Protein AF-0000000072410510 (afdb_homodimer)

Radius of gyration: 23.65 Å; Cα contacts (8 Å, |Δi|>4): 1190; chains: 2; bounding box: 45×68×55 Å

Nearest PDB structures (foldseek):
  3cqi-assembly1_B  TM=8.084E-01  e=7.949E-14  Escherichia coli
  3cqj-assembly1_B  TM=8.252E-01  e=2.299E-13  Escherichia coli
  3cqk-assembly1_B  TM=7.799E-01  e=3.686E-13  Escherichia coli
  1i6n-assembly1_A  TM=8.143E-01  e=8.922E-12  Bacillus subtilis
  1k77-assembly1_A  TM=7.988E-01  e=1.128E-10  Escherichia coli

InterPro domains:
  IPR013022 Xylose isomerase-like, TIM barrel domain [P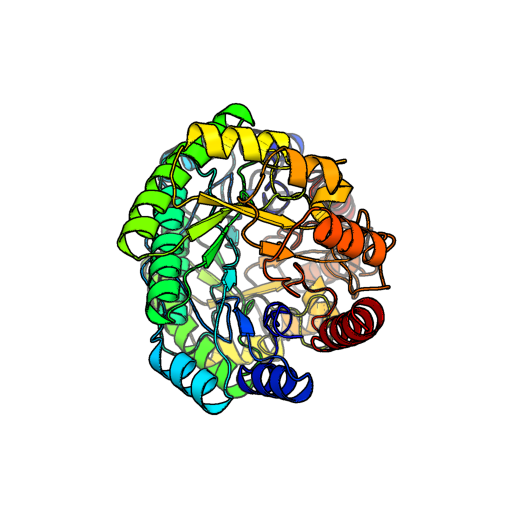F01261] (50-263)
  IPR036237 Xylose isomerase-like superfamily [SSF51658] (5-256)
  IPR050312 IolE/XylA/MocC-like [PTHR12110] (15-251)

Secondary structure (DSSP, 8-state):
-TTEEEE-GGGTTS-HHHHHHHHHHHT--EEEE---TTT--B-SS-B--SHHHHHHHHHTT-EEEEE----TT--TTPPTTHHHHHHHHHHHHHHHHHHHTT--EEEEE-TT--TTS-HHHHHHHHHHHHHHHHHHHHHHT-EEEEEP---TTSGGG---SSS-SHHHHHHHHHHH--TTEEEEEEHHHHHHTT--HHHHHHHSTTTEEEEE--EEETTEEE-TTTSSS-HHHHHHHHHHTT--SEEE----SSTTTTSTHHHHHHHHHHHHHHH-/-TTEEEE-GGGTTS-HHHHHHHHHHHT--EEEE---TTT--B-SS-B--SHHHHHHHHHTT-EEEEE----TT--TTPPTTHHHHHHHHHHHHHHHHHHHTT--EEEEE-TT--TTS-HHHHHHHHHHHHHHHHHHHHHHT-EEEEEP---TTSGGG---SSS-SHHHHHHHHHHH--TTEEEEEEHHHHHHTT--HHHHHHHSTTTEEEEE--EEETTEEE-TTTSSS-HHHHHHHHHHTT--S-EE----SSTTTTSTHHHHHHHHHHHHHHH-

Sequence (552 aa):
MDRLLGSNGQYNRFPLPVFLESMQRLGLQRLDFVPQVPHFFCGYRGHADVAPLRAALQGADLRVSVLTPPPYRCSLTAPAGEQRDATIGYYDSCIRLAAELNCHRLVLSAAGACWDIPPQELAEHAAAMLTHLCHTAQVEGVTLLLAPVMGAETPLIAEAPVLNTARQLSQMLAWVDSPALGVCLDTNVMSANGDTVADWLSLFPGRIGLVRLCDGNWHGWRAWGDGVLPVDRYLCQLTEGGYQGDFSLYLPGERYIDSPTYPDEKAVAAMKEVLAMDRLLGSNGQYNRFPLPVFLESMQRLGLQRLDFVPQVPHFFCGYRGHADVAPLRAALQGADLRVSVLTPPPYRCSLTAPAGEQRDATIGYYDSCIRLAAELNCHRLVLSAAGACWDIPPQELAEHAAAMLTHLCHTAQVEGVTLLLAPVMGAETPLIAEAPVLNTARQLSQMLAWVDSPALGVCLDTNVMSANGDTVADWLSLFPGRIGLVRLCDGNWHGWRAWGDGVLPVDRYLCQLTEGGYQGDFSLYLPGERYIDSPTYPDEKAVAAMKEVLA

Organism: NCBI:txid2714355

Structure (mmCIF, N/CA/C/O backbone):
data_AF-0000000072410510-model_v1
#
loop_
_entity.id
_entity.type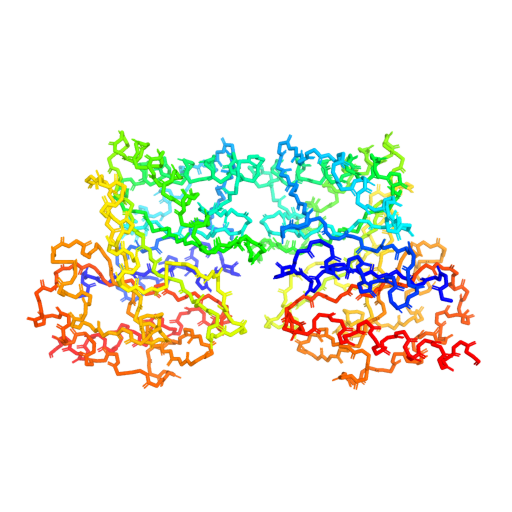
_entity.pdbx_description
1 polymer 'Xylose isomerase'
#
loop_
_atom_site.group_PDB
_atom_site.id
_atom_site.type_symbol
_atom_site.label_atom_id
_atom_site.label_alt_id
_atom_site.label_comp_id
_atom_site.label_asym_id
_atom_site.label_entity_id
_atom_site.label_seq_id
_atom_site.pdbx_PDB_ins_code
_atom_site.Cartn_x
_atom_site.Cartn_y
_atom_site.Cartn_z
_atom_site.occupancy
_atom_site.B_iso_or_equiv
_atom_site.auth_seq_id
_atom_site.auth_comp_id
_atom_site.auth_asym_id
_atom_site.auth_atom_id
_atom_site.pdbx_PDB_model_num
ATOM 1 N N . MET A 1 1 ? 8.188 32.281 3.654 1 67.5 1 MET A N 1
ATOM 2 C CA . MET A 1 1 ? 8.484 30.891 3.262 1 67.5 1 MET A CA 1
ATOM 3 C C . MET A 1 1 ? 8.633 30 4.488 1 67.5 1 MET A C 1
ATOM 5 O O . MET A 1 1 ? 8.609 28.766 4.375 1 67.5 1 MET A O 1
ATOM 9 N N . ASP A 1 2 ? 8.516 30.625 5.559 1 81.62 2 ASP A N 1
ATOM 10 C CA . ASP A 1 2 ? 8.797 29.938 6.809 1 81.62 2 ASP A CA 1
ATOM 11 C C . ASP A 1 2 ? 7.641 29.016 7.199 1 81.62 2 ASP A C 1
ATOM 13 O O . ASP A 1 2 ? 7.805 28.109 8.023 1 81.62 2 ASP A O 1
ATOM 17 N N . ARG A 1 3 ? 6.555 29.219 6.523 1 89.94 3 ARG A N 1
ATOM 18 C CA . ARG A 1 3 ? 5.398 28.406 6.914 1 89.94 3 ARG A CA 1
ATOM 19 C C . ARG A 1 3 ? 5.191 27.25 5.953 1 89.94 3 ARG A C 1
ATOM 21 O O . ARG A 1 3 ? 4.258 26.453 6.121 1 89.94 3 ARG A O 1
ATOM 28 N N . LEU A 1 4 ? 6.066 27.141 5.043 1 94.06 4 LEU A N 1
ATOM 29 C CA . LEU A 1 4 ? 5.957 26.078 4.051 1 94.06 4 LEU A CA 1
ATOM 30 C C . LEU A 1 4 ? 6.773 24.859 4.469 1 94.06 4 LEU A C 1
ATOM 32 O O . LEU A 1 4 ? 7.953 24.984 4.805 1 94.06 4 LEU A O 1
ATOM 36 N N . LEU A 1 5 ? 6.105 23.734 4.547 1 96.94 5 LEU A N 1
ATOM 37 C CA . LEU A 1 5 ? 6.777 22.484 4.891 1 96.94 5 LEU A CA 1
ATOM 38 C C . LEU A 1 5 ? 7.023 21.641 3.643 1 96.94 5 LEU A C 1
ATOM 40 O O . LEU A 1 5 ? 6.078 21.25 2.957 1 96.94 5 LEU A O 1
ATOM 44 N N . GLY A 1 6 ? 8.305 21.375 3.318 1 96.56 6 GLY A N 1
ATOM 45 C CA . GLY A 1 6 ? 8.602 20.391 2.293 1 96.56 6 GLY A CA 1
ATOM 46 C C . GLY A 1 6 ? 8.266 18.969 2.717 1 96.56 6 GLY A C 1
ATOM 47 O O . GLY A 1 6 ? 8.164 18.688 3.912 1 96.56 6 GLY A O 1
ATOM 48 N N . SER A 1 7 ? 8.078 18.078 1.764 1 97.5 7 SER A N 1
ATOM 49 C CA . SER A 1 7 ? 7.738 16.703 2.105 1 97.5 7 SER A CA 1
ATOM 50 C C . SER A 1 7 ? 8.492 15.719 1.226 1 97.5 7 SER A C 1
ATOM 52 O O . SER A 1 7 ? 8.672 15.953 0.028 1 97.5 7 SER A O 1
ATOM 54 N N . ASN A 1 8 ? 8.898 14.609 1.834 1 97.12 8 ASN A N 1
ATOM 55 C CA . ASN A 1 8 ? 9.617 13.57 1.103 1 97.12 8 ASN A CA 1
ATOM 56 C C . ASN A 1 8 ? 8.656 12.57 0.475 1 97.12 8 ASN A C 1
ATOM 58 O O . ASN A 1 8 ? 9.086 11.555 -0.082 1 97.12 8 ASN A O 1
ATOM 62 N N . GLY A 1 9 ? 7.383 12.812 0.49 1 95.19 9 GLY A N 1
ATOM 63 C CA . GLY A 1 9 ? 6.383 11.867 0.03 1 95.19 9 GLY A CA 1
ATOM 64 C C . GLY A 1 9 ? 6.605 11.414 -1.401 1 95.19 9 GLY A C 1
ATOM 65 O O . GLY A 1 9 ? 6.414 10.234 -1.723 1 95.19 9 GLY A O 1
ATOM 66 N N . GLN A 1 10 ? 7.078 12.289 -2.27 1 92.5 10 GLN A N 1
ATOM 67 C CA . GLN A 1 10 ? 7.23 11.977 -3.688 1 92.5 10 GLN A CA 1
ATOM 68 C C . GLN A 1 10 ? 8.633 11.445 -3.986 1 92.5 10 GLN A C 1
ATOM 70 O O . GLN A 1 10 ? 8.969 11.18 -5.141 1 92.5 10 GLN A O 1
ATOM 75 N N . TYR A 1 11 ? 9.469 11.258 -2.965 1 94 11 TYR A N 1
ATOM 76 C CA . TYR A 1 11 ? 10.867 10.922 -3.174 1 94 11 TYR A CA 1
ATOM 77 C C . TYR A 1 11 ? 11.148 9.469 -2.814 1 94 11 TYR A C 1
ATOM 79 O O . TYR A 1 11 ? 12.273 9.109 -2.475 1 94 11 TYR A O 1
ATOM 87 N N . ASN A 1 12 ? 10.125 8.609 -2.859 1 89.31 12 ASN A N 1
ATOM 88 C CA . ASN A 1 12 ? 10.281 7.246 -2.363 1 89.31 12 ASN A CA 1
ATOM 89 C C . ASN A 1 12 ? 11.109 6.395 -3.318 1 89.31 12 ASN A C 1
ATOM 91 O O . ASN A 1 12 ? 11.43 5.246 -3.012 1 89.31 12 ASN A O 1
ATOM 95 N N . ARG A 1 13 ? 11.594 6.953 -4.449 1 88 13 ARG A N 1
ATOM 96 C CA . ARG A 1 13 ? 12.484 6.23 -5.352 1 88 13 ARG A CA 1
ATOM 97 C C . ARG A 1 13 ? 13.883 6.828 -5.328 1 88 13 ARG A C 1
ATOM 99 O O . ARG A 1 13 ? 14.742 6.449 -6.133 1 88 13 ARG A O 1
ATOM 106 N N . PHE A 1 14 ? 14.07 7.797 -4.449 1 91.5 14 PHE A N 1
ATOM 107 C CA . PHE A 1 14 ? 15.344 8.5 -4.332 1 91.5 14 PHE A CA 1
ATOM 108 C C . PHE A 1 14 ? 15.906 8.375 -2.922 1 91.5 14 PHE A C 1
ATOM 110 O O . PHE A 1 14 ? 15.148 8.289 -1.953 1 91.5 14 PHE A O 1
ATOM 117 N N . PRO A 1 15 ? 17.234 8.391 -2.844 1 94.06 15 PRO A N 1
ATOM 118 C CA . PRO A 1 15 ? 17.828 8.367 -1.504 1 94.06 15 PRO A CA 1
ATOM 119 C C . PRO A 1 15 ? 17.547 9.633 -0.707 1 94.06 15 PRO A C 1
ATOM 121 O O . PRO A 1 15 ? 17.297 10.695 -1.292 1 94.06 15 PRO A O 1
ATOM 124 N N . LEU A 1 16 ? 17.625 9.508 0.594 1 96.19 16 LEU A N 1
ATOM 125 C CA . LEU A 1 16 ? 17.344 10.609 1.51 1 96.19 16 LEU A CA 1
ATOM 126 C C . LEU A 1 16 ? 18.188 11.828 1.165 1 96.19 16 LEU A C 1
ATOM 128 O O . LEU A 1 16 ? 17.672 12.953 1.116 1 96.19 16 LEU A O 1
ATOM 132 N N . PRO A 1 17 ? 19.484 11.703 0.802 1 96.69 17 PRO A N 1
ATOM 133 C CA . PRO A 1 17 ? 20.281 12.891 0.524 1 96.69 17 PRO A CA 1
ATOM 134 C C . PRO A 1 17 ? 19.781 13.688 -0.674 1 96.69 17 PRO A C 1
ATOM 136 O O . PRO A 1 17 ? 19.891 14.914 -0.696 1 96.69 17 PRO A O 1
ATOM 139 N N . VAL A 1 18 ? 19.188 12.992 -1.639 1 96.25 18 VAL A N 1
ATOM 140 C CA . VAL A 1 18 ? 18.641 13.68 -2.807 1 96.25 18 VAL A CA 1
ATOM 141 C C . VAL A 1 18 ? 17.484 14.578 -2.387 1 96.25 18 VAL A C 1
ATOM 143 O O . VAL A 1 18 ? 17.406 15.734 -2.814 1 96.25 18 VAL A O 1
ATOM 146 N N . PHE A 1 19 ? 16.672 14.062 -1.573 1 97.62 19 PHE A N 1
ATOM 147 C CA . PHE A 1 19 ? 15.555 14.844 -1.047 1 97.62 19 PHE A CA 1
ATOM 148 C C . PHE A 1 19 ? 16.062 16.031 -0.233 1 97.62 19 PHE A C 1
ATOM 150 O O . PHE A 1 19 ? 15.609 17.156 -0.432 1 97.62 19 PHE A O 1
ATOM 157 N N . LEU A 1 20 ? 17.016 15.82 0.679 1 98.12 20 LEU A N 1
ATOM 158 C CA . LEU A 1 20 ? 17.531 16.875 1.548 1 98.12 20 LEU A CA 1
ATOM 159 C C . LEU A 1 20 ? 18.172 17.984 0.729 1 98.12 20 LEU A C 1
ATOM 161 O O . LEU A 1 20 ? 17.953 19.172 1.004 1 98.12 20 LEU A O 1
ATOM 165 N N . GLU A 1 21 ? 18.875 17.641 -0.263 1 97.5 21 GLU A N 1
ATOM 166 C CA . GLU A 1 21 ? 19.516 18.625 -1.14 1 97.5 21 GLU A CA 1
ATOM 167 C C . GLU A 1 21 ? 18.469 19.453 -1.869 1 97.5 21 GLU A C 1
ATOM 169 O O . GLU A 1 21 ? 18.641 20.656 -2.057 1 97.5 21 GLU A O 1
ATOM 174 N N . SER A 1 22 ? 17.422 18.797 -2.305 1 97.44 22 SER A N 1
ATOM 175 C CA . SER A 1 22 ? 16.344 19.5 -2.982 1 97.44 22 SER A CA 1
ATOM 176 C C . SER A 1 22 ? 15.703 20.547 -2.064 1 97.44 22 SER A C 1
ATOM 178 O O . SER A 1 22 ? 15.406 21.656 -2.496 1 97.44 22 SER A O 1
ATOM 180 N N . MET A 1 23 ? 15.477 20.172 -0.833 1 97.31 23 MET A N 1
ATOM 181 C CA . MET A 1 23 ? 14.898 21.094 0.136 1 97.31 23 MET A CA 1
ATOM 182 C C . MET A 1 23 ? 15.812 22.297 0.357 1 97.31 23 MET A C 1
ATOM 184 O O . MET A 1 23 ? 15.352 23.438 0.396 1 97.31 23 MET A O 1
ATOM 188 N N . GLN A 1 24 ? 17.094 22.016 0.47 1 96.81 24 GLN A N 1
ATOM 189 C CA . GLN A 1 24 ? 18.062 23.094 0.644 1 96.81 24 GLN A CA 1
ATOM 190 C C . GLN A 1 24 ? 18.047 24.031 -0.555 1 96.81 24 GLN A C 1
ATOM 192 O O . GLN A 1 24 ? 18.031 25.25 -0.391 1 96.81 24 GLN A O 1
ATOM 197 N N . ARG A 1 25 ? 18.047 23.516 -1.686 1 96.5 25 ARG A N 1
ATOM 198 C CA . ARG A 1 25 ? 18.031 24.312 -2.91 1 96.5 25 ARG A CA 1
ATOM 199 C C . ARG A 1 25 ? 16.797 25.203 -2.982 1 96.5 25 ARG A C 1
ATOM 201 O O . ARG A 1 25 ? 16.859 26.328 -3.469 1 96.5 25 ARG A O 1
ATOM 208 N N . LEU A 1 26 ? 15.695 24.703 -2.455 1 95.94 26 LEU A N 1
ATOM 209 C CA . LEU A 1 26 ? 14.422 25.422 -2.533 1 95.94 26 LEU A CA 1
ATOM 210 C C . LEU A 1 26 ? 14.273 26.391 -1.364 1 95.94 26 LEU A C 1
ATOM 212 O O . LEU A 1 26 ? 13.312 27.172 -1.315 1 95.94 26 LEU A O 1
ATOM 216 N N . GLY A 1 27 ? 15.172 26.297 -0.445 1 95 27 GLY A N 1
ATOM 217 C CA . GLY A 1 27 ? 15.133 27.188 0.709 1 95 27 GLY A CA 1
ATOM 218 C C . GLY A 1 27 ? 14.109 26.766 1.747 1 95 27 GLY A C 1
ATOM 219 O O . GLY A 1 27 ? 13.625 27.609 2.518 1 95 27 GLY A O 1
ATOM 220 N N . LEU A 1 28 ? 13.727 25.516 1.76 1 95.81 28 LEU A N 1
ATOM 221 C CA . LEU A 1 28 ? 12.797 25 2.752 1 95.81 28 LEU A CA 1
ATOM 222 C C . LEU A 1 28 ? 13.547 24.391 3.93 1 95.81 28 LEU A C 1
ATOM 224 O O . LEU A 1 28 ? 14.445 23.547 3.742 1 95.81 28 LEU A O 1
ATOM 228 N N . GLN A 1 29 ? 13.164 24.75 5.137 1 96.12 29 GLN A N 1
ATOM 229 C CA . GLN A 1 29 ? 13.922 24.297 6.305 1 96.12 29 GLN A CA 1
ATOM 230 C C . GLN A 1 29 ? 13.078 23.375 7.18 1 96.12 29 GLN A C 1
ATOM 232 O O . GLN A 1 29 ? 13.609 22.703 8.062 1 96.12 29 GLN A O 1
ATOM 237 N N . ARG A 1 30 ? 11.805 23.406 7.008 1 97.25 30 ARG A N 1
ATOM 238 C CA . ARG A 1 30 ? 10.883 22.609 7.816 1 97.25 30 ARG A CA 1
ATOM 239 C C . ARG A 1 30 ? 10.141 21.594 6.957 1 97.25 30 ARG A C 1
ATOM 241 O O . ARG A 1 30 ? 9.836 21.859 5.789 1 97.25 30 ARG A O 1
ATOM 248 N N . LEU A 1 31 ? 9.867 20.406 7.605 1 97.94 31 LEU A N 1
ATOM 249 C CA . LEU A 1 31 ? 9.383 19.297 6.781 1 97.94 31 LEU A CA 1
ATOM 250 C C . LEU A 1 31 ? 8.07 18.75 7.324 1 97.94 31 LEU A C 1
ATOM 252 O O . LEU A 1 31 ? 7.867 18.703 8.539 1 97.94 31 LEU A O 1
ATOM 256 N N . ASP A 1 32 ? 7.203 18.375 6.457 1 98.25 32 ASP A N 1
ATOM 257 C CA . ASP A 1 32 ? 6.234 17.297 6.648 1 98.25 32 ASP A CA 1
ATOM 258 C C . ASP A 1 32 ? 6.82 15.945 6.23 1 98.25 32 ASP A C 1
ATOM 260 O O . ASP A 1 32 ? 6.73 15.562 5.062 1 98.25 32 ASP A O 1
ATOM 264 N N . PHE A 1 33 ? 7.398 15.227 7.176 1 98.62 33 PHE A N 1
ATOM 265 C CA . PHE A 1 33 ? 8.195 14.047 6.867 1 98.62 33 PHE A CA 1
ATOM 266 C C . PHE A 1 33 ? 7.324 12.797 6.824 1 98.62 33 PHE A C 1
ATOM 268 O O . PHE A 1 33 ? 6.527 12.562 7.734 1 98.62 33 PHE A O 1
ATOM 275 N N . VAL A 1 34 ? 7.461 12.078 5.797 1 97.75 34 VAL A N 1
ATOM 276 C CA . VAL A 1 34 ? 6.801 10.789 5.621 1 97.75 34 VAL A CA 1
ATOM 277 C C . VAL A 1 34 ? 7.773 9.664 5.945 1 97.75 34 VAL A C 1
ATOM 279 O O . VAL A 1 34 ? 8.727 9.43 5.199 1 97.75 34 VAL A O 1
ATOM 282 N N . PRO A 1 35 ? 7.562 9.023 7.098 1 96.56 35 PRO A N 1
ATOM 283 C CA . PRO A 1 35 ? 8.438 7.887 7.387 1 96.56 35 PRO A CA 1
ATOM 284 C C . PRO A 1 35 ? 8.172 6.691 6.473 1 96.56 35 PRO A C 1
ATOM 286 O O . PRO A 1 35 ? 7.449 5.766 6.855 1 96.56 35 PRO A O 1
ATOM 289 N N . GLN A 1 36 ? 8.852 6.684 5.371 1 93.44 36 GLN A N 1
ATOM 290 C CA . GLN A 1 36 ? 8.727 5.652 4.348 1 93.44 36 GLN A CA 1
ATOM 291 C C . GLN A 1 36 ? 10.094 5.168 3.881 1 93.44 36 GLN A C 1
ATOM 293 O O . GLN A 1 36 ? 11.094 5.871 4.039 1 93.44 36 GLN A O 1
ATOM 298 N N . VAL A 1 37 ? 10.102 4.039 3.297 1 89.38 37 VAL A N 1
ATOM 299 C CA . VAL A 1 37 ? 11.312 3.531 2.674 1 89.38 37 VAL A CA 1
ATOM 300 C C . VAL A 1 37 ? 11.539 4.23 1.334 1 89.38 37 VAL A C 1
ATOM 302 O O . VAL A 1 37 ? 10.586 4.551 0.626 1 89.38 37 VAL A O 1
ATOM 305 N N . PRO A 1 38 ? 12.703 4.555 1.025 1 90.25 38 PRO A N 1
ATOM 306 C CA . PRO A 1 38 ? 13.945 4.125 1.67 1 90.25 38 PRO A CA 1
ATOM 307 C C . PRO A 1 38 ? 14.43 5.109 2.736 1 90.25 38 PRO A C 1
ATOM 309 O O . PRO A 1 38 ? 15.562 5 3.213 1 90.25 38 PRO A O 1
ATOM 312 N N . HIS A 1 39 ? 13.641 6.043 3.186 1 94.94 39 HIS A N 1
ATOM 313 C CA . HIS A 1 39 ? 14.125 7.113 4.051 1 94.94 39 HIS A CA 1
ATOM 314 C C . HIS A 1 39 ? 14.062 6.703 5.52 1 94.94 39 HIS A C 1
ATOM 316 O O . HIS A 1 39 ? 14.898 7.129 6.324 1 94.94 39 HIS A O 1
ATOM 322 N N . PHE A 1 40 ? 13.055 5.91 5.793 1 95.25 40 PHE A N 1
ATOM 323 C CA . PHE A 1 40 ? 12.875 5.484 7.18 1 95.25 40 PHE A CA 1
ATOM 324 C C . PHE A 1 40 ? 11.805 4.41 7.281 1 95.25 40 PHE A C 1
ATOM 326 O O . PHE A 1 40 ? 10.773 4.492 6.609 1 95.25 40 PHE A O 1
ATOM 333 N N . PHE A 1 41 ? 11.977 3.422 8.172 1 93.31 41 PHE A N 1
ATOM 334 C CA . PHE A 1 41 ? 10.992 2.359 8.336 1 93.31 41 PHE A CA 1
ATOM 335 C C . PHE A 1 41 ? 10.375 2.408 9.727 1 93.31 41 PHE A C 1
ATOM 337 O O . PHE A 1 41 ? 11.086 2.385 10.734 1 93.31 41 PHE A O 1
ATOM 344 N N . CYS A 1 42 ? 9.031 2.492 9.781 1 92.75 42 CYS A N 1
ATOM 345 C CA . CYS A 1 42 ? 8.234 2.297 10.984 1 92.75 42 CYS A CA 1
ATOM 346 C C . CYS A 1 42 ? 7.371 1.047 10.875 1 92.75 42 CYS A C 1
ATOM 348 O O . CYS A 1 42 ? 6.648 0.872 9.898 1 92.75 42 CYS A O 1
ATOM 350 N N . GLY A 1 43 ? 7.445 0.153 11.914 1 88.25 43 GLY A N 1
ATOM 351 C CA . GLY A 1 43 ? 6.625 -1.048 11.938 1 88.25 43 GLY A CA 1
ATOM 352 C C . GLY A 1 43 ? 5.715 -1.127 13.141 1 88.25 43 GLY A C 1
ATOM 353 O O . GLY A 1 43 ? 5.555 -0.146 13.875 1 88.25 43 GLY A O 1
ATOM 354 N N . TYR A 1 44 ? 5.105 -2.33 13.328 1 86.62 44 TYR A N 1
ATOM 355 C CA . TYR A 1 44 ? 4.156 -2.562 14.406 1 86.62 44 TYR A CA 1
ATOM 356 C C . TYR A 1 44 ? 4.875 -2.695 15.75 1 86.62 44 TYR A C 1
ATOM 358 O O . TYR A 1 44 ? 4.285 -2.449 16.797 1 86.62 44 TYR A O 1
ATOM 366 N N . ARG A 1 45 ? 6.074 -3.107 15.586 1 84.19 45 ARG A N 1
ATOM 367 C CA . ARG A 1 45 ? 6.812 -3.422 16.812 1 84.19 45 ARG A CA 1
ATOM 368 C C . ARG A 1 45 ? 7.738 -2.275 17.203 1 84.19 45 ARG A C 1
ATOM 370 O O . ARG A 1 45 ? 8.211 -2.215 18.328 1 84.19 45 ARG A O 1
ATOM 377 N N . GLY A 1 46 ? 7.941 -1.466 16.25 1 87.25 46 GLY A N 1
ATOM 378 C CA . GLY A 1 46 ? 8.875 -0.365 16.453 1 87.25 46 GLY A CA 1
ATOM 379 C C . GLY A 1 46 ? 9.344 0.249 15.141 1 87.25 46 GLY A C 1
ATOM 380 O O . GLY A 1 46 ? 8.789 -0.037 14.078 1 87.25 46 GLY A O 1
ATOM 381 N N . HIS A 1 47 ? 10.273 1.164 15.312 1 92.69 47 HIS A N 1
ATOM 382 C CA . HIS A 1 47 ? 10.836 1.823 14.133 1 92.69 47 HIS A CA 1
ATOM 383 C C . HIS A 1 47 ? 12.352 1.684 14.102 1 92.69 47 HIS A C 1
ATOM 385 O O . HIS A 1 47 ? 12.961 1.229 15.07 1 92.69 47 HIS A O 1
ATOM 391 N N . ALA A 1 48 ? 12.953 1.917 12.977 1 92.38 48 ALA A N 1
ATOM 392 C CA . ALA A 1 48 ? 14.398 1.882 12.781 1 92.38 48 ALA A CA 1
ATOM 393 C C . ALA A 1 48 ? 15.102 2.859 13.719 1 92.38 48 ALA A C 1
ATOM 395 O O . ALA A 1 48 ? 14.461 3.734 14.305 1 92.38 48 ALA A O 1
ATOM 396 N N . ASP A 1 49 ? 16.391 2.682 13.859 1 94.38 49 ASP A N 1
ATOM 397 C CA . ASP A 1 49 ? 17.203 3.631 14.617 1 94.38 49 ASP A CA 1
ATOM 398 C C . ASP A 1 49 ? 17.078 5.039 14.039 1 94.38 49 ASP A C 1
ATOM 400 O O . ASP A 1 49 ? 17.297 5.25 12.844 1 94.38 49 ASP A O 1
ATOM 404 N N . VAL A 1 50 ? 16.781 5.934 14.914 1 96.5 50 VAL A N 1
ATOM 405 C CA . VAL A 1 50 ? 16.484 7.293 14.477 1 96.5 50 VAL A CA 1
ATOM 406 C C . VAL A 1 50 ? 17.797 8.078 14.312 1 96.5 50 VAL A C 1
ATOM 408 O O . VAL A 1 50 ? 17.812 9.133 13.68 1 96.5 50 VAL A O 1
ATOM 411 N N . ALA A 1 51 ? 18.875 7.637 14.797 1 96.88 51 ALA A N 1
ATOM 412 C CA . ALA A 1 51 ? 20.125 8.383 14.891 1 96.88 51 ALA A CA 1
ATOM 413 C C . ALA A 1 51 ? 20.625 8.805 13.508 1 96.88 51 ALA A C 1
ATOM 415 O O . ALA A 1 51 ? 20.953 9.969 13.289 1 96.88 51 ALA A O 1
ATOM 416 N N . PRO A 1 52 ? 20.609 7.867 12.523 1 96.06 52 PRO A N 1
ATOM 417 C CA . PRO A 1 52 ? 21.062 8.281 11.203 1 96.06 52 PRO A CA 1
ATOM 418 C C . PRO A 1 52 ? 20.188 9.367 10.578 1 96.06 52 PRO A C 1
ATOM 420 O O . PRO A 1 52 ? 20.703 10.289 9.945 1 96.06 52 PRO A O 1
ATOM 423 N N . LEU A 1 53 ? 18.922 9.266 10.75 1 97.31 53 LEU A N 1
ATOM 424 C CA . LEU A 1 53 ? 18 10.273 10.234 1 97.31 53 LEU A CA 1
ATOM 425 C C . LEU A 1 53 ? 18.234 11.617 10.898 1 97.31 53 LEU A C 1
ATOM 427 O O . LEU A 1 53 ? 18.297 12.648 10.227 1 97.31 53 LEU A O 1
ATOM 431 N N . ARG A 1 54 ? 18.359 11.617 12.188 1 97.38 54 ARG A N 1
ATOM 432 C CA . ARG A 1 54 ? 18.609 12.844 12.938 1 97.38 54 ARG A CA 1
ATOM 433 C C . ARG A 1 54 ? 19.891 13.516 12.461 1 97.38 54 ARG A C 1
ATOM 435 O O . ARG A 1 54 ? 19.938 14.734 12.289 1 97.38 54 ARG A O 1
ATOM 442 N N . ALA A 1 55 ? 20.906 12.758 12.305 1 97.75 55 ALA A N 1
ATOM 443 C CA . ALA A 1 55 ? 22.188 13.289 11.852 1 97.75 55 ALA A CA 1
ATOM 444 C C . ALA A 1 55 ? 22.078 13.898 10.461 1 97.75 55 ALA A C 1
ATOM 446 O O . ALA A 1 55 ? 22.625 14.969 10.203 1 97.75 55 ALA A O 1
ATOM 447 N N . ALA A 1 56 ? 21.391 13.219 9.57 1 97.88 56 ALA A N 1
ATOM 448 C CA . ALA A 1 56 ? 21.203 13.703 8.211 1 97.88 56 ALA A CA 1
ATOM 449 C C . ALA A 1 56 ? 20.438 15.023 8.195 1 97.88 56 ALA A C 1
ATOM 451 O O . ALA A 1 56 ? 20.797 15.961 7.48 1 97.88 56 ALA A O 1
ATOM 452 N N . LEU A 1 57 ? 19.406 15.094 8.969 1 98 57 LEU A N 1
ATOM 453 C CA . LEU A 1 57 ? 18.594 16.297 9.062 1 98 57 LEU A CA 1
ATOM 454 C C . LEU A 1 57 ? 19.406 17.453 9.625 1 98 57 LEU A C 1
ATOM 456 O O . LEU A 1 57 ? 19.375 18.578 9.102 1 98 57 LEU A O 1
ATOM 460 N N . GLN A 1 58 ? 20.156 17.188 10.672 1 97.12 58 GLN A N 1
ATOM 461 C CA . GLN A 1 58 ? 21 18.203 11.281 1 97.12 58 GLN A CA 1
ATOM 462 C C . GLN A 1 58 ? 22.047 18.719 10.297 1 97.12 58 GLN A C 1
ATOM 464 O O . GLN A 1 58 ? 22.281 19.922 10.195 1 97.12 58 GLN A O 1
ATOM 469 N N . GLY A 1 59 ? 22.641 17.797 9.648 1 97.44 59 GLY A N 1
ATOM 470 C CA . GLY A 1 59 ? 23.656 18.172 8.664 1 97.44 59 GLY A CA 1
ATOM 471 C C . GLY A 1 59 ? 23.109 19.047 7.547 1 97.44 59 GLY A C 1
ATOM 472 O O . GLY A 1 59 ? 23.828 19.875 6.996 1 97.44 59 GLY A O 1
ATOM 473 N N . ALA A 1 60 ? 21.891 18.906 7.234 1 97.56 60 ALA A N 1
ATOM 474 C CA . ALA A 1 60 ? 21.266 19.656 6.152 1 97.56 60 ALA A CA 1
ATOM 475 C C . ALA A 1 60 ? 20.547 20.891 6.691 1 97.56 60 ALA A C 1
ATOM 477 O O . ALA A 1 60 ? 19.953 21.656 5.926 1 97.56 60 ALA A O 1
ATOM 478 N N . ASP A 1 61 ? 20.547 21.078 7.961 1 97 61 ASP A N 1
ATOM 479 C CA . ASP A 1 61 ? 19.859 22.172 8.633 1 97 61 ASP A CA 1
ATOM 480 C C . ASP A 1 61 ? 18.359 22.125 8.359 1 97 61 ASP A C 1
ATOM 482 O O . ASP A 1 61 ? 17.75 23.125 7.973 1 97 61 ASP A O 1
ATOM 486 N N . LEU A 1 62 ? 17.812 20.938 8.445 1 97.69 62 LEU A N 1
ATOM 487 C CA . LEU A 1 62 ? 16.391 20.703 8.281 1 97.69 62 LEU A CA 1
ATOM 488 C C . LEU A 1 62 ? 15.781 20.156 9.562 1 97.69 62 LEU A C 1
ATOM 490 O O . LEU A 1 62 ? 16.469 19.531 10.367 1 97.69 62 LEU A O 1
ATOM 494 N N . ARG A 1 63 ? 14.547 20.422 9.758 1 96.94 63 ARG A N 1
ATOM 495 C CA . ARG A 1 63 ? 13.844 19.875 10.914 1 96.94 63 ARG A CA 1
ATOM 496 C C . ARG A 1 63 ? 12.461 19.375 10.523 1 96.94 63 ARG A C 1
ATOM 498 O O . ARG A 1 63 ? 11.828 19.922 9.617 1 96.94 63 ARG A O 1
ATOM 505 N N . VAL A 1 64 ? 12.008 18.391 11.211 1 98.25 64 VAL A N 1
ATOM 506 C CA . VAL A 1 64 ? 10.688 17.812 10.992 1 98.25 64 VAL A CA 1
ATOM 507 C C . VAL A 1 64 ? 9.664 18.547 11.867 1 98.25 64 VAL A C 1
ATOM 509 O O . VAL A 1 64 ? 9.805 18.594 13.086 1 98.25 64 VAL A O 1
ATOM 512 N N . SER A 1 65 ? 8.664 19.109 11.211 1 97.81 65 SER A N 1
ATOM 513 C CA . SER A 1 65 ? 7.621 19.828 11.93 1 97.81 65 SER A CA 1
ATOM 514 C C . SER A 1 65 ? 6.359 18.984 12.062 1 97.81 65 SER A C 1
ATOM 516 O O . SER A 1 65 ? 5.57 19.172 12.992 1 97.81 65 SER A O 1
ATOM 518 N N . VAL A 1 66 ? 6.172 18.125 11.125 1 98.5 66 VAL A N 1
ATOM 519 C CA . VAL A 1 66 ? 5.02 17.219 11.078 1 98.5 66 VAL A CA 1
ATOM 520 C C . VAL A 1 66 ? 5.441 15.859 10.539 1 98.5 66 VAL A C 1
ATOM 522 O O . VAL A 1 66 ? 6.32 15.773 9.68 1 98.5 66 VAL A O 1
ATOM 525 N N . LEU A 1 67 ? 4.891 14.844 11.141 1 98.56 67 LEU A N 1
ATOM 526 C CA . LEU A 1 67 ? 5.043 13.492 10.617 1 98.56 67 LEU A CA 1
ATOM 527 C C . LEU A 1 67 ? 3.752 13.016 9.961 1 98.56 67 LEU A C 1
ATOM 529 O O . LEU A 1 67 ? 2.674 13.125 10.555 1 98.56 67 LEU A O 1
ATOM 533 N N . THR A 1 68 ? 3.814 12.523 8.719 1 98.19 68 THR A N 1
ATOM 534 C CA . THR A 1 68 ? 2.654 11.969 8.031 1 98.19 68 THR A CA 1
ATOM 535 C C . THR A 1 68 ? 2.91 10.516 7.625 1 98.19 68 THR A C 1
ATOM 537 O O . THR A 1 68 ? 3.289 10.25 6.48 1 98.19 68 THR A O 1
ATOM 540 N N . PRO A 1 69 ? 2.637 9.617 8.547 1 96.94 69 PRO A N 1
ATOM 541 C CA . PRO A 1 69 ? 2.861 8.211 8.211 1 96.94 69 PRO A CA 1
ATOM 542 C C . PRO A 1 69 ? 1.834 7.668 7.223 1 96.94 69 PRO A C 1
ATOM 544 O O . PRO A 1 69 ? 0.633 7.902 7.383 1 96.94 69 PRO A O 1
ATOM 547 N N . PRO A 1 70 ? 2.297 6.93 6.215 1 93.56 70 PRO A N 1
ATOM 548 C CA . PRO A 1 70 ? 1.329 6.262 5.344 1 93.56 70 PRO A CA 1
ATOM 549 C C . PRO A 1 70 ? 0.568 5.145 6.051 1 93.56 70 PRO A C 1
ATOM 551 O O . PRO A 1 70 ? 1.142 4.43 6.879 1 93.56 70 PRO A O 1
ATOM 554 N N . PRO A 1 71 ? -0.642 4.984 5.73 1 89.19 71 PRO A N 1
ATOM 555 C CA . PRO A 1 71 ? -1.444 4 6.461 1 89.19 71 PRO A CA 1
ATOM 556 C C . PRO A 1 71 ? -1.109 2.562 6.074 1 89.19 71 PRO A C 1
ATOM 558 O O . PRO A 1 71 ? -1.25 1.651 6.895 1 89.19 71 PRO A O 1
ATOM 561 N N . TYR A 1 72 ? -0.822 2.248 4.902 1 80.38 72 TYR A N 1
ATOM 562 C CA . TYR A 1 72 ? -0.565 0.906 4.395 1 80.38 72 TYR A CA 1
ATOM 563 C C . TYR A 1 72 ? -1.731 -0.026 4.695 1 80.38 72 TYR A C 1
ATOM 565 O O . TYR A 1 72 ? -2.857 0.212 4.254 1 80.38 72 TYR A O 1
ATOM 573 N N . ARG A 1 73 ? -1.589 -1.103 5.52 1 83.69 73 ARG A N 1
ATOM 574 C CA . ARG A 1 73 ? -2.656 -2.035 5.867 1 83.69 73 ARG A CA 1
ATOM 575 C C . ARG A 1 73 ? -3.271 -1.684 7.219 1 83.69 73 ARG A C 1
ATOM 577 O O . ARG A 1 73 ? -4.188 -2.365 7.688 1 83.69 73 ARG A O 1
ATOM 584 N N . CYS A 1 74 ? -2.766 -0.615 7.734 1 90.38 74 CYS A N 1
ATOM 585 C CA . CYS A 1 74 ? -3.311 -0.144 9.008 1 90.38 74 CYS A CA 1
ATOM 586 C C . CYS A 1 74 ? -4.527 0.743 8.781 1 90.38 74 CYS A C 1
ATOM 588 O O . CYS A 1 74 ? -4.582 1.498 7.809 1 90.38 74 CYS A O 1
ATOM 590 N N . SER A 1 75 ? -5.477 0.56 9.695 1 93.62 75 SER A N 1
ATOM 591 C CA . SER A 1 75 ? -6.734 1.28 9.547 1 93.62 75 SER A CA 1
ATOM 592 C C . SER A 1 75 ? -7.258 1.765 10.891 1 93.62 75 SER A C 1
ATOM 594 O O . SER A 1 75 ? -7.461 0.965 11.812 1 93.62 75 SER A O 1
ATOM 596 N N . LEU A 1 76 ? -7.543 3.041 10.93 1 97.06 76 LEU A N 1
ATOM 597 C CA . LEU A 1 76 ? -8.148 3.598 12.141 1 97.06 76 LEU A CA 1
ATOM 598 C C . LEU A 1 76 ? -9.508 2.967 12.406 1 97.06 76 LEU A C 1
ATOM 600 O O . LEU A 1 76 ? -10.023 3.035 13.523 1 97.06 76 LEU A O 1
ATOM 604 N N . THR A 1 77 ? -10.055 2.379 11.367 1 96.81 77 THR A N 1
ATOM 605 C CA . THR A 1 77 ? -11.422 1.891 11.477 1 96.81 77 THR A CA 1
ATOM 606 C C . THR A 1 77 ? -11.445 0.374 11.641 1 96.81 77 THR A C 1
ATOM 608 O O . THR A 1 77 ? -12.508 -0.249 11.57 1 96.81 77 THR A O 1
ATOM 611 N N . ALA A 1 78 ? -10.297 -0.212 11.844 1 94.81 78 ALA A N 1
ATOM 612 C CA . ALA A 1 78 ? -10.211 -1.667 11.938 1 94.81 78 ALA A CA 1
ATOM 613 C C . ALA A 1 78 ? -11.031 -2.193 13.102 1 94.81 78 ALA A C 1
ATOM 615 O O . ALA A 1 78 ? -10.992 -1.632 14.203 1 94.81 78 ALA A O 1
ATOM 616 N N . PRO A 1 79 ? -11.789 -3.232 12.875 1 93.12 79 PRO A N 1
ATOM 617 C CA . PRO A 1 79 ? -12.469 -3.887 14 1 93.12 79 PRO A CA 1
ATOM 618 C C . PRO A 1 79 ? -11.5 -4.59 14.945 1 93.12 79 PRO A C 1
ATOM 620 O O . PRO A 1 79 ? -10.305 -4.68 14.648 1 93.12 79 PRO A O 1
ATOM 623 N N . ALA A 1 80 ? -12.039 -5.062 16.078 1 92.69 80 ALA A N 1
ATOM 624 C CA . ALA A 1 80 ? -11.211 -5.797 17.031 1 92.69 80 ALA A CA 1
ATOM 625 C C . ALA A 1 80 ? -10.516 -6.977 16.359 1 92.69 80 ALA A C 1
ATOM 627 O O . ALA A 1 80 ? -11.102 -7.66 15.523 1 92.69 80 ALA A O 1
ATOM 628 N N . GLY A 1 81 ? -9.227 -7.195 16.703 1 91.44 81 GLY A N 1
ATOM 629 C CA . GLY A 1 81 ? -8.453 -8.281 16.109 1 91.44 81 GLY A CA 1
ATOM 630 C C . GLY A 1 81 ? -7.031 -7.879 15.758 1 91.44 81 GLY A C 1
ATOM 631 O O . GLY A 1 81 ? -6.535 -6.855 16.234 1 91.44 81 GLY A O 1
ATOM 632 N N . GLU A 1 82 ? -6.383 -8.641 14.922 1 90.69 82 GLU A N 1
ATOM 633 C CA . GLU A 1 82 ? -4.965 -8.484 14.617 1 90.69 82 GLU A CA 1
ATOM 634 C C . GLU A 1 82 ? -4.699 -7.172 13.883 1 90.69 82 GLU A C 1
ATOM 636 O O . GLU A 1 82 ? -3.689 -6.512 14.141 1 90.69 82 GLU A O 1
ATOM 641 N N . GLN A 1 83 ? -5.609 -6.812 12.953 1 92.44 83 GLN A N 1
ATOM 642 C CA . GLN A 1 83 ? -5.398 -5.566 12.227 1 92.44 83 GLN A CA 1
ATOM 643 C C . GLN A 1 83 ? -5.422 -4.367 13.172 1 92.44 83 GLN A C 1
ATOM 645 O O . GLN A 1 83 ? -4.617 -3.443 13.031 1 92.44 83 GLN A O 1
ATOM 650 N N . ARG A 1 84 ? -6.352 -4.367 14.102 1 95 84 ARG A N 1
ATOM 651 C CA . ARG A 1 84 ? -6.438 -3.283 15.07 1 95 84 ARG A CA 1
ATOM 652 C C . ARG A 1 84 ? -5.176 -3.219 15.93 1 95 84 ARG A C 1
ATOM 654 O O . ARG A 1 84 ? -4.613 -2.143 16.141 1 95 84 ARG A O 1
ATOM 661 N N . ASP A 1 85 ? -4.742 -4.367 16.375 1 94.31 85 ASP A N 1
ATOM 662 C CA . ASP A 1 85 ? -3.537 -4.414 17.203 1 94.31 85 ASP A CA 1
ATOM 663 C C . ASP A 1 85 ? -2.32 -3.908 16.422 1 94.31 85 ASP A C 1
ATOM 665 O O . ASP A 1 85 ? -1.511 -3.148 16.969 1 94.31 85 ASP A O 1
ATOM 669 N N . ALA A 1 86 ? -2.25 -4.332 15.188 1 92.88 86 ALA A N 1
ATOM 670 C CA . ALA A 1 86 ? -1.164 -3.877 14.328 1 92.88 86 ALA A CA 1
ATOM 671 C C . ALA A 1 86 ? -1.23 -2.367 14.109 1 92.88 86 ALA A C 1
ATOM 673 O O . ALA A 1 86 ? -0.201 -1.688 14.117 1 92.88 86 ALA A O 1
ATOM 674 N N . THR A 1 87 ? -2.465 -1.863 13.93 1 95.62 87 THR A N 1
ATOM 675 C CA . THR A 1 87 ? -2.662 -0.437 13.695 1 95.62 87 THR A CA 1
ATOM 676 C C . THR A 1 87 ? -2.238 0.374 14.922 1 95.62 87 THR A C 1
ATOM 678 O O . THR A 1 87 ? -1.546 1.386 14.789 1 95.62 87 THR A O 1
ATOM 681 N N . ILE A 1 88 ? -2.586 -0.103 16.047 1 96.06 88 ILE A N 1
ATOM 682 C CA . ILE A 1 88 ? -2.197 0.561 17.297 1 96.06 88 ILE A CA 1
ATOM 683 C C . ILE A 1 88 ? -0.675 0.562 17.422 1 96.06 88 ILE A C 1
ATOM 685 O O . ILE A 1 88 ? -0.069 1.604 17.672 1 96.06 88 ILE A O 1
ATOM 689 N N . GLY A 1 89 ? -0.077 -0.583 17.219 1 94.5 89 GLY A N 1
ATOM 690 C CA . GLY A 1 89 ? 1.373 -0.666 17.297 1 94.5 89 GLY A CA 1
ATOM 691 C C . GLY A 1 89 ? 2.072 0.27 16.328 1 94.5 89 GLY A C 1
ATOM 692 O O . GLY A 1 89 ? 3.061 0.915 16.672 1 94.5 89 GLY A O 1
ATOM 693 N N . TYR A 1 90 ? 1.56 0.373 15.164 1 95.19 90 TYR A N 1
ATOM 694 C CA . TYR A 1 90 ? 2.137 1.198 14.109 1 95.19 90 TYR A CA 1
ATOM 695 C C . TYR A 1 90 ? 2.092 2.674 14.484 1 95.19 90 TYR A C 1
ATOM 697 O O . TYR A 1 90 ? 3.113 3.365 14.43 1 95.19 90 TYR A O 1
ATOM 705 N N . TYR A 1 91 ? 0.951 3.162 14.891 1 97.5 91 TYR A N 1
ATOM 706 C CA . TYR A 1 91 ? 0.827 4.586 15.18 1 97.5 91 T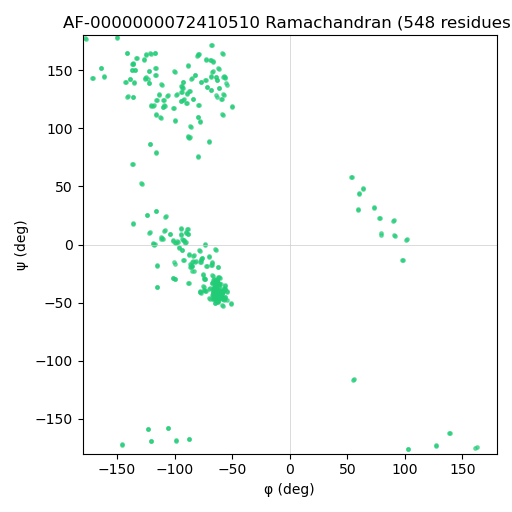YR A CA 1
ATOM 707 C C . TYR A 1 91 ? 1.506 4.938 16.5 1 97.5 91 TYR A C 1
ATOM 709 O O . TYR A 1 91 ? 2.041 6.035 16.656 1 97.5 91 TYR A O 1
ATOM 717 N N . ASP A 1 92 ? 1.535 3.971 17.422 1 96.94 92 ASP A N 1
ATOM 718 C CA . ASP A 1 92 ? 2.346 4.195 18.609 1 96.94 92 ASP A CA 1
ATOM 719 C C . ASP A 1 92 ? 3.814 4.398 18.25 1 96.94 92 ASP A C 1
ATOM 721 O O . ASP A 1 92 ? 4.473 5.293 18.781 1 96.94 92 ASP A O 1
ATOM 725 N N . SER A 1 93 ? 4.27 3.549 17.375 1 95.69 93 SER A N 1
ATOM 726 C CA . SER A 1 93 ? 5.641 3.672 16.891 1 95.69 93 SER A CA 1
ATOM 727 C C . SER A 1 93 ? 5.871 5.02 16.219 1 95.69 93 SER A C 1
ATOM 729 O O . SER A 1 93 ? 6.914 5.648 16.422 1 95.69 93 SER A O 1
ATOM 731 N N . CYS A 1 94 ? 4.91 5.484 15.453 1 97.75 94 CYS A N 1
ATOM 732 C CA . CYS A 1 94 ? 5.02 6.758 14.75 1 97.75 94 CYS A CA 1
ATOM 733 C C . CYS A 1 94 ? 4.977 7.93 15.727 1 97.75 94 CYS A C 1
ATOM 735 O O . CYS A 1 94 ? 5.688 8.922 15.547 1 97.75 94 CYS A O 1
ATOM 737 N N . ILE A 1 95 ? 4.156 7.801 16.75 1 98.19 95 ILE A N 1
ATOM 738 C CA . ILE A 1 95 ? 4.066 8.836 17.781 1 98.19 95 ILE A CA 1
ATOM 739 C C . ILE A 1 95 ? 5.395 8.938 18.531 1 98.19 95 ILE A C 1
ATOM 741 O O . ILE A 1 95 ? 5.902 10.039 18.766 1 98.19 95 ILE A O 1
ATOM 745 N N . ARG A 1 96 ? 5.992 7.863 18.844 1 96.75 96 ARG A N 1
ATOM 746 C CA . ARG A 1 96 ? 7.293 7.855 19.516 1 96.75 96 ARG A CA 1
ATOM 747 C C . ARG A 1 96 ? 8.367 8.461 18.625 1 96.75 96 ARG A C 1
ATOM 749 O O . ARG A 1 96 ? 9.227 9.211 19.094 1 96.75 96 ARG A O 1
ATOM 756 N N . LEU A 1 97 ? 8.305 8.094 17.359 1 97.62 97 LEU A N 1
ATOM 757 C CA . LEU A 1 97 ? 9.234 8.68 16.406 1 97.62 97 LEU A CA 1
ATOM 758 C C . LEU A 1 97 ? 9.102 10.195 16.375 1 97.62 97 LEU A C 1
ATOM 760 O O . LEU A 1 97 ? 10.109 10.914 16.359 1 97.62 97 LEU A O 1
ATOM 764 N N . ALA A 1 98 ? 7.871 10.648 16.328 1 98.06 98 ALA A N 1
ATOM 765 C CA . ALA A 1 98 ? 7.629 12.086 16.328 1 98.06 98 ALA A CA 1
ATOM 766 C C . ALA A 1 98 ? 8.266 12.742 17.547 1 98.06 98 ALA A C 1
ATOM 768 O O . ALA A 1 98 ? 8.938 13.773 17.422 1 98.06 98 ALA A O 1
ATOM 769 N N . ALA A 1 99 ? 8.109 12.164 18.672 1 96.88 99 ALA A N 1
ATOM 770 C CA . ALA A 1 99 ? 8.688 12.688 19.906 1 96.88 99 ALA A CA 1
ATOM 771 C C . ALA A 1 99 ? 10.211 12.695 19.844 1 96.88 99 ALA A C 1
ATOM 773 O O . ALA A 1 99 ? 10.852 13.688 20.219 1 96.88 99 ALA A O 1
ATOM 774 N N . GLU A 1 100 ? 10.766 11.664 19.328 1 96.31 100 GLU A N 1
ATOM 775 C CA . GLU A 1 100 ? 12.219 11.539 19.234 1 96.31 100 GLU A CA 1
ATOM 776 C C . GLU A 1 100 ? 12.805 12.586 18.297 1 96.31 100 GLU A C 1
ATOM 778 O O . GLU A 1 100 ? 13.945 13.023 18.469 1 96.31 100 GLU A O 1
ATOM 783 N N . LEU A 1 101 ? 12.023 12.969 17.297 1 97.5 101 LEU A N 1
ATOM 784 C CA . LEU A 1 101 ? 12.469 13.969 16.328 1 97.5 101 LEU A CA 1
ATOM 785 C C . LEU A 1 101 ? 12.094 15.375 16.781 1 97.5 101 LEU A C 1
ATOM 787 O O . LEU A 1 101 ? 12.281 16.344 16.047 1 97.5 101 LEU A O 1
ATOM 791 N N . ASN A 1 102 ? 11.484 15.469 17.953 1 96 102 ASN A N 1
ATOM 792 C CA . ASN A 1 102 ? 10.992 16.734 18.484 1 96 102 ASN A CA 1
ATOM 793 C C . ASN A 1 102 ? 9.969 17.375 17.562 1 96 102 ASN A C 1
ATOM 795 O O . ASN A 1 102 ? 10 18.594 17.344 1 96 102 ASN A O 1
ATOM 799 N N . CYS A 1 103 ? 9.297 16.438 16.891 1 93.69 103 CYS A N 1
ATOM 800 C CA . CYS A 1 103 ? 8.141 16.797 16.078 1 93.69 103 CYS A CA 1
ATOM 801 C C . CYS A 1 103 ? 6.848 16.688 16.891 1 93.69 103 CYS A C 1
ATOM 803 O O . CYS A 1 103 ? 6.535 15.617 17.422 1 93.69 103 CYS A O 1
ATOM 805 N N . HIS A 1 104 ? 5.996 17.609 17.047 1 90.31 104 HIS A N 1
ATOM 806 C CA . HIS A 1 104 ? 4.883 17.562 17.984 1 90.31 104 HIS A CA 1
ATOM 807 C C . HIS A 1 104 ? 3.553 17.406 17.25 1 90.31 104 HIS A C 1
ATOM 809 O O . HIS A 1 104 ? 2.49 17.609 17.844 1 90.31 104 HIS A O 1
ATOM 815 N N . ARG A 1 105 ? 3.627 17.094 15.945 1 98.25 105 ARG A N 1
ATOM 816 C CA . ARG A 1 105 ? 2.385 16.891 15.211 1 98.25 105 ARG A CA 1
ATOM 817 C C . ARG A 1 105 ? 2.477 15.641 14.328 1 98.25 105 ARG A C 1
ATOM 819 O O . ARG A 1 105 ? 3.518 15.383 13.719 1 98.25 105 ARG A O 1
ATOM 826 N N . LEU A 1 106 ? 1.435 14.898 14.273 1 98.75 106 LEU A N 1
ATOM 827 C CA . LEU A 1 106 ? 1.335 13.703 13.445 1 98.75 106 LEU A CA 1
ATOM 828 C C . LEU A 1 106 ? -0.012 13.648 12.734 1 98.75 106 LEU A C 1
ATOM 830 O O . LEU A 1 106 ? -1.062 13.773 13.367 1 98.75 106 LEU A O 1
ATOM 834 N N . VAL A 1 107 ? 0.025 13.484 11.422 1 98.75 107 VAL A N 1
ATOM 835 C CA . VAL A 1 107 ? -1.199 13.414 10.633 1 98.75 107 VAL A CA 1
ATOM 836 C C . VAL A 1 107 ? -1.624 11.961 10.461 1 98.75 107 VAL A C 1
ATOM 838 O O . VAL A 1 107 ? -0.788 11.086 10.211 1 98.75 107 VAL A O 1
ATOM 841 N N . LEU A 1 108 ? -2.893 11.656 10.641 1 98.25 108 LEU A N 1
ATOM 842 C CA . LEU A 1 108 ? -3.473 10.352 10.352 1 98.25 108 LEU A CA 1
ATOM 843 C C . LEU A 1 108 ? -4.871 10.5 9.758 1 98.25 108 LEU A C 1
ATOM 845 O O . LEU A 1 108 ? -5.453 11.586 9.789 1 98.25 108 LEU A O 1
ATOM 849 N N . SER A 1 109 ? -5.391 9.469 9.18 1 98 109 SER A N 1
ATOM 850 C CA . SER A 1 109 ? -6.699 9.492 8.531 1 98 109 SER A CA 1
ATOM 851 C C . SER A 1 109 ? -7.371 8.125 8.586 1 98 109 SER A C 1
ATOM 853 O O . SER A 1 109 ? -6.793 7.164 9.094 1 98 109 SER A O 1
ATOM 855 N N . ALA A 1 110 ? -8.555 8.086 8.055 1 96.31 110 ALA A N 1
ATOM 856 C CA . ALA A 1 110 ? -9.32 6.848 8.047 1 96.31 110 ALA A CA 1
ATOM 857 C C . ALA A 1 110 ? -9.016 6.02 6.801 1 96.31 110 ALA A C 1
ATOM 859 O O . ALA A 1 110 ? -9.719 5.047 6.504 1 96.31 110 ALA A O 1
ATOM 860 N N . ALA A 1 111 ? -7.969 6.359 6.09 1 92.56 111 ALA A N 1
ATOM 861 C CA . ALA A 1 111 ? -7.613 5.586 4.906 1 92.56 111 ALA A CA 1
ATOM 862 C C . ALA A 1 111 ? -7.418 4.109 5.25 1 92.56 111 ALA A C 1
ATOM 864 O O . ALA A 1 111 ? -6.91 3.779 6.324 1 92.56 111 ALA A O 1
ATOM 865 N N . GLY A 1 112 ? -7.836 3.264 4.312 1 85.31 112 GLY A N 1
ATOM 866 C CA . GLY A 1 112 ? -7.652 1.833 4.5 1 85.31 112 GLY A CA 1
ATOM 867 C C . GLY A 1 112 ? -8.82 1.168 5.195 1 85.31 112 GLY A C 1
ATOM 868 O O . GLY A 1 112 ? -8.68 0.091 5.777 1 85.31 112 GLY A O 1
ATOM 869 N N . ALA A 1 113 ? -10 1.753 5.195 1 84.5 113 ALA A N 1
ATOM 870 C CA . ALA A 1 113 ? -11.188 1.237 5.871 1 84.5 113 ALA A CA 1
ATOM 871 C C . ALA A 1 113 ? -11.672 -0.051 5.215 1 84.5 113 ALA A C 1
ATOM 873 O O . ALA A 1 113 ? -11.453 -0.27 4.023 1 84.5 113 ALA A O 1
ATOM 874 N N . CYS A 1 114 ? -12.227 -0.828 6.074 1 85 114 CYS A N 1
ATOM 875 C CA . CYS A 1 114 ? -12.914 -2.018 5.578 1 85 114 CYS A CA 1
ATOM 876 C C . CYS A 1 114 ? -14.297 -1.667 5.051 1 85 114 CYS A C 1
ATOM 878 O O . CYS A 1 114 ? -15.242 -1.51 5.828 1 85 114 CYS A O 1
ATOM 880 N N . TRP A 1 115 ? -14.492 -1.73 3.793 1 85.62 115 TRP A N 1
ATOM 881 C CA . TRP A 1 115 ? -15.664 -1.183 3.121 1 85.62 115 TRP A CA 1
ATOM 882 C C . TRP A 1 115 ? -16.875 -2.08 3.334 1 85.62 115 TRP A C 1
ATOM 884 O O . TRP A 1 115 ? -18.016 -1.672 3.068 1 85.62 115 TRP A O 1
ATOM 894 N N . ASP A 1 116 ? -16.609 -3.26 3.857 1 86.62 116 ASP A N 1
ATOM 895 C CA . ASP A 1 116 ? -17.719 -4.188 4.078 1 86.62 116 ASP A CA 1
ATOM 896 C C . ASP A 1 116 ? -18.422 -3.9 5.406 1 86.62 116 ASP A C 1
ATOM 898 O O . ASP A 1 116 ? -19.484 -4.441 5.676 1 86.62 116 ASP A O 1
ATOM 902 N N . ILE A 1 117 ? -17.859 -3.051 6.215 1 92.25 117 ILE A N 1
ATOM 903 C CA . ILE A 1 117 ? -18.422 -2.668 7.508 1 92.25 117 ILE A CA 1
ATOM 904 C C . ILE A 1 117 ? -19.266 -1.406 7.348 1 92.25 117 ILE A C 1
ATOM 906 O O . ILE A 1 117 ? -18.875 -0.467 6.656 1 92.25 117 ILE A O 1
ATOM 910 N N . PRO A 1 118 ? -20.469 -1.343 7.973 1 93.88 118 PRO A N 1
ATOM 911 C CA . PRO A 1 118 ? -21.312 -0.146 7.883 1 93.88 118 PRO A CA 1
ATOM 912 C C . PRO A 1 118 ? -20.594 1.11 8.383 1 93.88 118 PRO A C 1
ATOM 914 O O . PRO A 1 118 ? -19.875 1.055 9.375 1 93.88 118 PRO A O 1
ATOM 917 N N . PRO A 1 119 ? -20.859 2.217 7.766 1 95.06 119 PRO A N 1
ATOM 918 C CA . PRO A 1 119 ? -20.156 3.463 8.086 1 95.06 119 PRO A CA 1
ATOM 919 C C . PRO A 1 119 ? -20.266 3.836 9.562 1 95.06 119 PRO A C 1
ATOM 921 O O . PRO A 1 119 ? -19.281 4.293 10.156 1 95.06 119 PRO A O 1
ATOM 924 N N . GLN A 1 120 ? -21.391 3.617 10.141 1 96.5 120 GLN A N 1
ATOM 925 C CA . GLN A 1 120 ? -21.547 3.961 11.547 1 96.5 120 GLN A CA 1
ATOM 926 C C . GLN A 1 120 ? -20.609 3.137 12.43 1 96.5 120 GLN A C 1
ATOM 928 O O . GLN A 1 120 ? -20.016 3.664 13.359 1 96.5 120 GLN A O 1
ATOM 933 N N . GLU A 1 121 ? -20.516 1.889 12.148 1 97.19 121 GLU A N 1
ATOM 934 C CA . GLU A 1 121 ? -19.609 1.016 12.891 1 97.19 121 GLU A CA 1
ATOM 935 C C . GLU A 1 121 ? -18.156 1.402 12.648 1 97.19 121 GLU A C 1
ATOM 937 O O . GLU A 1 121 ? -17.328 1.359 13.57 1 97.19 121 GLU A O 1
ATOM 942 N N . LEU A 1 122 ? -17.844 1.762 11.438 1 97.12 122 LEU A N 1
ATOM 943 C CA . LEU A 1 122 ? -16.5 2.236 11.125 1 97.12 122 LEU A CA 1
ATOM 944 C C . LEU A 1 122 ? -16.156 3.461 11.969 1 97.12 122 LEU A C 1
ATOM 946 O O . LEU A 1 122 ? -15.047 3.555 12.5 1 97.12 122 LEU A O 1
ATOM 950 N N . ALA A 1 123 ? -17.125 4.348 12.102 1 97.81 123 ALA A N 1
ATOM 951 C CA . ALA A 1 123 ? -16.906 5.551 12.898 1 97.81 123 ALA A CA 1
ATOM 952 C C . ALA A 1 123 ? -16.688 5.203 14.367 1 97.81 123 ALA A C 1
ATOM 954 O O . ALA A 1 123 ? -15.852 5.82 15.039 1 97.81 123 ALA A O 1
ATOM 955 N N . GLU A 1 124 ? -17.375 4.242 14.828 1 98.19 124 GLU A N 1
ATOM 956 C CA . GLU A 1 124 ? -17.203 3.793 16.203 1 98.19 124 GLU A CA 1
ATOM 957 C C . GLU A 1 124 ? -15.812 3.207 16.438 1 98.19 124 GLU A C 1
ATOM 959 O O . GLU A 1 124 ? -15.18 3.48 17.453 1 98.19 124 GLU A O 1
ATOM 964 N N . HIS A 1 125 ? -15.398 2.426 15.5 1 98.06 125 HIS A N 1
ATOM 965 C CA . HIS A 1 125 ? -14.055 1.865 15.586 1 98.06 125 HIS A CA 1
ATOM 966 C C . HIS A 1 125 ? -13 2.967 15.586 1 98.06 125 HIS A C 1
ATOM 968 O O . HIS A 1 125 ? -12.039 2.908 16.344 1 98.06 125 HIS A O 1
ATOM 974 N N . ALA A 1 126 ? -13.219 3.936 14.734 1 98.38 126 ALA A N 1
ATOM 975 C CA . ALA A 1 126 ? -12.281 5.051 14.641 1 98.38 126 ALA A CA 1
ATOM 976 C C . ALA A 1 126 ? -12.219 5.824 15.961 1 98.38 126 ALA A C 1
ATOM 978 O O . ALA A 1 126 ? -11.141 6.191 16.422 1 98.38 126 ALA A O 1
ATOM 979 N N . ALA A 1 127 ? -13.352 6.051 16.547 1 98.56 127 ALA A N 1
ATOM 980 C CA . ALA A 1 127 ? -13.406 6.777 17.812 1 98.56 127 ALA A CA 1
ATOM 981 C C . ALA A 1 127 ? -12.617 6.047 18.906 1 98.56 127 ALA A C 1
ATOM 983 O O . ALA A 1 127 ? -11.852 6.664 19.641 1 98.56 127 ALA A O 1
ATOM 984 N N . ALA A 1 128 ? -12.836 4.766 18.938 1 98.19 128 ALA A N 1
ATOM 985 C CA . ALA A 1 128 ? -12.133 3.963 19.922 1 98.19 128 ALA A CA 1
ATOM 986 C C . ALA A 1 128 ? -10.625 3.992 19.703 1 98.19 128 ALA A C 1
ATOM 988 O O . ALA A 1 128 ? -9.852 4.141 20.641 1 98.19 128 ALA A O 1
ATOM 989 N N . MET A 1 129 ? -10.258 3.877 18.469 1 97.94 129 MET A N 1
ATOM 990 C CA . MET A 1 129 ? -8.844 3.904 18.094 1 97.94 129 MET A CA 1
ATOM 991 C C . MET A 1 129 ? -8.219 5.254 18.422 1 97.94 129 MET A C 1
ATOM 993 O O . MET A 1 129 ? -7.152 5.312 19.047 1 97.94 129 MET A O 1
ATOM 997 N N . LEU A 1 130 ? -8.891 6.289 18.062 1 98.62 130 LEU A N 1
ATOM 998 C CA . LEU A 1 130 ? -8.375 7.637 18.281 1 98.62 130 LEU A CA 1
ATOM 999 C C . LEU A 1 130 ? -8.281 7.949 19.766 1 98.62 130 LEU A C 1
ATOM 1001 O O . LEU A 1 130 ? -7.348 8.633 20.203 1 98.62 130 LEU A O 1
ATOM 1005 N N . THR A 1 131 ? -9.219 7.473 20.516 1 98.5 131 THR A N 1
ATOM 1006 C CA . THR A 1 131 ? -9.164 7.668 21.953 1 98.5 131 THR A CA 1
ATOM 1007 C C . THR A 1 131 ? -7.887 7.055 22.531 1 98.5 131 THR A C 1
ATOM 1009 O O . THR A 1 131 ? -7.188 7.695 23.312 1 98.5 131 THR A O 1
ATOM 1012 N N . HIS A 1 132 ? -7.605 5.883 22.094 1 98.06 132 HIS A N 1
ATOM 1013 C CA . HIS A 1 132 ? -6.395 5.207 22.531 1 98.06 132 HIS A CA 1
ATOM 1014 C C . HIS A 1 132 ? -5.145 5.965 22.094 1 98.06 132 HIS A C 1
ATOM 1016 O O . HIS A 1 132 ? -4.246 6.207 22.891 1 98.06 132 HIS A O 1
ATOM 1022 N N . LEU A 1 133 ? -5.105 6.316 20.844 1 98.5 133 LEU A N 1
ATOM 1023 C CA . LEU A 1 133 ? -3.916 6.949 20.281 1 98.5 133 LEU A CA 1
ATOM 1024 C C . LEU A 1 133 ? -3.705 8.336 20.875 1 98.5 133 LEU A C 1
ATOM 1026 O O . LEU A 1 133 ? -2.564 8.773 21.047 1 98.5 133 LEU A O 1
ATOM 1030 N N . CYS A 1 134 ? -4.793 9.031 21.188 1 98.56 134 CYS A N 1
ATOM 1031 C CA . CYS A 1 134 ? -4.688 10.344 21.812 1 98.56 134 CYS A CA 1
ATOM 1032 C C . CYS A 1 134 ? -4.043 10.25 23.188 1 98.56 134 CYS A C 1
ATOM 1034 O O . CYS A 1 134 ? -3.303 11.148 23.594 1 98.56 134 CYS A O 1
ATOM 1036 N N . HIS A 1 135 ? -4.332 9.195 23.859 1 98.12 135 HIS A N 1
ATOM 1037 C CA . HIS A 1 135 ? -3.689 9 25.156 1 98.12 135 HIS A CA 1
ATOM 1038 C C . HIS A 1 135 ? -2.176 8.867 25.016 1 98.12 135 HIS A C 1
ATOM 1040 O O . HIS A 1 135 ? -1.42 9.539 25.719 1 98.12 135 HIS A O 1
ATOM 1046 N N . THR A 1 136 ? -1.765 8.039 24.109 1 97.56 136 THR A N 1
ATOM 1047 C CA . THR A 1 136 ? -0.341 7.875 23.828 1 97.56 136 THR A CA 1
ATOM 1048 C C . THR A 1 136 ? 0.277 9.203 23.391 1 97.56 136 THR A C 1
ATOM 1050 O O . THR A 1 136 ? 1.375 9.555 23.812 1 97.56 136 THR A O 1
ATOM 1053 N N . ALA A 1 137 ? -0.42 9.898 22.531 1 98.38 137 ALA A N 1
ATOM 1054 C CA . ALA A 1 137 ? 0.052 11.172 21.984 1 98.38 137 ALA A CA 1
ATOM 1055 C C . ALA A 1 137 ? 0.246 12.203 23.094 1 98.38 137 ALA A C 1
ATOM 1057 O O . ALA A 1 137 ? 1.246 12.922 23.109 1 98.38 137 ALA A O 1
ATOM 1058 N N . GLN A 1 138 ? -0.634 12.25 24.031 1 97.56 138 GLN A N 1
ATOM 1059 C CA . GLN A 1 138 ? -0.544 13.188 25.141 1 97.56 138 GLN A CA 1
ATOM 1060 C C . GLN A 1 138 ? 0.69 12.914 26 1 97.56 138 GLN A C 1
ATOM 1062 O O . GLN A 1 138 ? 1.398 13.844 26.391 1 97.56 138 GLN A O 1
ATOM 1067 N N . VAL A 1 139 ? 0.929 11.703 26.234 1 97.38 139 VAL A N 1
ATOM 1068 C CA . VAL A 1 139 ? 2.07 11.297 27.047 1 97.38 139 VAL A CA 1
ATOM 1069 C C . VAL A 1 139 ? 3.369 11.727 26.359 1 97.38 139 VAL A C 1
ATOM 1071 O O . VAL A 1 139 ? 4.316 12.148 27.031 1 97.38 139 VAL A O 1
ATOM 1074 N N . GLU A 1 140 ? 3.379 11.672 25.062 1 97.56 140 GLU A N 1
ATOM 1075 C CA . GLU A 1 140 ? 4.594 11.945 24.312 1 97.56 140 GLU A CA 1
ATOM 1076 C C . GLU A 1 140 ? 4.672 13.414 23.891 1 97.56 140 GLU A C 1
ATOM 1078 O O . GLU A 1 140 ? 5.652 13.836 23.281 1 97.56 140 GLU A O 1
ATOM 1083 N N . GLY A 1 141 ? 3.633 14.18 24.172 1 97.62 141 GLY A N 1
ATOM 1084 C CA . GLY A 1 141 ? 3.607 15.586 23.781 1 97.62 141 GLY A CA 1
ATOM 1085 C C . GLY A 1 141 ? 3.4 15.797 22.297 1 97.62 141 GLY A C 1
ATOM 1086 O O . GLY A 1 141 ? 3.98 16.703 21.703 1 97.62 141 GLY A O 1
ATOM 1087 N N . VAL A 1 142 ? 2.672 14.906 21.672 1 98.31 142 VAL A N 1
ATOM 1088 C CA . VAL A 1 142 ? 2.381 14.969 20.234 1 98.31 142 VAL A CA 1
ATOM 1089 C C . VAL A 1 142 ? 0.897 15.258 20.031 1 98.31 142 VAL A C 1
ATOM 1091 O O . VAL A 1 142 ? 0.046 14.742 20.75 1 98.31 142 VAL A O 1
ATOM 1094 N N . THR A 1 143 ? 0.55 16.094 19.125 1 98.38 143 THR A N 1
ATOM 1095 C CA . THR A 1 143 ? -0.827 16.344 18.719 1 98.38 143 THR A CA 1
ATOM 1096 C C . THR A 1 143 ? -1.148 15.562 17.438 1 98.38 143 THR A C 1
ATOM 1098 O O . THR A 1 143 ? -0.397 15.625 16.469 1 98.38 143 THR A O 1
ATOM 1101 N N . LEU A 1 144 ? -2.23 14.844 17.5 1 98.75 144 LEU A N 1
ATOM 1102 C CA . LEU A 1 144 ? -2.705 14.141 16.312 1 98.75 144 LEU A CA 1
ATOM 1103 C C . LEU A 1 144 ? -3.598 15.039 15.461 1 98.75 144 LEU A C 1
ATOM 1105 O O . LEU A 1 144 ? -4.445 15.758 15.992 1 98.75 144 LEU A O 1
ATOM 1109 N N . LEU A 1 145 ? -3.336 15.078 14.18 1 98.81 145 LEU A N 1
ATOM 1110 C CA . LEU A 1 145 ? -4.141 15.844 13.234 1 98.81 145 LEU A CA 1
ATOM 1111 C C . LEU A 1 145 ? -4.898 14.922 12.289 1 98.81 145 LEU A C 1
ATOM 1113 O O . LEU A 1 145 ? -4.297 14.273 11.43 1 98.81 145 LEU A O 1
ATOM 1117 N N . LEU A 1 146 ? -6.219 14.836 12.445 1 98.81 146 LEU A N 1
ATOM 1118 C CA . LEU A 1 146 ? -7.082 13.992 11.633 1 98.81 146 LEU A CA 1
ATOM 1119 C C . LEU A 1 146 ? -7.371 14.641 10.281 1 98.81 146 LEU A C 1
ATOM 1121 O O . LEU A 1 146 ? -7.906 15.75 10.227 1 98.81 146 LEU A O 1
ATOM 1125 N N . ALA A 1 147 ? -7.008 13.992 9.227 1 98.56 147 ALA A N 1
ATOM 1126 C CA . ALA A 1 147 ? -7.246 14.477 7.871 1 98.56 147 ALA A CA 1
ATOM 1127 C C . ALA A 1 147 ? -8.461 13.797 7.25 1 98.56 147 ALA A C 1
ATOM 1129 O O . ALA A 1 147 ? -8.734 12.625 7.523 1 98.56 147 ALA A O 1
ATOM 1130 N N . PRO A 1 148 ? -9.148 14.555 6.387 1 97.69 148 PRO A N 1
ATOM 1131 C CA . PRO A 1 148 ? -10.227 13.906 5.637 1 97.69 148 PRO A CA 1
ATOM 1132 C C . PRO A 1 148 ? -9.711 12.961 4.555 1 97.69 148 PRO A C 1
ATOM 1134 O O . PRO A 1 148 ? -8.555 13.07 4.141 1 97.69 148 PRO A O 1
ATOM 1137 N N . VAL A 1 149 ? -10.586 12.07 4.168 1 96.38 149 VAL A N 1
ATOM 1138 C CA . VAL A 1 149 ? -10.195 11.102 3.152 1 96.38 149 VAL A CA 1
ATOM 1139 C C . VAL A 1 149 ? -11.203 11.125 2.002 1 96.38 149 VAL A C 1
ATOM 1141 O O . VAL A 1 149 ? -12.328 11.594 2.164 1 96.38 149 VAL A O 1
ATOM 1144 N N . MET A 1 150 ? -10.742 10.625 0.826 1 93.12 150 MET A N 1
ATOM 1145 C CA . MET A 1 150 ? -11.602 10.547 -0.354 1 93.12 150 MET A CA 1
ATOM 1146 C C . MET A 1 150 ? -12.703 9.508 -0.161 1 93.12 150 MET A C 1
ATOM 1148 O O . MET A 1 150 ? -12.43 8.375 0.251 1 93.12 150 MET A O 1
ATOM 1152 N N . GLY A 1 151 ? -13.898 9.938 -0.502 1 90.94 151 GLY A N 1
ATOM 1153 C CA . GLY A 1 151 ? -15.047 9.078 -0.277 1 90.94 151 GLY A CA 1
ATOM 1154 C C . GLY A 1 151 ? -15.492 8.336 -1.525 1 90.94 151 GLY A C 1
ATOM 1155 O O . GLY A 1 151 ? -14.773 8.312 -2.527 1 90.94 151 GLY A O 1
ATOM 1156 N N . ALA A 1 152 ? -16.672 7.75 -1.379 1 84.94 152 ALA A N 1
ATOM 1157 C CA . ALA A 1 152 ? -17.203 6.836 -2.387 1 84.94 152 ALA A CA 1
ATOM 1158 C C . ALA A 1 152 ? -17.531 7.578 -3.68 1 84.94 152 ALA A C 1
ATOM 1160 O O . ALA A 1 152 ? -17.672 6.961 -4.738 1 84.94 152 ALA A O 1
ATOM 1161 N N . GLU A 1 153 ? -17.594 8.836 -3.617 1 83.12 153 GLU A N 1
ATOM 1162 C CA . GLU A 1 153 ? -17.953 9.633 -4.785 1 83.12 153 GLU A CA 1
ATOM 1163 C C . GLU A 1 153 ? -16.828 9.664 -5.809 1 83.12 153 GLU A C 1
ATOM 1165 O O . GLU A 1 153 ? -17.031 10.062 -6.957 1 83.12 153 GLU A O 1
ATOM 1170 N N . THR A 1 154 ? -15.648 9.336 -5.355 1 81.94 154 THR A N 1
ATOM 1171 C CA . THR A 1 154 ? -14.492 9.195 -6.23 1 81.94 154 THR A CA 1
ATOM 1172 C C . THR A 1 154 ? -13.984 7.754 -6.227 1 81.94 154 THR A C 1
ATOM 1174 O O . THR A 1 154 ? -12.938 7.465 -5.648 1 81.94 154 THR A O 1
ATOM 1177 N N . PRO A 1 155 ? -14.578 6.934 -6.91 1 74.56 155 PRO A N 1
ATOM 1178 C CA . PRO A 1 155 ? -14.391 5.488 -6.738 1 74.56 155 PRO A CA 1
ATOM 1179 C C . PRO A 1 155 ? -12.969 5.039 -7.039 1 74.56 155 PRO A C 1
ATOM 1181 O O . PRO A 1 155 ? -12.461 4.109 -6.406 1 74.56 155 PRO A O 1
ATOM 1184 N N . LEU A 1 156 ? -12.289 5.695 -7.941 1 74.75 156 LEU A N 1
ATOM 1185 C CA . LEU A 1 156 ? -10.977 5.223 -8.367 1 74.75 156 LEU A CA 1
ATOM 1186 C C . LEU A 1 156 ? -9.914 5.574 -7.332 1 74.75 156 LEU A C 1
ATOM 1188 O O . LEU A 1 156 ? -8.82 5.004 -7.344 1 74.75 156 LEU A O 1
ATOM 1192 N N . ILE A 1 157 ? -10.305 6.508 -6.414 1 83.12 157 ILE A N 1
ATOM 1193 C CA . ILE A 1 157 ? -9.289 6.918 -5.457 1 83.12 157 ILE A CA 1
ATOM 1194 C C . ILE A 1 157 ? -9.891 6.984 -4.055 1 83.12 157 ILE A C 1
ATOM 1196 O O . ILE A 1 157 ? -9.352 7.652 -3.17 1 83.12 157 ILE A O 1
ATOM 1200 N N . ALA A 1 158 ? -11.016 6.336 -3.922 1 88.94 158 ALA A N 1
ATOM 1201 C CA . ALA A 1 158 ? -11.703 6.328 -2.635 1 88.94 158 ALA A CA 1
ATOM 1202 C C . ALA A 1 158 ? -10.859 5.652 -1.562 1 88.94 158 ALA A C 1
ATOM 1204 O O . ALA A 1 158 ? -10.203 4.641 -1.824 1 88.94 158 ALA A O 1
ATOM 1205 N N . GLU A 1 159 ? -10.922 6.234 -0.354 1 91.44 159 GLU A N 1
ATOM 1206 C CA . GLU A 1 159 ? -10.062 5.75 0.721 1 91.44 159 GLU A CA 1
ATOM 1207 C C . GLU A 1 159 ? -10.883 5.152 1.86 1 91.44 159 GLU A C 1
ATOM 1209 O O . GLU A 1 159 ? -10.461 4.184 2.492 1 91.44 159 GLU A O 1
ATOM 1214 N N . ALA A 1 160 ? -12.008 5.734 2.127 1 93.62 160 ALA A N 1
ATOM 1215 C CA . ALA A 1 160 ? -12.906 5.293 3.188 1 93.62 160 ALA A CA 1
ATOM 1216 C C . ALA A 1 160 ? -14.297 5.902 3.02 1 93.62 160 ALA A C 1
ATOM 1218 O O . ALA A 1 160 ? -14.438 7.02 2.518 1 93.62 160 ALA A O 1
ATOM 1219 N N . PRO A 1 161 ? -15.266 5.215 3.486 1 93.88 161 PRO A N 1
ATOM 1220 C CA . PRO A 1 161 ? -16.625 5.773 3.395 1 93.88 161 PRO A CA 1
ATOM 1221 C C . PRO A 1 161 ? -17 6.617 4.613 1 93.88 161 PRO A C 1
ATOM 1223 O O . PRO A 1 161 ? -18.172 6.93 4.812 1 93.88 161 PRO A O 1
ATOM 1226 N N . VAL A 1 162 ? -16.016 6.91 5.477 1 96.69 162 VAL A N 1
ATOM 1227 C CA . VAL A 1 162 ? -16.25 7.719 6.672 1 96.69 162 VAL A CA 1
ATOM 1228 C C . VAL A 1 162 ? -15.117 8.734 6.828 1 96.69 162 VAL A C 1
ATOM 1230 O O . VAL A 1 162 ? -14.031 8.555 6.281 1 96.69 162 VAL A O 1
ATOM 1233 N N . LEU A 1 163 ? -15.508 9.852 7.566 1 98.19 163 LEU A N 1
ATOM 1234 C CA . LEU A 1 163 ? -14.539 10.906 7.875 1 98.19 163 LEU A CA 1
ATOM 1235 C C . LEU A 1 163 ? -14.047 11.586 6.602 1 98.19 163 LEU A C 1
ATOM 1237 O O . LEU A 1 163 ? -12.844 11.742 6.402 1 98.19 163 LEU A O 1
ATOM 1241 N N . ASN A 1 164 ? -15.023 11.938 5.777 1 97.38 164 ASN A N 1
ATOM 1242 C CA . ASN A 1 164 ? -14.766 12.539 4.477 1 97.38 164 ASN A CA 1
ATOM 1243 C C . ASN A 1 164 ? -14.938 14.055 4.52 1 97.38 164 ASN A C 1
ATOM 1245 O O . ASN A 1 164 ? -14.266 14.781 3.781 1 97.38 164 ASN A O 1
ATOM 1249 N N . THR A 1 165 ? -15.812 14.531 5.395 1 97.88 165 THR A N 1
ATOM 1250 C CA . THR A 1 165 ? -16.219 15.938 5.375 1 97.88 165 THR A CA 1
ATOM 1251 C C . THR A 1 165 ? -15.812 16.625 6.676 1 97.88 165 THR A C 1
ATOM 1253 O O . THR A 1 165 ? -15.539 15.969 7.68 1 97.88 165 THR A O 1
ATOM 1256 N N . ALA A 1 166 ? -15.867 17.984 6.594 1 98.56 166 ALA A N 1
ATOM 1257 C CA . ALA A 1 166 ? -15.609 18.781 7.789 1 98.56 166 ALA A CA 1
ATOM 1258 C C . ALA A 1 166 ? -16.594 18.438 8.906 1 98.56 166 ALA A C 1
ATOM 1260 O O . ALA A 1 166 ? -16.203 18.328 10.07 1 98.56 166 ALA A O 1
ATOM 1261 N N . ARG A 1 167 ? -17.797 18.234 8.562 1 98.44 167 ARG A N 1
ATOM 1262 C CA . ARG A 1 167 ? -18.812 17.938 9.547 1 98.44 167 ARG A CA 1
ATOM 1263 C C . ARG A 1 167 ? -18.531 16.594 10.234 1 98.44 167 ARG A C 1
ATOM 1265 O O . ARG A 1 167 ? -18.625 16.484 11.453 1 98.44 167 ARG A O 1
ATOM 1272 N N . GLN A 1 168 ? -18.234 15.586 9.477 1 98.38 168 GLN A N 1
ATOM 1273 C CA . GLN A 1 168 ? -17.938 14.273 10.039 1 98.38 168 GLN A CA 1
ATOM 1274 C C . GLN A 1 168 ? -16.719 14.344 10.961 1 98.38 168 GLN A C 1
ATOM 1276 O O . GLN A 1 168 ? -16.703 13.711 12.023 1 98.38 168 GLN A O 1
ATOM 1281 N N . LEU A 1 169 ? -15.719 15.102 10.539 1 98.81 169 LEU A N 1
ATOM 1282 C CA . LEU A 1 169 ? -14.523 15.25 11.367 1 98.81 169 LEU A CA 1
ATOM 1283 C C . LEU A 1 169 ? -14.852 15.992 12.656 1 98.81 169 LEU A C 1
ATOM 1285 O O . LEU A 1 169 ? -14.344 15.641 13.727 1 98.81 169 LEU A O 1
ATOM 1289 N N . SER A 1 170 ? -15.664 17.047 12.523 1 98.69 170 SER A N 1
ATOM 1290 C CA . SER A 1 170 ? -16.062 17.781 13.711 1 98.69 170 SER A CA 1
ATOM 1291 C C . SER A 1 170 ? -16.781 16.891 14.711 1 98.69 170 SER A C 1
ATOM 1293 O O . SER A 1 170 ? -16.531 16.953 15.914 1 98.69 170 SER A O 1
ATOM 1295 N N . GLN A 1 171 ? -17.656 16.031 14.227 1 98.5 171 GLN A N 1
ATOM 1296 C CA . GLN A 1 171 ? -18.359 15.094 15.086 1 98.5 171 GLN A CA 1
ATOM 1297 C C . GLN A 1 171 ? -17.391 14.125 15.758 1 98.5 171 GLN A C 1
ATOM 1299 O O . GLN A 1 171 ? -17.547 13.781 16.922 1 98.5 171 GLN A O 1
ATOM 1304 N N . MET A 1 172 ? -16.406 13.711 15.039 1 98.62 172 MET A N 1
ATOM 1305 C CA . MET A 1 172 ? -15.406 12.789 15.578 1 98.62 172 MET A CA 1
ATOM 1306 C C . MET A 1 172 ? -14.578 13.461 16.672 1 98.62 172 MET A C 1
ATOM 1308 O O . MET A 1 172 ? -14.305 12.852 17.703 1 98.62 172 MET A O 1
ATOM 1312 N N . LEU A 1 173 ? -14.18 14.719 16.484 1 98.5 173 LEU A N 1
ATOM 1313 C CA . LEU A 1 173 ? -13.438 15.453 17.5 1 98.5 173 LEU A CA 1
ATOM 1314 C C . LEU A 1 173 ? -14.25 15.57 18.781 1 98.5 173 LEU A C 1
ATOM 1316 O O . LEU A 1 173 ? -13.711 15.422 19.875 1 98.5 173 LEU A O 1
ATOM 1320 N N . ALA A 1 174 ? -15.508 15.844 18.578 1 98 174 ALA A N 1
ATOM 1321 C CA . ALA A 1 174 ? -16.391 15.961 19.734 1 98 174 ALA A CA 1
ATOM 1322 C C . ALA A 1 174 ? -16.516 14.625 20.453 1 98 174 ALA A C 1
ATOM 1324 O O . ALA A 1 174 ? -16.547 14.578 21.688 1 98 174 ALA A O 1
ATOM 1325 N N . TRP A 1 175 ? -16.625 13.562 19.688 1 98.25 175 TRP A N 1
ATOM 1326 C CA . TRP A 1 175 ? -16.766 12.211 20.219 1 98.25 175 TRP A CA 1
ATOM 1327 C C . TRP A 1 175 ? -15.547 11.82 21.047 1 98.25 175 TRP A C 1
ATOM 1329 O O . TRP A 1 175 ? -15.68 11.305 22.156 1 98.25 175 TRP A O 1
ATOM 1339 N N . VAL A 1 176 ? -14.391 12.086 20.531 1 98.31 176 VAL A N 1
ATOM 1340 C CA . VAL A 1 176 ? -13.141 11.688 21.172 1 98.31 176 VAL A CA 1
ATOM 1341 C C . VAL A 1 176 ? -12.828 12.641 22.312 1 98.31 176 VAL A C 1
ATOM 1343 O O . VAL A 1 176 ? -12.281 12.234 23.344 1 98.31 176 VAL A O 1
ATOM 1346 N N . ASP A 1 177 ? -13.047 13.922 22.109 1 97.62 177 ASP A N 1
ATOM 1347 C CA . ASP A 1 177 ? -12.93 14.984 23.109 1 97.62 177 ASP A CA 1
ATOM 1348 C C . ASP A 1 177 ? -11.562 14.953 23.781 1 97.62 177 ASP A C 1
ATOM 1350 O O . ASP A 1 177 ? -11.477 14.891 25.016 1 97.62 177 ASP A O 1
ATOM 1354 N N . SER A 1 178 ? -10.555 15.055 23.062 1 97.88 178 SER A N 1
ATOM 1355 C CA . SER A 1 178 ? -9.188 15.086 23.562 1 97.88 178 SER A CA 1
ATOM 1356 C C . SER A 1 178 ? -8.469 16.359 23.125 1 97.88 178 SER A C 1
ATOM 1358 O O . SER A 1 178 ? -8.602 16.781 21.969 1 97.88 178 SER A O 1
ATOM 1360 N N . PRO A 1 179 ? -7.703 16.953 23.984 1 96.62 179 PRO A N 1
ATOM 1361 C CA . PRO A 1 179 ? -6.898 18.109 23.594 1 96.62 179 PRO A CA 1
ATOM 1362 C C . PRO A 1 179 ? -5.75 17.75 22.656 1 96.62 179 PRO A C 1
ATOM 1364 O O . PRO A 1 179 ? -5.117 18.625 22.078 1 96.62 179 PRO A O 1
ATOM 1367 N N . ALA A 1 180 ? -5.496 16.453 22.484 1 97.75 180 ALA A N 1
ATOM 1368 C CA . ALA A 1 180 ? -4.391 15.992 21.656 1 97.75 180 ALA A CA 1
ATOM 1369 C C . ALA A 1 180 ? -4.855 15.758 20.219 1 97.75 180 ALA A C 1
ATOM 1371 O O . ALA A 1 180 ? -4.082 15.297 19.375 1 97.75 180 ALA A O 1
ATOM 1372 N N . LEU A 1 181 ? -6.129 16.062 19.953 1 98.31 181 LEU A N 1
ATOM 1373 C CA . LEU A 1 181 ? -6.668 15.773 18.625 1 98.31 181 LEU A CA 1
ATOM 1374 C C . LEU A 1 181 ? -7.102 17.062 17.922 1 98.31 181 LEU A C 1
ATOM 1376 O O . LEU A 1 181 ? -7.91 17.812 18.469 1 98.31 181 LEU A O 1
ATOM 1380 N N . GLY A 1 182 ? -6.539 17.359 16.828 1 98.25 182 GLY A N 1
ATOM 1381 C CA . GLY A 1 182 ? -6.941 18.406 15.906 1 98.25 182 GLY A CA 1
ATOM 1382 C C . GLY A 1 182 ? -7.227 17.891 14.508 1 98.25 182 GLY A C 1
ATOM 1383 O O . GLY A 1 182 ? -7.574 16.719 14.336 1 98.25 182 GLY A O 1
ATOM 1384 N N . VAL A 1 183 ? -7.164 18.859 13.492 1 98.75 183 VAL A N 1
ATOM 1385 C CA . VAL A 1 183 ? -7.492 18.422 12.141 1 98.75 183 VAL A CA 1
ATOM 1386 C C . VAL A 1 183 ? -6.449 18.969 11.164 1 98.75 183 VAL A C 1
ATOM 1388 O O . VAL A 1 183 ? -5.781 19.953 11.438 1 98.75 183 VAL A O 1
ATOM 1391 N N . CYS A 1 184 ? -6.25 18.25 10.148 1 98.75 184 CYS A N 1
ATOM 1392 C CA . CYS A 1 184 ? -5.496 18.656 8.969 1 98.75 184 CYS A CA 1
ATOM 1393 C C . CYS A 1 184 ? -6.426 18.891 7.781 1 98.75 184 CYS A C 1
ATOM 1395 O O . CYS A 1 184 ? -7.148 17.984 7.371 1 98.75 184 CYS A O 1
ATOM 1397 N N . LEU A 1 185 ? -6.438 20.078 7.266 1 98.62 185 LEU A N 1
ATOM 1398 C CA . LEU A 1 185 ? -7.238 20.375 6.082 1 98.62 185 LEU A CA 1
ATOM 1399 C C . LEU A 1 185 ? -6.48 20 4.812 1 98.62 185 LEU A C 1
ATOM 1401 O O . LEU A 1 185 ? -5.309 20.344 4.656 1 98.62 185 LEU A O 1
ATOM 1405 N N . ASP A 1 186 ? -7.039 19.219 3.99 1 97.69 186 ASP A N 1
ATOM 1406 C CA . ASP A 1 186 ? -6.574 18.906 2.643 1 97.69 186 ASP A CA 1
ATOM 1407 C C . ASP A 1 186 ? -7.492 19.516 1.587 1 97.69 186 ASP A C 1
ATOM 1409 O O . ASP A 1 186 ? -8.641 19.094 1.434 1 97.69 186 ASP A O 1
ATOM 1413 N N . THR A 1 187 ? -6.977 20.391 0.762 1 97 187 THR A N 1
ATOM 1414 C CA . THR A 1 187 ? -7.844 21.203 -0.086 1 97 187 THR A CA 1
ATOM 1415 C C . THR A 1 187 ? -8.422 20.359 -1.224 1 97 187 THR A C 1
ATOM 1417 O O . THR A 1 187 ? -9.508 20.656 -1.722 1 97 187 THR A O 1
ATOM 1420 N N . ASN A 1 188 ? -7.707 19.359 -1.662 1 95.75 188 ASN A N 1
ATOM 1421 C CA . ASN A 1 188 ? -8.281 18.5 -2.697 1 95.75 188 ASN A CA 1
ATOM 1422 C C . ASN A 1 188 ? -9.438 17.672 -2.154 1 95.75 188 ASN A C 1
ATOM 1424 O O . ASN A 1 188 ? -10.492 17.578 -2.783 1 95.75 188 ASN A O 1
ATOM 1428 N N . VAL A 1 189 ? -9.234 17.078 -1.041 1 95.94 189 VAL A N 1
ATOM 1429 C CA . VAL A 1 189 ? -10.273 16.25 -0.436 1 95.94 189 VAL A CA 1
ATOM 1430 C C . VAL A 1 189 ? -11.461 17.125 -0.038 1 95.94 189 VAL A C 1
ATOM 1432 O O . VAL A 1 189 ? -12.617 16.734 -0.238 1 95.94 189 VAL A O 1
ATOM 1435 N N . MET A 1 190 ? -11.133 18.266 0.532 1 96.44 190 MET A N 1
ATOM 1436 C CA . MET A 1 190 ? -12.172 19.234 0.878 1 96.44 190 MET A CA 1
ATOM 1437 C C . MET A 1 190 ? -13.078 19.5 -0.316 1 96.44 190 MET A C 1
ATOM 1439 O O . MET A 1 190 ? -14.297 19.391 -0.215 1 96.44 190 MET A O 1
ATOM 1443 N N . SER A 1 191 ? -12.516 19.797 -1.435 1 94.81 191 SER A N 1
ATOM 1444 C CA . SER A 1 191 ? -13.266 20.141 -2.635 1 94.81 191 SER A CA 1
ATOM 1445 C C . SER A 1 191 ? -14.047 18.938 -3.162 1 94.81 191 SER A C 1
ATOM 1447 O O . SER A 1 191 ? -15.219 19.062 -3.527 1 94.81 191 SER A O 1
ATOM 1449 N N . ALA A 1 192 ? -13.445 17.797 -3.195 1 93.25 192 ALA A N 1
ATOM 1450 C CA . ALA A 1 192 ? -14.062 16.594 -3.73 1 93.25 192 ALA A CA 1
ATOM 1451 C C . ALA A 1 192 ? -15.305 16.203 -2.932 1 93.25 192 ALA A C 1
ATOM 1453 O O . ALA A 1 192 ? -16.234 15.602 -3.473 1 93.25 192 ALA A O 1
ATOM 1454 N N . ASN A 1 193 ? -15.289 16.578 -1.675 1 93 193 ASN A N 1
ATOM 1455 C CA . ASN A 1 193 ? -16.406 16.188 -0.807 1 93 193 ASN A CA 1
ATOM 1456 C C . ASN A 1 193 ? -17.406 17.328 -0.646 1 93 193 ASN A C 1
ATOM 1458 O O . ASN A 1 193 ? -18.312 17.234 0.178 1 93 193 ASN A O 1
ATOM 1462 N N . GLY A 1 194 ? -17.172 18.469 -1.295 1 93.06 194 GLY A N 1
ATOM 1463 C CA . GLY A 1 194 ? -18.141 19.547 -1.367 1 93.06 194 GLY A CA 1
ATOM 1464 C C . GLY A 1 194 ? -18.016 20.547 -0.243 1 93.06 194 GLY A C 1
ATOM 1465 O O . GLY A 1 194 ? -18.859 21.422 -0.076 1 93.06 194 GLY A O 1
ATOM 1466 N N . ASP A 1 195 ? -16.969 20.422 0.545 1 96.69 195 ASP A N 1
ATOM 1467 C CA . ASP A 1 195 ? -16.719 21.406 1.591 1 96.69 195 ASP A CA 1
ATOM 1468 C C . ASP A 1 195 ? -16.047 22.656 1.016 1 96.69 195 ASP A C 1
ATOM 1470 O O . ASP A 1 195 ? -15.539 22.641 -0.105 1 96.69 195 ASP A O 1
ATOM 1474 N N . THR A 1 196 ? -16.109 23.75 1.786 1 97.19 196 THR A N 1
ATOM 1475 C CA . THR A 1 196 ? -15.438 25 1.463 1 97.19 196 THR A CA 1
ATOM 1476 C C . THR A 1 196 ? -14.461 25.391 2.57 1 97.19 196 THR A C 1
ATOM 1478 O O . THR A 1 196 ? -14.523 24.844 3.674 1 97.19 196 THR A O 1
ATOM 1481 N N . VAL A 1 197 ? -13.57 26.312 2.242 1 97.88 197 VAL A N 1
ATOM 1482 C CA . VAL A 1 197 ? -12.672 26.859 3.256 1 97.88 197 VAL A CA 1
ATOM 1483 C C . VAL A 1 197 ? -13.492 27.469 4.398 1 97.88 197 VAL A C 1
ATOM 1485 O O . VAL A 1 197 ? -13.156 27.297 5.57 1 97.88 197 VAL A O 1
ATOM 1488 N N . ALA A 1 198 ? -14.562 28.078 4.039 1 97.56 198 ALA A N 1
ATOM 1489 C CA . ALA A 1 198 ? -15.43 28.703 5.039 1 97.56 198 ALA A CA 1
ATOM 1490 C C . ALA A 1 198 ? -16 27.656 5.992 1 97.56 198 ALA A C 1
ATOM 1492 O O . ALA A 1 198 ? -16.078 27.891 7.199 1 97.56 198 ALA A O 1
ATOM 1493 N N . ASP A 1 199 ? -16.438 26.547 5.457 1 98.12 199 ASP A N 1
ATOM 1494 C CA . ASP A 1 199 ? -16.938 25.453 6.293 1 98.12 199 ASP A CA 1
ATOM 1495 C C . ASP A 1 199 ? -15.906 25.031 7.332 1 98.12 199 ASP A C 1
ATOM 1497 O O . ASP A 1 199 ? -16.219 24.906 8.516 1 98.12 199 ASP A O 1
ATOM 1501 N N . TRP A 1 200 ? -14.688 24.844 6.891 1 98.44 200 TRP A N 1
ATOM 1502 C CA . TRP A 1 200 ? -13.609 24.375 7.754 1 98.44 200 TRP A CA 1
ATOM 1503 C C . TRP A 1 200 ? -13.266 25.406 8.82 1 98.44 200 TRP A C 1
ATOM 1505 O O . TRP A 1 200 ? -13.117 25.062 9.992 1 98.44 200 TRP A O 1
ATOM 1515 N N . LEU A 1 201 ? -13.156 26.688 8.422 1 97.81 201 LEU A N 1
ATOM 1516 C CA . LEU A 1 201 ? -12.82 27.75 9.375 1 97.81 201 LEU A CA 1
ATOM 1517 C C . LEU A 1 201 ? -13.922 27.906 10.422 1 97.81 201 LEU A C 1
ATOM 1519 O O . LEU A 1 201 ? -13.641 28.188 11.586 1 97.81 201 LEU A O 1
ATOM 1523 N N . SER A 1 202 ? -15.117 27.688 9.992 1 97.69 202 SER A N 1
ATOM 1524 C CA . SER A 1 202 ? -16.25 27.828 10.898 1 97.69 202 SER A CA 1
ATOM 1525 C C . SER A 1 202 ? -16.312 26.672 11.883 1 97.69 202 SER A C 1
ATOM 1527 O O . SER A 1 202 ? -16.578 26.859 13.07 1 97.69 202 SER A O 1
ATOM 1529 N N . LEU A 1 203 ? -16.047 25.453 11.492 1 97.94 203 LEU A N 1
ATOM 1530 C CA . LEU A 1 203 ? -16.219 24.25 12.305 1 97.94 203 LEU A CA 1
ATOM 1531 C C . LEU A 1 203 ? -15 24.016 13.188 1 97.94 203 LEU A C 1
ATOM 1533 O O . LEU A 1 203 ? -15.094 23.312 14.211 1 97.94 203 LEU A O 1
ATOM 1537 N N . PHE A 1 204 ? -13.875 24.562 12.789 1 97.44 204 PHE A N 1
ATOM 1538 C CA . PHE A 1 204 ? -12.648 24.281 13.523 1 97.44 204 PHE A CA 1
ATOM 1539 C C . PHE A 1 204 ? -11.922 25.562 13.898 1 97.44 204 PHE A C 1
ATOM 1541 O O . PHE A 1 204 ? -10.727 25.719 13.633 1 97.44 204 PHE A O 1
ATOM 1548 N N . PRO A 1 205 ? -12.57 26.469 14.508 1 91.94 205 PRO A N 1
ATOM 1549 C CA . PRO A 1 205 ? -11.883 27.719 14.875 1 91.94 205 PRO A CA 1
ATOM 1550 C C . PRO A 1 205 ? -10.656 27.469 15.758 1 91.94 205 PRO A C 1
ATOM 1552 O O . PRO A 1 205 ? -10.797 27.031 16.906 1 91.94 205 PRO A O 1
ATOM 1555 N N . GLY A 1 206 ? -9.539 27.688 15.281 1 89.25 206 GLY A N 1
ATOM 1556 C CA . GLY A 1 206 ? -8.297 27.562 16.031 1 89.25 206 GLY A CA 1
ATOM 1557 C C . GLY A 1 206 ? -7.812 26.125 16.172 1 89.25 206 GLY A C 1
ATOM 1558 O O . GLY A 1 206 ? -6.84 25.859 16.875 1 89.25 206 GLY A O 1
ATOM 1559 N N . ARG A 1 207 ? -8.438 25.172 15.445 1 92.06 207 ARG A N 1
ATOM 1560 C CA . ARG A 1 207 ? -8.117 23.75 15.648 1 92.06 207 ARG A CA 1
ATOM 1561 C C . ARG A 1 207 ? -7.535 23.141 14.383 1 92.06 207 ARG A C 1
ATOM 1563 O O . ARG A 1 207 ? -7.18 21.953 14.367 1 92.06 207 ARG A O 1
ATOM 1570 N N . ILE A 1 208 ? -7.422 23.984 13.336 1 97.69 208 ILE A N 1
ATOM 1571 C CA . ILE A 1 208 ? -6.742 23.484 12.148 1 97.69 208 ILE A CA 1
ATOM 1572 C C . ILE A 1 208 ?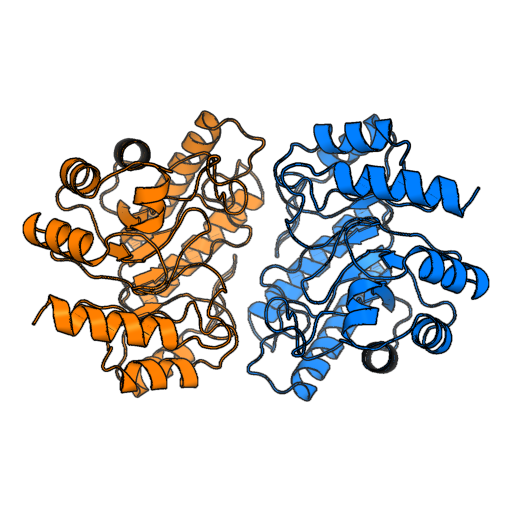 -5.23 23.516 12.367 1 97.69 208 ILE A C 1
ATOM 1574 O O . ILE A 1 208 ? -4.613 24.578 12.344 1 97.69 208 ILE A O 1
ATOM 1578 N N . GLY A 1 209 ? -4.676 22.391 12.555 1 97.81 209 GLY A N 1
ATOM 1579 C CA . GLY A 1 209 ? -3.275 22.297 12.93 1 97.81 209 GLY A CA 1
ATOM 1580 C C . GLY A 1 209 ? -2.338 22.281 11.734 1 97.81 209 GLY A C 1
ATOM 1581 O O . GLY A 1 209 ? -1.142 22.547 11.883 1 97.81 209 GLY A O 1
ATOM 1582 N N . LEU A 1 210 ? -2.871 22.016 10.562 1 98.38 210 LEU A N 1
ATOM 1583 C CA . LEU A 1 210 ? -2.1 21.938 9.328 1 98.38 210 LEU A CA 1
ATOM 1584 C C . LEU A 1 210 ? -3.006 22.078 8.109 1 98.38 210 LEU A C 1
ATOM 1586 O O . LEU A 1 210 ? -4.168 21.656 8.141 1 98.38 210 LEU A O 1
ATOM 1590 N N . VAL A 1 211 ? -2.52 22.688 7.102 1 97.88 211 VAL A N 1
ATOM 1591 C CA . VAL A 1 211 ? -3.211 22.719 5.816 1 97.88 211 VAL A CA 1
ATOM 1592 C C . VAL A 1 211 ? -2.32 22.094 4.738 1 97.88 211 VAL A C 1
ATOM 1594 O O . VAL A 1 211 ? -1.188 22.547 4.535 1 97.88 211 VAL A O 1
ATOM 1597 N N . ARG A 1 212 ? -2.793 21.078 4.156 1 96.88 212 ARG A N 1
ATOM 1598 C CA . ARG A 1 212 ? -2.199 20.594 2.916 1 96.88 212 ARG A CA 1
ATOM 1599 C C . ARG A 1 212 ? -2.787 21.312 1.708 1 96.88 212 ARG A C 1
ATOM 1601 O O . ARG A 1 212 ? -3.893 21 1.265 1 96.88 212 ARG A O 1
ATOM 1608 N N . LEU A 1 213 ? -2.035 22.203 1.245 1 92.12 213 LEU A N 1
ATOM 1609 C CA . LEU A 1 213 ? -2.484 23.062 0.149 1 92.12 213 LEU A CA 1
ATOM 1610 C C . LEU A 1 213 ? -2.18 22.406 -1.199 1 92.12 213 LEU A C 1
ATOM 1612 O O . LEU A 1 213 ? -1.095 22.609 -1.753 1 92.12 213 LEU A O 1
ATOM 1616 N N . CYS A 1 214 ? -3.084 21.688 -1.698 1 92.69 214 CYS A N 1
ATOM 1617 C CA . CYS A 1 214 ? -2.867 20.938 -2.936 1 92.69 214 CYS A CA 1
ATOM 1618 C C . CYS A 1 214 ? -3.91 21.312 -3.982 1 92.69 214 CYS A C 1
ATOM 1620 O O . CYS A 1 214 ? -5.047 21.641 -3.643 1 92.69 214 CYS A O 1
ATOM 1622 N N . ASP A 1 215 ? -3.422 21.359 -5.211 1 95 215 ASP A N 1
ATOM 1623 C CA . ASP A 1 215 ? -4.324 21.391 -6.359 1 95 215 ASP A CA 1
ATOM 1624 C C . ASP A 1 215 ? -4.867 20 -6.672 1 95 215 ASP A C 1
ATOM 1626 O O . ASP A 1 215 ? -4.477 19.016 -6.039 1 95 215 ASP A O 1
ATOM 1630 N N . GLY A 1 216 ? -5.891 19.969 -7.434 1 92 216 GLY A N 1
ATOM 1631 C CA . GLY A 1 216 ? -6.445 18.656 -7.734 1 92 216 GLY A CA 1
ATOM 1632 C C . GLY A 1 216 ? -7.613 18.719 -8.703 1 92 216 GLY A C 1
ATOM 1633 O O . GLY A 1 216 ? -7.891 19.766 -9.297 1 92 216 GLY A O 1
ATOM 1634 N N . ASN A 1 217 ? -8.062 17.609 -9.016 1 84 217 ASN A N 1
ATOM 1635 C CA . ASN A 1 217 ? -9.312 17.344 -9.711 1 84 217 ASN A CA 1
ATOM 1636 C C . ASN A 1 217 ? -9.953 16.047 -9.234 1 84 217 ASN A C 1
ATOM 1638 O O . ASN A 1 217 ? -9.555 15.484 -8.211 1 84 217 ASN A O 1
ATOM 1642 N N . TRP A 1 218 ? -10.984 15.578 -9.844 1 75.88 218 TRP A N 1
ATOM 1643 C CA . TRP A 1 218 ? -11.734 14.398 -9.414 1 75.88 218 TRP A CA 1
ATOM 1644 C C . TRP A 1 218 ? -10.875 13.148 -9.492 1 75.88 218 TRP A C 1
ATOM 1646 O O . TRP A 1 218 ? -11.227 12.109 -8.93 1 75.88 218 TRP A O 1
ATOM 1656 N N . HIS A 1 219 ? -9.656 13.312 -10.008 1 78.69 219 HIS A N 1
ATOM 1657 C CA . HIS A 1 219 ? -8.797 12.141 -10.164 1 78.69 219 HIS A CA 1
ATOM 1658 C C . HIS A 1 219 ? -7.613 12.195 -9.203 1 78.69 219 HIS A C 1
ATOM 1660 O O . HIS A 1 219 ? -6.723 11.344 -9.266 1 78.69 219 HIS A O 1
ATOM 1666 N N . GLY A 1 220 ? -7.668 13.195 -8.367 1 87.56 220 GLY A N 1
ATOM 1667 C CA . GLY A 1 220 ? -6.652 13.109 -7.328 1 87.56 220 GLY A CA 1
ATOM 1668 C C . GLY A 1 220 ? -5.82 14.367 -7.203 1 87.56 220 GLY A C 1
ATOM 1669 O O . GLY A 1 220 ? -6.191 15.422 -7.73 1 87.56 220 GLY A O 1
ATOM 1670 N N . TRP A 1 221 ? -4.801 14.312 -6.41 1 93.94 221 TRP A N 1
ATOM 1671 C CA . TRP A 1 221 ? -3.939 15.43 -6.031 1 93.94 221 TRP A CA 1
ATOM 1672 C C . TRP A 1 221 ? -3.027 15.828 -7.188 1 93.94 221 TRP A C 1
ATOM 1674 O O . TRP A 1 221 ? -2.535 14.969 -7.922 1 93.94 221 TRP A O 1
ATOM 1684 N N . ARG A 1 222 ? -2.824 17.125 -7.34 1 94.56 222 ARG A N 1
ATOM 1685 C CA . ARG A 1 222 ? -1.973 17.672 -8.391 1 94.56 222 ARG A CA 1
ATOM 1686 C C . ARG A 1 222 ? -1.072 18.781 -7.84 1 94.56 222 ARG A C 1
ATOM 1688 O O . ARG A 1 222 ? -1.384 19.391 -6.812 1 94.56 222 ARG A O 1
ATOM 1695 N N . ALA A 1 223 ? 0.025 18.953 -8.562 1 95 223 ALA A N 1
ATOM 1696 C CA . ALA A 1 223 ? 0.862 20.125 -8.289 1 95 223 ALA A CA 1
ATOM 1697 C C . ALA A 1 223 ? 0.097 21.422 -8.547 1 95 223 ALA A C 1
ATOM 1699 O O . ALA A 1 223 ? -0.835 21.453 -9.352 1 95 223 ALA A O 1
ATOM 1700 N N . TRP A 1 224 ? 0.535 22.422 -7.805 1 94.5 224 TRP A N 1
ATOM 1701 C CA . TRP A 1 224 ? -0.058 23.75 -7.977 1 94.5 224 TRP A CA 1
ATOM 1702 C C . TRP A 1 224 ? -0.085 24.141 -9.453 1 94.5 224 TRP A C 1
ATOM 1704 O O . TRP A 1 224 ? 0.959 24.188 -10.102 1 94.5 224 TRP A O 1
ATOM 1714 N N . GLY A 1 225 ? -1.275 24.375 -10.023 1 93.12 225 GLY A N 1
ATOM 1715 C CA . GLY A 1 225 ? -1.423 24.797 -11.414 1 93.12 225 GLY A CA 1
ATOM 1716 C C . GLY A 1 225 ? -1.735 23.641 -12.352 1 93.12 225 GLY A C 1
ATOM 1717 O O . GLY A 1 225 ? -2.141 23.859 -13.492 1 93.12 225 GLY A O 1
ATOM 1718 N N . ASP A 1 226 ? -1.572 22.422 -11.898 1 94.62 226 ASP A N 1
ATOM 1719 C CA . ASP A 1 226 ? -1.798 21.266 -12.75 1 94.62 226 ASP A CA 1
ATOM 1720 C C . ASP A 1 226 ? -3.236 20.766 -12.633 1 94.62 226 ASP A C 1
ATOM 1722 O O . ASP A 1 226 ? -3.668 19.906 -13.406 1 94.62 226 ASP A O 1
ATOM 1726 N N . GLY A 1 227 ? -3.93 21.281 -11.594 1 94.38 227 GLY A N 1
ATOM 1727 C CA . GLY A 1 227 ? -5.32 20.891 -11.398 1 94.38 227 GLY A CA 1
ATOM 1728 C C . GLY A 1 227 ? -6.297 21.984 -11.781 1 94.38 227 GLY A C 1
ATOM 1729 O O . GLY A 1 227 ? -6.031 22.781 -12.68 1 94.38 227 GLY A O 1
ATOM 1730 N N . VAL A 1 228 ? -7.527 21.906 -11.219 1 94.62 228 VAL A N 1
ATOM 1731 C CA . VAL A 1 228 ? -8.578 22.859 -11.609 1 94.62 228 VAL A CA 1
ATOM 1732 C C . VAL A 1 228 ? -9.016 23.672 -10.398 1 94.62 228 VAL A C 1
ATOM 1734 O O . VAL A 1 228 ? -9.922 24.5 -10.492 1 94.62 228 VAL A O 1
ATOM 1737 N N . LEU A 1 229 ? -8.406 23.438 -9.242 1 95.38 229 LEU A N 1
ATOM 1738 C CA . LEU A 1 229 ? -8.852 24.094 -8.016 1 95.38 229 LEU A CA 1
ATOM 1739 C C . LEU A 1 229 ? -8.266 25.5 -7.918 1 95.38 229 LEU A C 1
ATOM 1741 O O . LEU A 1 229 ? -7.137 25.734 -8.352 1 95.38 229 LEU A O 1
ATOM 1745 N N . PRO A 1 230 ? -9.023 26.375 -7.363 1 94.81 230 PRO A N 1
ATOM 1746 C CA . PRO A 1 230 ? -8.508 27.734 -7.137 1 94.81 230 PRO A CA 1
ATOM 1747 C C . PRO A 1 230 ? -7.621 27.828 -5.898 1 94.81 230 PRO A C 1
ATOM 1749 O O . PRO A 1 230 ? -7.996 28.453 -4.91 1 94.81 230 PRO A O 1
ATOM 1752 N N . VAL A 1 231 ? -6.426 27.375 -5.926 1 95 231 VAL A N 1
ATOM 1753 C CA . VAL A 1 231 ? -5.535 27.234 -4.777 1 95 231 VAL A CA 1
ATOM 1754 C C . VAL A 1 231 ? -5.164 28.609 -4.238 1 95 231 VAL A C 1
ATOM 1756 O O . VAL A 1 231 ? -5.102 28.812 -3.023 1 95 231 VAL A O 1
ATOM 1759 N N . ASP A 1 232 ? -4.957 29.594 -5.152 1 93.06 232 ASP A N 1
ATOM 1760 C CA . ASP A 1 232 ? -4.664 30.953 -4.727 1 93.06 232 ASP A CA 1
ATOM 1761 C C . ASP A 1 232 ? -5.797 31.516 -3.871 1 93.06 232 ASP A C 1
ATOM 1763 O O . ASP A 1 232 ? -5.547 32.156 -2.854 1 93.06 232 ASP A O 1
ATOM 1767 N N . ARG A 1 233 ? -6.98 31.266 -4.324 1 94.5 233 ARG A N 1
ATOM 1768 C CA . ARG A 1 233 ? -8.148 31.75 -3.588 1 94.5 233 ARG A CA 1
ATOM 1769 C C . ARG A 1 233 ? -8.25 31.062 -2.229 1 94.5 233 ARG A C 1
ATOM 1771 O O . ARG A 1 233 ? -8.625 31.703 -1.237 1 94.5 233 ARG A O 1
ATOM 1778 N N . TYR A 1 234 ? -7.973 29.734 -2.211 1 96.25 234 TYR A N 1
ATOM 1779 C CA . TYR A 1 234 ? -7.98 29.016 -0.94 1 96.25 234 TYR A CA 1
ATOM 1780 C C . TYR A 1 234 ? -6.996 29.641 0.041 1 96.25 234 TYR A C 1
ATOM 1782 O O . TYR A 1 234 ? -7.32 29.844 1.212 1 96.25 234 TYR A O 1
ATOM 1790 N N . LEU A 1 235 ? -5.82 29.891 -0.432 1 93.81 235 LEU A N 1
ATOM 1791 C CA . LEU A 1 235 ? -4.785 30.5 0.401 1 93.81 235 LEU A CA 1
ATOM 1792 C C . LEU A 1 235 ? -5.25 31.844 0.95 1 93.81 235 LEU A C 1
ATOM 1794 O O . LEU A 1 235 ? -5.082 32.125 2.139 1 93.81 235 LEU A O 1
ATOM 1798 N N . CYS A 1 236 ? -5.812 32.656 0.122 1 93.5 236 CYS A N 1
ATOM 1799 C CA . CYS A 1 236 ? -6.316 33.969 0.528 1 93.5 236 CYS A CA 1
ATOM 1800 C C . CYS A 1 236 ? -7.414 33.812 1.577 1 93.5 236 CYS A C 1
ATOM 1802 O O . CYS A 1 236 ? -7.406 34.531 2.586 1 93.5 236 CYS A O 1
ATOM 1804 N N . GLN A 1 237 ? -8.312 32.906 1.321 1 96.12 237 GLN A N 1
ATOM 1805 C CA . GLN A 1 237 ? -9.422 32.688 2.244 1 96.12 237 GLN A CA 1
ATOM 1806 C C . GLN A 1 237 ? -8.914 32.219 3.607 1 96.12 237 GLN A C 1
ATOM 1808 O O . GLN A 1 237 ? -9.422 32.656 4.645 1 96.12 237 GLN A O 1
ATOM 1813 N N . LEU A 1 238 ? -7.969 31.328 3.582 1 95.69 238 LEU A N 1
ATOM 1814 C CA . LEU A 1 238 ? -7.395 30.828 4.824 1 95.69 238 LEU A CA 1
ATOM 1815 C C . LEU A 1 238 ? -6.699 31.938 5.594 1 95.69 238 LEU A C 1
ATOM 1817 O O . LEU A 1 238 ? -6.883 32.062 6.805 1 95.69 238 LEU A O 1
ATOM 1821 N N . THR A 1 239 ? -5.934 32.75 4.887 1 92 239 THR A N 1
ATOM 1822 C CA . THR A 1 239 ? -5.211 33.875 5.508 1 92 239 THR A CA 1
ATOM 1823 C C . THR A 1 239 ? -6.184 34.906 6.062 1 92 239 THR A C 1
ATOM 1825 O O . THR A 1 239 ? -6.051 35.344 7.211 1 92 239 THR A O 1
ATOM 1828 N N . GLU A 1 240 ? -7.133 35.219 5.285 1 94.25 240 GLU A N 1
ATOM 1829 C CA . GLU A 1 240 ? -8.133 36.188 5.703 1 94.25 240 GLU A CA 1
ATOM 1830 C C . GLU A 1 240 ? -8.977 35.656 6.859 1 94.25 240 GLU A C 1
ATOM 1832 O O . GLU A 1 240 ? -9.445 36.438 7.699 1 94.25 240 GLU A O 1
ATOM 1837 N N . GLY A 1 241 ? -9.156 34.375 6.832 1 95.69 241 GLY A N 1
ATOM 1838 C CA . GLY A 1 241 ? -9.93 33.75 7.883 1 95.69 241 GLY A CA 1
ATOM 1839 C C . GLY A 1 241 ? -9.156 33.562 9.18 1 95.69 241 GLY A C 1
ATOM 1840 O O . GLY A 1 241 ? -9.703 33.125 10.18 1 95.69 241 GLY A O 1
ATOM 1841 N N . GLY A 1 242 ? -7.859 33.906 9.156 1 94.31 242 GLY A N 1
ATOM 1842 C CA . GLY A 1 242 ? -7.098 33.969 10.398 1 94.31 242 GLY A CA 1
ATOM 1843 C C . GLY A 1 242 ? -6.219 32.75 10.602 1 94.31 242 GLY A C 1
ATOM 1844 O O . GLY A 1 242 ? -5.617 32.562 11.664 1 94.31 242 GLY A O 1
ATOM 1845 N N . TYR A 1 243 ? -6.16 31.844 9.648 1 95.75 243 TYR A N 1
ATOM 1846 C CA . TYR A 1 243 ? -5.25 30.719 9.781 1 95.75 243 TYR A CA 1
ATOM 1847 C C . TYR A 1 243 ? -3.799 31.172 9.82 1 95.75 243 TYR A C 1
ATOM 1849 O O . TYR A 1 243 ? -3.348 31.891 8.914 1 95.75 243 TYR A O 1
ATOM 1857 N N . GLN A 1 244 ? -3.053 30.734 10.867 1 93.06 244 GLN A N 1
ATOM 1858 C CA . GLN A 1 244 ? -1.666 31.141 11.039 1 93.06 244 GLN A CA 1
ATOM 1859 C C . GLN A 1 244 ? -0.729 29.938 11.062 1 93.06 244 GLN A C 1
ATOM 1861 O O . GLN A 1 244 ? 0.451 30.062 11.391 1 93.06 244 GLN A O 1
ATOM 1866 N N . GLY A 1 245 ? -1.221 28.812 10.727 1 94.94 245 GLY A N 1
ATOM 1867 C CA . GLY A 1 245 ? -0.428 27.594 10.812 1 94.94 245 GLY A CA 1
ATOM 1868 C C . GLY A 1 245 ? 0.393 27.312 9.57 1 94.94 245 GLY A C 1
ATOM 1869 O O . GLY A 1 245 ? 0.603 28.219 8.75 1 94.94 245 GLY A O 1
ATOM 1870 N N . ASP A 1 246 ? 0.927 26.125 9.461 1 96.56 246 ASP A N 1
ATOM 1871 C CA . ASP A 1 246 ? 1.832 25.719 8.391 1 96.56 246 ASP A CA 1
ATOM 1872 C C . ASP A 1 246 ? 1.057 25.172 7.191 1 96.56 246 ASP A C 1
ATOM 1874 O O . ASP A 1 246 ? -0.088 24.734 7.332 1 96.56 246 ASP A O 1
ATOM 1878 N N . PHE A 1 247 ? 1.692 25.297 6.027 1 96.44 247 PHE A N 1
ATOM 1879 C CA . PHE A 1 247 ? 1.225 24.672 4.797 1 96.44 247 PHE A CA 1
ATOM 1880 C C . PHE A 1 247 ? 2.148 23.531 4.391 1 96.44 247 PHE A C 1
ATOM 1882 O O . PHE A 1 247 ? 3.363 23.703 4.293 1 96.44 247 PHE A O 1
ATOM 1889 N N . SER A 1 248 ? 1.59 22.359 4.223 1 97.06 248 SER A N 1
ATOM 1890 C CA . SER A 1 248 ? 2.363 21.188 3.807 1 97.06 248 SER A CA 1
ATOM 1891 C C . SER A 1 248 ? 2.338 21.016 2.291 1 97.06 248 SER A C 1
ATOM 1893 O O . SER A 1 248 ? 1.283 21.156 1.665 1 97.06 248 SER A O 1
ATOM 1895 N N . LEU A 1 249 ? 3.457 20.656 1.732 1 94.5 249 LEU A N 1
ATOM 1896 C CA . LEU A 1 249 ? 3.555 20.375 0.303 1 94.5 249 LEU A CA 1
ATOM 1897 C C . LEU A 1 249 ? 3.395 18.891 0.023 1 94.5 249 LEU A C 1
ATOM 1899 O O . LEU A 1 249 ? 3.582 18.438 -1.111 1 94.5 249 LEU A O 1
ATOM 1903 N N . TYR A 1 250 ? 3.035 18.156 1.001 1 95.38 250 TYR A N 1
ATOM 1904 C CA . TYR A 1 250 ? 2.801 16.734 0.794 1 95.38 250 TYR A CA 1
ATOM 1905 C C . TYR A 1 250 ? 1.704 16.5 -0.24 1 95.38 250 TYR A C 1
ATOM 1907 O O . TYR A 1 250 ? 0.62 17.078 -0.14 1 95.38 250 TYR A O 1
ATOM 1915 N N . LEU A 1 251 ? 2.02 15.734 -1.269 1 92.75 251 LEU A N 1
ATOM 1916 C CA . LEU A 1 251 ? 1.058 15.32 -2.281 1 92.75 251 LEU A CA 1
ATOM 1917 C C . LEU A 1 251 ? 0.875 13.805 -2.27 1 92.75 251 LEU A C 1
ATOM 1919 O O . LEU A 1 251 ? 1.777 13.062 -2.664 1 92.75 251 LEU A O 1
ATOM 1923 N N . PRO A 1 252 ? -0.333 13.383 -1.863 1 88.25 252 PRO A N 1
ATOM 1924 C CA . PRO A 1 252 ? -0.561 11.938 -1.9 1 88.25 252 PRO A CA 1
ATOM 1925 C C . PRO A 1 252 ? -0.515 11.367 -3.316 1 88.25 252 PRO A C 1
ATOM 1927 O O . PRO A 1 252 ? -0.948 12.023 -4.266 1 88.25 252 PRO A O 1
ATOM 1930 N N . GLY A 1 253 ? 0.028 10.148 -3.367 1 82.81 253 GLY A N 1
ATOM 1931 C CA . GLY A 1 253 ? 0.079 9.445 -4.641 1 82.81 253 GLY A CA 1
ATOM 1932 C C . GLY A 1 253 ? 1.452 9.477 -5.285 1 82.81 253 GLY A C 1
ATOM 1933 O O . GLY A 1 253 ? 2.404 10 -4.703 1 82.81 253 GLY A O 1
ATOM 1934 N N . GLU A 1 254 ? 1.542 8.914 -6.527 1 81.81 254 GLU A N 1
ATOM 1935 C CA . GLU A 1 254 ? 2.844 8.734 -7.168 1 81.81 254 GLU A CA 1
ATOM 1936 C C . GLU A 1 254 ? 2.887 9.406 -8.531 1 81.81 254 GLU A C 1
ATOM 1938 O O . GLU A 1 254 ? 3.668 9.008 -9.406 1 81.81 254 GLU A O 1
ATOM 1943 N N . ARG A 1 255 ? 2.102 10.375 -8.695 1 84.62 255 ARG A N 1
ATOM 1944 C CA . ARG A 1 255 ? 1.959 11.023 -9.992 1 84.62 255 ARG A CA 1
ATOM 1945 C C . ARG A 1 255 ? 3.27 11.672 -10.43 1 84.62 255 ARG A C 1
ATOM 1947 O O . ARG A 1 255 ? 3.582 11.711 -11.617 1 84.62 255 ARG A O 1
ATOM 1954 N N . TYR A 1 256 ? 4.047 12.125 -9.484 1 90.81 256 TYR A N 1
ATOM 1955 C CA . TYR A 1 256 ? 5.246 12.898 -9.797 1 90.81 256 TYR A CA 1
ATOM 1956 C C . TYR A 1 256 ? 6.5 12.164 -9.336 1 90.81 256 TYR A C 1
ATOM 1958 O O . TYR A 1 256 ? 7.508 12.789 -9 1 90.81 256 TYR A O 1
ATOM 1966 N N . ILE A 1 257 ? 6.418 10.875 -9.312 1 85.5 257 ILE A N 1
ATOM 1967 C CA . ILE A 1 257 ? 7.465 10.047 -8.719 1 85.5 257 ILE A CA 1
ATOM 1968 C C . ILE A 1 257 ? 8.742 10.148 -9.562 1 85.5 257 ILE A C 1
ATOM 1970 O O . ILE A 1 257 ? 9.844 10.023 -9.031 1 85.5 257 ILE A O 1
ATOM 1974 N N . ASP A 1 258 ? 8.609 10.453 -10.852 1 85.31 258 ASP A N 1
ATOM 1975 C CA . ASP A 1 258 ? 9.766 10.531 -11.734 1 85.31 258 ASP A CA 1
ATOM 1976 C C . ASP A 1 258 ? 10.391 11.922 -11.695 1 85.31 258 ASP A C 1
ATOM 1978 O O . ASP A 1 258 ? 11.531 12.102 -12.133 1 85.31 258 ASP A O 1
ATOM 1982 N N . SER A 1 259 ? 9.633 12.867 -11.242 1 91.06 259 SER A N 1
ATOM 1983 C CA . SER A 1 259 ? 10.094 14.234 -11.07 1 91.06 259 SER A CA 1
ATOM 1984 C C . SER A 1 259 ? 9.625 14.82 -9.742 1 91.06 259 SER A C 1
ATOM 1986 O O . SER A 1 259 ? 8.852 15.781 -9.719 1 91.06 259 SER A O 1
ATOM 1988 N N . PRO A 1 260 ? 10.195 14.281 -8.672 1 92.56 260 PRO A N 1
ATOM 1989 C CA . PRO A 1 260 ? 9.625 14.57 -7.355 1 92.56 260 PRO A CA 1
ATOM 1990 C C . PRO A 1 260 ? 9.805 16.031 -6.941 1 92.56 260 PRO A C 1
ATOM 1992 O O . PRO A 1 260 ? 9.086 16.531 -6.07 1 92.56 260 PRO A O 1
ATOM 1995 N N . THR A 1 261 ? 10.727 16.812 -7.559 1 94.81 261 THR A N 1
ATOM 1996 C CA . THR A 1 261 ? 10.969 18.203 -7.184 1 94.81 261 THR A CA 1
ATOM 1997 C C . THR A 1 261 ? 9.984 19.125 -7.879 1 94.81 261 THR A C 1
ATOM 1999 O O . THR A 1 261 ? 9.758 20.25 -7.422 1 94.81 261 THR A O 1
ATOM 2002 N N . TYR A 1 262 ? 9.383 18.672 -8.906 1 95.5 262 TYR A N 1
ATOM 2003 C CA . TYR A 1 262 ? 8.531 19.5 -9.758 1 95.5 262 TYR A CA 1
ATOM 2004 C C . TYR A 1 262 ? 7.387 20.109 -8.953 1 95.5 262 TYR A C 1
ATOM 2006 O O . TYR A 1 262 ? 7.199 21.328 -8.961 1 95.5 262 TYR A O 1
ATOM 2014 N N . PRO A 1 263 ? 6.637 19.297 -8.219 1 95.5 263 PRO A N 1
ATOM 2015 C CA . PRO A 1 263 ? 5.547 19.906 -7.457 1 95.5 263 PRO A CA 1
ATOM 2016 C C . PRO A 1 263 ? 6.039 20.922 -6.426 1 95.5 263 PRO A C 1
ATOM 2018 O O . PRO A 1 263 ? 5.367 21.922 -6.168 1 95.5 263 PRO A O 1
ATOM 2021 N N . ASP A 1 264 ? 7.168 20.656 -5.801 1 95 264 ASP A N 1
ATOM 2022 C CA . ASP A 1 264 ? 7.73 21.562 -4.809 1 95 264 ASP A CA 1
ATOM 2023 C C . ASP A 1 264 ? 8.109 22.906 -5.438 1 95 264 ASP A C 1
ATOM 2025 O O . ASP A 1 264 ? 7.82 23.969 -4.879 1 95 264 ASP A O 1
ATOM 2029 N N . GLU A 1 265 ? 8.766 22.844 -6.543 1 96 265 GLU A N 1
ATOM 2030 C CA . GLU A 1 265 ? 9.188 24.047 -7.254 1 96 265 GLU A CA 1
ATOM 2031 C C . GLU A 1 265 ? 7.984 24.891 -7.648 1 96 265 GLU A C 1
ATOM 2033 O O . GLU A 1 265 ? 8.008 26.125 -7.492 1 96 265 GLU A O 1
ATOM 2038 N N . LYS A 1 266 ? 6.961 24.25 -8.117 1 94.62 266 LYS A N 1
ATOM 2039 C CA . LYS A 1 266 ? 5.742 24.969 -8.5 1 94.62 266 LYS A CA 1
ATOM 2040 C C . LYS A 1 266 ? 5.109 25.656 -7.301 1 94.62 266 LYS A C 1
ATOM 2042 O O . LYS A 1 266 ? 4.695 26.812 -7.398 1 94.62 266 LYS A O 1
ATOM 2047 N N . ALA A 1 267 ? 5.047 24.953 -6.25 1 93.81 267 ALA A N 1
ATOM 2048 C CA . ALA A 1 267 ? 4.406 25.484 -5.051 1 93.81 267 ALA A CA 1
ATOM 2049 C C . ALA A 1 267 ? 5.203 26.656 -4.473 1 93.81 267 ALA A C 1
ATOM 2051 O O . ALA A 1 267 ? 4.629 27.688 -4.094 1 93.81 267 ALA A O 1
ATOM 2052 N N . VAL A 1 268 ? 6.516 26.484 -4.359 1 94.38 268 VAL A N 1
ATOM 2053 C CA . VAL A 1 268 ? 7.379 27.531 -3.822 1 94.38 268 VAL A CA 1
ATOM 2054 C C . VAL A 1 268 ? 7.27 28.781 -4.688 1 94.38 268 VAL A C 1
ATOM 2056 O O . VAL A 1 268 ? 7.145 29.891 -4.164 1 94.38 268 VAL A O 1
ATOM 2059 N N . ALA A 1 269 ? 7.277 28.625 -5.98 1 93.38 269 ALA A N 1
ATOM 2060 C CA . ALA A 1 269 ? 7.152 29.766 -6.895 1 93.38 269 ALA A CA 1
ATOM 2061 C C . ALA A 1 269 ? 5.809 30.469 -6.723 1 93.38 269 ALA A C 1
ATOM 2063 O O . ALA A 1 269 ? 5.742 31.688 -6.656 1 93.38 269 ALA A O 1
ATOM 2064 N N . ALA A 1 270 ? 4.785 29.688 -6.641 1 90.25 270 ALA A N 1
ATOM 2065 C CA . ALA A 1 270 ? 3.438 30.234 -6.5 1 90.25 270 ALA A CA 1
ATOM 2066 C C . ALA A 1 270 ? 3.285 30.984 -5.176 1 90.25 270 ALA A C 1
ATOM 2068 O O . ALA A 1 270 ? 2.656 32.031 -5.125 1 90.25 270 ALA A O 1
ATOM 2069 N N . MET A 1 271 ? 3.809 30.406 -4.145 1 88.19 271 MET A N 1
ATOM 2070 C CA . MET A 1 271 ? 3.701 31.016 -2.822 1 88.19 271 MET A CA 1
ATOM 2071 C C . MET A 1 271 ? 4.43 32.344 -2.777 1 88.19 271 MET A C 1
ATOM 2073 O O . MET A 1 271 ? 3.945 33.312 -2.162 1 88.19 271 MET A O 1
ATOM 2077 N N . LYS A 1 272 ? 5.57 32.406 -3.377 1 86.25 272 LYS A N 1
ATOM 2078 C CA . LYS A 1 272 ? 6.324 33.656 -3.439 1 86.25 272 LYS A CA 1
ATOM 2079 C C . LYS A 1 272 ? 5.535 34.719 -4.176 1 86.25 272 LYS A C 1
ATOM 2081 O O . LYS A 1 272 ? 5.578 35.906 -3.795 1 86.25 272 LYS A O 1
ATOM 2086 N N . GLU A 1 273 ? 4.82 34.312 -5.098 1 84.12 273 GLU A N 1
ATOM 2087 C CA . GLU A 1 273 ? 4.031 35.25 -5.887 1 84.12 273 GLU A CA 1
ATOM 2088 C C . GLU A 1 273 ? 2.82 35.75 -5.102 1 84.12 273 GLU A C 1
ATOM 2090 O O . GLU A 1 273 ? 2.471 36.938 -5.172 1 84.12 273 GLU A O 1
ATOM 2095 N N . VAL A 1 274 ? 2.227 34.812 -4.367 1 80.25 274 VAL A N 1
ATOM 2096 C CA . VAL A 1 274 ? 1 35.156 -3.652 1 80.25 274 VAL A CA 1
ATOM 2097 C C . VAL A 1 274 ? 1.335 35.969 -2.404 1 80.25 274 VAL A C 1
ATOM 2099 O O . VAL A 1 274 ? 0.604 36.906 -2.041 1 80.25 274 VAL A O 1
ATOM 2102 N N . LEU A 1 275 ? 2.375 35.562 -1.73 1 70.19 275 LEU A N 1
ATOM 2103 C CA . LEU A 1 275 ? 2.725 36.25 -0.485 1 70.19 275 LEU A CA 1
ATOM 2104 C C . LEU A 1 275 ? 3.502 37.531 -0.76 1 70.19 275 LEU A C 1
ATOM 2106 O O . LEU A 1 275 ? 3.707 38.344 0.144 1 70.19 275 LEU A O 1
ATOM 2110 N N . ALA A 1 276 ? 3.984 37.688 -1.933 1 63.53 276 ALA A N 1
ATOM 2111 C CA . ALA A 1 276 ? 4.621 38.938 -2.301 1 63.53 276 ALA A CA 1
ATOM 2112 C C . ALA A 1 276 ? 3.584 40.062 -2.453 1 63.53 276 ALA A C 1
ATOM 2114 O O . ALA A 1 276 ? 2.439 39.812 -2.83 1 63.53 276 ALA A O 1
ATOM 2115 N N . MET B 1 1 ? -11.805 -26.484 -16.922 1 67.62 1 MET B N 1
ATOM 2116 C CA . MET B 1 1 ? -11.938 -25.344 -16.016 1 67.62 1 MET B CA 1
ATOM 2117 C C . MET B 1 1 ? -11.273 -25.641 -14.672 1 67.62 1 MET B C 1
ATOM 2119 O O . MET B 1 1 ? -11.039 -24.719 -13.883 1 67.62 1 MET B O 1
ATOM 2123 N N . ASP B 1 2 ? -10.805 -26.781 -14.602 1 81.5 2 ASP B N 1
ATOM 2124 C CA . ASP B 1 2 ? -10.281 -27.25 -13.32 1 81.5 2 ASP B CA 1
ATOM 2125 C C . ASP B 1 2 ? -8.906 -26.641 -13.039 1 81.5 2 ASP B C 1
ATOM 2127 O O . ASP B 1 2 ? -8.445 -26.641 -11.898 1 81.5 2 ASP B O 1
ATOM 2131 N N . ARG B 1 3 ? -8.359 -26.062 -14.055 1 89.94 3 ARG B N 1
ATOM 2132 C CA . ARG B 1 3 ? -7.016 -25.531 -13.852 1 89.94 3 ARG B CA 1
ATOM 2133 C C . ARG B 1 3 ? -7.047 -24.016 -13.648 1 89.94 3 ARG B C 1
ATOM 2135 O O . ARG B 1 3 ? -6 -23.391 -13.469 1 89.94 3 ARG B O 1
ATOM 2142 N N . LEU B 1 4 ? -8.211 -23.516 -13.633 1 94.06 4 LEU B N 1
ATOM 2143 C CA . LEU B 1 4 ? -8.359 -22.062 -13.461 1 94.06 4 LEU B CA 1
ATOM 2144 C C . LEU B 1 4 ? -8.586 -21.703 -12 1 94.06 4 LEU B C 1
ATOM 2146 O O . LEU B 1 4 ? -9.445 -22.297 -11.336 1 94.06 4 LEU B O 1
ATOM 2150 N N . LEU B 1 5 ? -7.734 -20.859 -11.5 1 96.94 5 LEU B N 1
ATOM 2151 C CA . LEU B 1 5 ? -7.859 -20.391 -10.117 1 96.94 5 LEU B CA 1
ATOM 2152 C C . LEU B 1 5 ? -8.484 -19 -10.07 1 96.94 5 LEU B C 1
ATOM 2154 O O . LEU B 1 5 ? -7.926 -18.047 -10.617 1 96.94 5 LEU B O 1
ATOM 2158 N N . GLY B 1 6 ? -9.664 -18.875 -9.438 1 96.56 6 GLY B N 1
ATOM 2159 C CA . GLY B 1 6 ? -10.188 -17.562 -9.141 1 96.56 6 GLY B CA 1
ATOM 2160 C C . GLY B 1 6 ? -9.383 -16.812 -8.086 1 96.56 6 GLY B C 1
ATOM 2161 O O . GLY B 1 6 ? -8.656 -17.438 -7.312 1 96.56 6 GLY B O 1
ATOM 2162 N N . SER B 1 7 ? -9.492 -15.5 -8.055 1 97.5 7 SER B N 1
ATOM 2163 C CA . SER B 1 7 ? -8.734 -14.734 -7.07 1 97.5 7 SER B CA 1
ATOM 2164 C C . SER B 1 7 ? -9.586 -13.609 -6.477 1 97.5 7 SER B C 1
ATOM 2166 O O . SER B 1 7 ? -10.359 -12.969 -7.188 1 97.5 7 SER B O 1
ATOM 2168 N N . ASN B 1 8 ? -9.398 -13.375 -5.191 1 97.06 8 ASN B N 1
ATOM 2169 C CA . ASN B 1 8 ? -10.125 -12.312 -4.504 1 97.06 8 ASN B CA 1
ATOM 2170 C C . ASN B 1 8 ? -9.391 -10.977 -4.594 1 97.06 8 ASN B C 1
ATOM 2172 O O . ASN B 1 8 ? -9.797 -10 -3.967 1 97.06 8 ASN B O 1
ATOM 2176 N N . GLY B 1 9 ? -8.359 -10.883 -5.375 1 95.19 9 GLY B N 1
ATOM 2177 C CA . GLY B 1 9 ? -7.527 -9.695 -5.434 1 95.19 9 GLY B CA 1
ATOM 2178 C C . GLY B 1 9 ? -8.305 -8.438 -5.77 1 95.19 9 GLY B C 1
ATOM 2179 O O . GLY B 1 9 ? -8.031 -7.367 -5.219 1 95.19 9 GLY B O 1
ATOM 2180 N N . GLN B 1 10 ? -9.32 -8.531 -6.605 1 92.5 10 GLN B N 1
ATOM 2181 C CA . GLN B 1 10 ? -10.062 -7.363 -7.062 1 92.5 10 GLN B CA 1
ATOM 2182 C C . GLN B 1 10 ? -11.281 -7.105 -6.18 1 92.5 10 GLN B C 1
ATOM 2184 O O . GLN B 1 10 ? -12.062 -6.188 -6.441 1 92.5 10 GLN B O 1
ATOM 2189 N N . TYR B 1 11 ? -11.445 -7.867 -5.102 1 94 11 TYR B N 1
ATOM 2190 C CA . TYR B 1 11 ? -12.664 -7.805 -4.301 1 94 11 TYR B CA 1
ATOM 2191 C C . TYR B 1 11 ? -12.398 -7.125 -2.961 1 94 11 TYR B C 1
ATOM 2193 O O . TYR B 1 11 ? -13.117 -7.367 -1.986 1 94 11 TYR B O 1
ATOM 2201 N N . ASN B 1 12 ? -11.367 -6.293 -2.879 1 89.31 12 ASN B N 1
ATOM 2202 C CA . ASN B 1 12 ? -10.961 -5.75 -1.589 1 89.31 12 ASN B CA 1
ATOM 2203 C C . ASN B 1 12 ? -11.938 -4.684 -1.097 1 89.31 12 ASN B C 1
ATOM 2205 O O . ASN B 1 12 ? -11.805 -4.188 0.023 1 89.31 12 ASN B O 1
ATOM 2209 N N . ARG B 1 13 ? -13 -4.367 -1.851 1 87.94 13 ARG B N 1
ATOM 2210 C CA . ARG B 1 13 ? -14.031 -3.441 -1.393 1 87.94 13 ARG B CA 1
ATOM 2211 C C . ARG B 1 13 ? -15.344 -4.172 -1.113 1 87.94 13 ARG B C 1
ATOM 2213 O O . ARG B 1 13 ? -16.375 -3.541 -0.855 1 87.94 13 ARG B O 1
ATOM 2220 N N . PHE B 1 14 ? -15.297 -5.484 -1.237 1 91.5 14 PHE B N 1
ATOM 2221 C CA . PHE B 1 14 ? -16.469 -6.32 -1.047 1 91.5 14 PHE B CA 1
ATOM 2222 C C . PHE B 1 14 ? -16.234 -7.348 0.054 1 91.5 14 PHE B C 1
ATOM 2224 O O . PHE B 1 14 ? -15.109 -7.801 0.258 1 91.5 14 PHE B O 1
ATOM 2231 N N . PRO B 1 15 ? -17.344 -7.703 0.73 1 94.06 15 PRO B N 1
ATOM 2232 C CA . PRO B 1 15 ? -17.188 -8.75 1.741 1 94.06 15 PRO B CA 1
ATOM 2233 C C . PRO B 1 15 ? -16.844 -10.109 1.135 1 94.06 15 PRO B C 1
ATOM 2235 O O . PRO B 1 15 ? -17.156 -10.367 -0.033 1 94.06 15 PRO B O 1
ATOM 2238 N N . LEU B 1 16 ? -16.25 -10.969 1.949 1 96.19 16 LEU B N 1
ATOM 2239 C CA . LEU B 1 16 ? -15.82 -12.289 1.525 1 96.19 16 LEU B CA 1
ATOM 2240 C C . LEU B 1 16 ? -16.969 -13.07 0.892 1 96.19 16 LEU B C 1
ATOM 2242 O O . LEU B 1 16 ? -16.797 -13.68 -0.165 1 96.19 16 LEU B O 1
ATOM 2246 N N . PRO B 1 17 ? -18.219 -13 1.41 1 96.62 17 PRO B N 1
ATOM 2247 C CA . PRO B 1 17 ? -19.297 -13.797 0.824 1 96.62 17 PRO B CA 1
ATOM 2248 C C . PRO B 1 17 ? -19.609 -13.391 -0.611 1 96.62 17 PRO B C 1
ATOM 2250 O O . PRO B 1 17 ? -19.984 -14.234 -1.429 1 96.62 17 PRO B O 1
ATOM 2253 N N . VAL B 1 18 ? -19.406 -12.117 -0.917 1 96.19 18 VAL B N 1
ATOM 2254 C CA . VAL B 1 18 ? -19.672 -11.648 -2.273 1 96.19 18 VAL B CA 1
ATOM 2255 C C . VAL B 1 18 ? -18.688 -12.297 -3.242 1 96.19 18 VAL B C 1
ATOM 2257 O O . VAL B 1 18 ? -19.078 -12.766 -4.312 1 96.19 18 VAL B O 1
ATOM 2260 N N . PHE B 1 19 ? -17.484 -12.328 -2.854 1 97.62 19 PHE B N 1
ATOM 2261 C CA . PHE B 1 19 ? -16.453 -12.984 -3.658 1 97.62 19 PHE B CA 1
ATOM 2262 C C . PHE B 1 19 ? -16.75 -14.469 -3.816 1 97.62 19 PHE B C 1
ATOM 2264 O O . PHE B 1 19 ? -16.719 -15 -4.93 1 97.62 19 PHE B O 1
ATOM 2271 N N . LEU B 1 20 ? -17.094 -15.18 -2.721 1 98.12 20 LEU B N 1
ATOM 2272 C CA . LEU B 1 20 ? -17.344 -16.609 -2.75 1 98.12 20 LEU B CA 1
ATOM 2273 C C . LEU B 1 20 ? -18.531 -16.938 -3.656 1 98.12 20 LEU B C 1
ATOM 2275 O O . LEU B 1 20 ? -18.469 -17.891 -4.445 1 98.12 20 LEU B O 1
ATOM 2279 N N . GLU B 1 21 ? -19.516 -16.172 -3.586 1 97.5 21 GLU B N 1
ATOM 2280 C CA . GLU B 1 21 ? -20.703 -16.359 -4.434 1 97.5 21 GLU B CA 1
ATOM 2281 C C . GLU B 1 21 ? -20.344 -16.188 -5.906 1 97.5 21 GLU B C 1
ATOM 2283 O O . GLU B 1 21 ? -20.859 -16.906 -6.762 1 97.5 21 GLU B O 1
ATOM 2288 N N . SER B 1 22 ? -19.531 -15.203 -6.172 1 97.44 22 SER B N 1
ATOM 2289 C CA . SER B 1 22 ? -19.109 -14.969 -7.547 1 97.44 22 SER B CA 1
ATOM 2290 C C . SER B 1 22 ? -18.344 -16.172 -8.102 1 97.44 22 SER B C 1
ATOM 2292 O O . SER B 1 22 ? -18.547 -16.562 -9.25 1 97.44 22 SER B O 1
ATOM 2294 N N . MET B 1 23 ? -17.469 -16.734 -7.305 1 97.25 23 MET B N 1
ATOM 2295 C CA . MET B 1 23 ? -16.719 -17.922 -7.723 1 97.25 23 MET B CA 1
ATOM 2296 C C . MET B 1 23 ? -17.656 -19.094 -8.008 1 97.25 23 MET B C 1
ATOM 2298 O O . MET B 1 23 ? -17.5 -19.781 -9.008 1 97.25 23 MET B O 1
ATOM 2302 N N . GLN B 1 24 ? -18.609 -19.266 -7.129 1 96.81 24 GLN B N 1
ATOM 2303 C CA . GLN B 1 24 ? -19.594 -20.328 -7.324 1 96.81 24 GLN B CA 1
ATOM 2304 C C . GLN B 1 24 ? -20.375 -20.125 -8.617 1 96.81 24 GLN B C 1
ATOM 2306 O O . GLN B 1 24 ? -20.547 -21.062 -9.398 1 96.81 24 GLN B O 1
ATOM 2311 N N . ARG B 1 25 ? -20.797 -18.984 -8.859 1 96.44 25 ARG B N 1
ATOM 2312 C CA . ARG B 1 25 ? -21.562 -18.672 -10.062 1 96.44 25 ARG B CA 1
ATOM 2313 C C . ARG B 1 25 ? -20.75 -18.938 -11.32 1 96.44 25 ARG B C 1
ATOM 2315 O O . ARG B 1 25 ? -21.281 -19.391 -12.336 1 96.44 25 ARG B O 1
ATOM 2322 N N . LEU B 1 26 ? -19.453 -18.734 -11.234 1 95.94 26 LEU B N 1
ATOM 2323 C CA . LEU B 1 26 ? -18.562 -18.875 -12.383 1 95.94 26 LEU B CA 1
ATOM 2324 C C . LEU B 1 26 ? -18.094 -20.328 -12.523 1 95.94 26 LEU B C 1
ATOM 2326 O O . LEU B 1 26 ? -17.438 -20.672 -13.5 1 95.94 26 LEU B O 1
ATOM 2330 N N . GLY B 1 27 ? -18.391 -21.109 -11.539 1 94.94 27 GLY B N 1
ATOM 2331 C CA . GLY B 1 27 ? -18 -22.516 -11.562 1 94.94 27 GLY B CA 1
ATOM 2332 C C . GLY B 1 27 ? -16.531 -22.734 -11.227 1 94.94 27 GLY B C 1
ATOM 2333 O O . GLY B 1 27 ? -15.945 -23.719 -11.641 1 94.94 27 GLY B O 1
ATOM 2334 N N . LEU B 1 28 ? -15.93 -21.812 -10.539 1 95.75 28 LEU B N 1
ATOM 2335 C CA . LEU B 1 28 ? -14.547 -21.938 -10.094 1 95.75 28 LEU B CA 1
ATOM 2336 C C . LEU B 1 28 ? -14.484 -22.516 -8.68 1 95.75 28 LEU B C 1
ATOM 2338 O O . LEU B 1 28 ? -15.164 -22.031 -7.773 1 95.75 28 LEU B O 1
ATOM 2342 N N . GLN B 1 29 ? -13.648 -23.516 -8.477 1 96.12 29 GLN B N 1
ATOM 2343 C CA . GLN B 1 29 ? -13.617 -24.203 -7.184 1 96.12 29 GLN B CA 1
ATOM 2344 C C . GLN B 1 29 ? -12.281 -24 -6.48 1 96.12 29 GLN B C 1
ATOM 2346 O O . GLN B 1 29 ? -12.156 -24.281 -5.285 1 96.12 29 GLN B O 1
ATOM 2351 N N . ARG B 1 30 ? -11.289 -23.609 -7.211 1 97.19 30 ARG B N 1
ATOM 2352 C CA . ARG B 1 30 ? -9.945 -23.438 -6.672 1 97.19 30 ARG B CA 1
ATOM 2353 C C . ARG B 1 30 ? -9.508 -21.984 -6.773 1 97.19 30 ARG B C 1
ATOM 2355 O O . ARG B 1 30 ? -9.875 -21.281 -7.719 1 97.19 30 ARG B O 1
ATOM 2362 N N . LEU B 1 31 ? -8.695 -21.562 -5.73 1 97.94 31 LEU B N 1
ATOM 2363 C CA . LEU B 1 31 ? -8.445 -20.141 -5.625 1 97.94 31 LEU B CA 1
ATOM 2364 C C . LEU B 1 31 ? -6.945 -19.844 -5.586 1 97.94 31 LEU B C 1
ATOM 2366 O O . LEU B 1 31 ? -6.176 -20.625 -5.02 1 97.94 31 LEU B O 1
ATOM 2370 N N . ASP B 1 32 ? -6.555 -18.797 -6.207 1 98.19 32 ASP B N 1
ATOM 2371 C CA . ASP B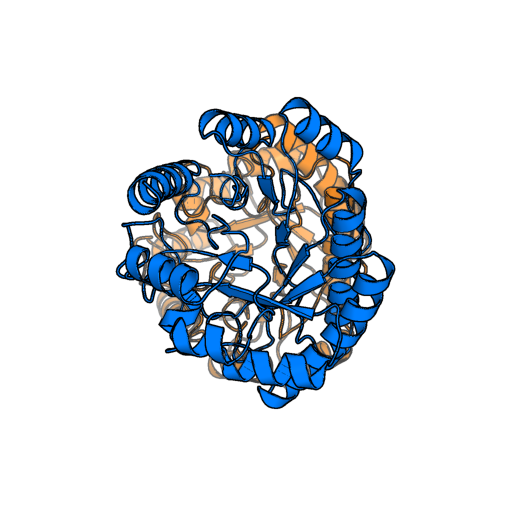 1 32 ? -5.402 -17.984 -5.824 1 98.19 32 ASP B CA 1
ATOM 2372 C C . ASP B 1 32 ? -5.801 -16.906 -4.82 1 98.19 32 ASP B C 1
ATOM 2374 O O . ASP B 1 32 ? -6.195 -15.797 -5.211 1 98.19 32 ASP B O 1
ATOM 2378 N N . PHE B 1 33 ? -5.676 -17.188 -3.531 1 98.56 33 PHE B N 1
ATOM 2379 C CA . PHE B 1 33 ? -6.238 -16.344 -2.484 1 98.56 33 PHE B CA 1
ATOM 2380 C C . PHE B 1 33 ? -5.246 -15.273 -2.053 1 98.56 33 PHE B C 1
ATOM 2382 O O . PHE B 1 33 ? -4.078 -15.578 -1.787 1 98.56 33 PHE B O 1
ATOM 2389 N N . VAL B 1 34 ? -5.703 -14.117 -2.023 1 97.75 34 VAL B N 1
ATOM 2390 C CA . VAL B 1 34 ? -4.945 -12.969 -1.531 1 97.75 34 VAL B CA 1
ATOM 2391 C C . VAL B 1 34 ? -5.367 -12.648 -0.1 1 97.75 34 VAL B C 1
ATOM 2393 O O . VAL B 1 34 ? -6.484 -12.172 0.133 1 97.75 34 VAL B O 1
ATOM 2396 N N . PRO B 1 35 ? -4.484 -12.961 0.851 1 96.5 35 PRO B N 1
ATOM 2397 C CA . PRO B 1 35 ? -4.836 -12.594 2.223 1 96.5 35 PRO B CA 1
ATOM 2398 C C . PRO B 1 35 ? -4.789 -11.086 2.455 1 96.5 35 PRO B C 1
ATOM 2400 O O . PRO B 1 35 ? -3.787 -10.562 2.955 1 96.5 35 PRO B O 1
ATOM 2403 N N . GLN B 1 36 ? -5.887 -10.453 2.191 1 93.44 36 GLN B N 1
ATOM 2404 C CA . GLN B 1 36 ? -6.039 -9.008 2.312 1 93.44 36 GLN B CA 1
ATOM 2405 C C . GLN B 1 36 ? -7.316 -8.648 3.066 1 93.44 36 GLN B C 1
ATOM 2407 O O . GLN B 1 36 ? -8.25 -9.461 3.137 1 93.44 36 GLN B O 1
ATOM 2412 N N . VAL B 1 37 ? -7.348 -7.477 3.555 1 89.31 37 VAL B N 1
ATOM 2413 C CA . VAL B 1 37 ? -8.57 -6.961 4.164 1 89.31 37 VAL B CA 1
ATOM 2414 C C . VAL B 1 37 ? -9.562 -6.551 3.078 1 89.31 37 VAL B C 1
ATOM 2416 O O . VAL B 1 37 ? -9.164 -6.062 2.02 1 89.31 37 VAL B O 1
ATOM 2419 N N . PRO B 1 38 ? -10.773 -6.812 3.262 1 90.25 38 PRO B N 1
ATOM 2420 C CA . PRO B 1 38 ? -11.422 -7.246 4.5 1 90.25 38 PRO B CA 1
ATOM 2421 C C . PRO B 1 38 ? -11.539 -8.766 4.609 1 90.25 38 PRO B C 1
ATOM 2423 O O . PRO B 1 38 ? -12.242 -9.273 5.48 1 90.25 38 PRO B O 1
ATOM 2426 N N . HIS B 1 39 ? -10.859 -9.539 3.791 1 94.94 39 HIS B N 1
ATOM 2427 C CA . HIS B 1 39 ? -11.086 -10.977 3.738 1 94.94 39 HIS B CA 1
ATOM 2428 C C . HIS B 1 39 ? -10.234 -11.711 4.77 1 94.94 39 HIS B C 1
ATOM 2430 O O . HIS B 1 39 ? -10.641 -12.75 5.289 1 94.94 39 HIS B O 1
ATOM 2436 N N . PHE B 1 40 ? -9.07 -11.133 4.988 1 95.19 40 PHE B N 1
ATOM 2437 C CA . PHE B 1 40 ? -8.156 -11.773 5.93 1 95.19 40 PHE B CA 1
ATOM 2438 C C . PHE B 1 40 ? -6.961 -10.875 6.215 1 95.19 40 PHE B C 1
ATOM 2440 O O . PHE B 1 40 ? -6.434 -10.227 5.309 1 95.19 40 PHE B O 1
ATOM 2447 N N . PHE B 1 41 ? -6.465 -10.875 7.461 1 93.31 41 PHE B N 1
ATOM 2448 C CA . PHE B 1 41 ? -5.316 -10.055 7.816 1 93.31 41 PHE B CA 1
ATOM 2449 C C . PHE B 1 41 ? -4.133 -10.922 8.219 1 93.31 41 PHE B C 1
ATOM 2451 O O . PHE B 1 41 ? -4.246 -11.766 9.109 1 93.31 41 PHE B O 1
ATOM 2458 N N . CYS B 1 42 ? -2.992 -10.711 7.539 1 92.69 42 CYS B N 1
ATOM 2459 C CA . CYS B 1 42 ? -1.696 -11.25 7.934 1 92.69 42 CYS B CA 1
ATOM 2460 C C . CYS B 1 42 ? -0.741 -10.133 8.336 1 92.69 42 CYS B C 1
ATOM 2462 O O . CYS B 1 42 ? -0.563 -9.164 7.59 1 92.69 42 CYS B O 1
ATOM 2464 N N . GLY B 1 43 ? -0.1 -10.266 9.547 1 88.25 43 GLY B N 1
ATOM 2465 C CA . GLY B 1 43 ? 0.872 -9.289 10 1 88.25 43 GLY B CA 1
ATOM 2466 C C . GLY B 1 43 ? 2.248 -9.875 10.242 1 88.25 43 GLY B C 1
ATOM 2467 O O . GLY B 1 43 ? 2.518 -11.016 9.852 1 88.25 43 GLY B O 1
ATOM 2468 N N . TYR B 1 44 ? 3.117 -9.047 10.891 1 86.75 44 TYR B N 1
ATOM 2469 C CA . TYR B 1 44 ? 4.496 -9.438 11.164 1 86.75 44 TYR B CA 1
ATOM 2470 C C . TYR B 1 44 ? 4.57 -10.438 12.305 1 86.75 44 TYR B C 1
ATOM 2472 O O . TYR B 1 44 ? 5.531 -11.203 12.414 1 86.75 44 TYR B O 1
ATOM 2480 N N . ARG B 1 45 ? 3.551 -10.312 13.078 1 84.31 45 ARG B N 1
ATOM 2481 C CA . ARG B 1 45 ? 3.588 -11.117 14.297 1 84.31 45 ARG B CA 1
ATOM 2482 C C . ARG B 1 45 ? 2.729 -12.367 14.164 1 84.31 45 ARG B C 1
ATOM 2484 O O . ARG B 1 45 ? 2.848 -13.297 14.961 1 84.31 45 ARG B O 1
ATOM 2491 N N . GLY B 1 46 ? 1.941 -12.32 13.203 1 87.5 46 GLY B N 1
ATOM 2492 C CA . GLY B 1 46 ? 0.996 -13.398 12.984 1 87.5 46 GLY B CA 1
ATOM 2493 C C . GLY B 1 46 ? -0.167 -13.008 12.094 1 87.5 46 GLY B C 1
ATOM 2494 O O . GLY B 1 46 ? -0.149 -11.945 11.477 1 87.5 46 GLY B O 1
ATOM 2495 N N . HIS B 1 47 ? -1.077 -13.953 11.984 1 92.69 47 HIS B N 1
ATOM 2496 C CA . HIS B 1 47 ? -2.264 -13.703 11.172 1 92.69 47 HIS B CA 1
ATOM 2497 C C . HIS B 1 47 ? -3.539 -13.922 11.977 1 92.69 47 HIS B C 1
ATOM 2499 O O . HIS B 1 47 ? -3.49 -14.43 13.102 1 92.69 47 HIS B O 1
ATOM 2505 N N . ALA B 1 48 ? -4.637 -13.438 11.5 1 92.38 48 ALA B N 1
ATOM 2506 C CA . ALA B 1 48 ? -5.949 -13.594 12.125 1 92.38 48 ALA B CA 1
ATOM 2507 C C . ALA B 1 48 ? -6.312 -15.062 12.273 1 92.38 48 ALA B C 1
ATOM 2509 O O . ALA B 1 48 ? -5.676 -15.93 11.672 1 92.38 48 ALA B O 1
ATOM 2510 N N . ASP B 1 49 ? -7.301 -15.328 13.094 1 94.44 49 ASP B N 1
ATOM 2511 C CA . ASP B 1 49 ? -7.828 -16.688 13.219 1 94.44 49 ASP B CA 1
ATOM 2512 C C . ASP B 1 49 ? -8.312 -17.219 11.875 1 94.44 49 ASP B C 1
ATOM 2514 O O . ASP B 1 49 ? -9.117 -16.578 11.203 1 94.44 49 ASP B O 1
ATOM 2518 N N . VAL B 1 50 ? -7.852 -18.359 11.578 1 96.5 50 VAL B N 1
ATOM 2519 C CA . VAL B 1 50 ? -8.109 -18.922 10.258 1 96.5 50 VAL B CA 1
ATOM 2520 C C . VAL B 1 50 ? -9.469 -19.625 10.25 1 96.5 50 VAL B C 1
ATOM 2522 O O . VAL B 1 50 ? -10.016 -19.906 9.188 1 96.5 50 VAL B O 1
ATOM 2525 N N . ALA B 1 51 ? -10.055 -19.906 11.344 1 96.94 51 ALA B N 1
ATOM 2526 C CA . ALA B 1 51 ? -11.234 -20.766 11.469 1 96.94 51 ALA B CA 1
ATOM 2527 C C . ALA B 1 51 ? -12.414 -20.188 10.695 1 96.94 51 ALA B C 1
ATOM 2529 O O . ALA B 1 51 ? -13.055 -20.891 9.922 1 96.94 51 ALA B O 1
ATOM 2530 N N . PRO B 1 52 ? -12.656 -18.859 10.82 1 96.06 52 PRO B N 1
ATOM 2531 C CA . PRO B 1 52 ? -13.781 -18.312 10.055 1 96.06 52 PRO B CA 1
ATOM 2532 C C . PRO B 1 52 ? -13.578 -18.422 8.547 1 96.06 52 PRO B C 1
ATOM 2534 O O . PRO B 1 52 ? -14.523 -18.719 7.812 1 96.06 52 PRO B O 1
ATOM 2537 N N . LEU B 1 53 ? -12.398 -18.188 8.086 1 97.25 53 LEU B N 1
ATOM 2538 C CA . LEU B 1 53 ? -12.094 -18.297 6.668 1 97.25 53 LEU B CA 1
ATOM 2539 C C . LEU B 1 53 ? -12.266 -19.734 6.191 1 97.25 53 LEU B C 1
ATOM 2541 O O . LEU B 1 53 ? -12.883 -19.984 5.148 1 97.25 53 LEU B O 1
ATOM 2545 N N . ARG B 1 54 ? -11.758 -20.656 6.941 1 97.38 54 ARG B N 1
ATOM 2546 C CA . ARG B 1 54 ? -11.883 -22.078 6.602 1 97.38 54 ARG B CA 1
ATOM 2547 C C . ARG B 1 54 ? -13.344 -22.484 6.496 1 97.38 54 ARG B C 1
ATOM 2549 O O . ARG B 1 54 ? -13.727 -23.203 5.57 1 97.38 54 ARG B O 1
ATOM 2556 N N . ALA B 1 55 ? -14.102 -22.094 7.43 1 97.75 55 ALA B N 1
ATOM 2557 C CA . ALA B 1 55 ? -15.531 -22.422 7.445 1 97.75 55 ALA B CA 1
ATOM 2558 C C . ALA B 1 55 ? -16.234 -21.844 6.227 1 97.75 55 ALA B C 1
ATOM 2560 O O . ALA B 1 55 ? -17.062 -22.516 5.605 1 97.75 55 ALA B O 1
ATOM 2561 N N . ALA B 1 56 ? -15.93 -20.609 5.906 1 97.81 56 ALA B N 1
ATOM 2562 C CA . ALA B 1 56 ? -16.547 -19.938 4.754 1 97.81 56 ALA B CA 1
ATOM 2563 C C . ALA B 1 56 ? -16.188 -20.656 3.457 1 97.81 56 ALA B C 1
ATOM 2565 O O . ALA B 1 56 ? -17.047 -20.875 2.604 1 97.81 56 ALA B O 1
ATOM 2566 N N . LEU B 1 57 ? -14.953 -21.016 3.309 1 98 57 LEU B N 1
ATOM 2567 C CA . LEU B 1 57 ? -14.492 -21.734 2.123 1 98 57 LEU B CA 1
ATOM 2568 C C . LEU B 1 57 ? -15.164 -23.094 2.008 1 98 57 LEU B C 1
ATOM 2570 O O . LEU B 1 57 ? -15.633 -23.469 0.929 1 98 57 LEU B O 1
ATOM 2574 N N . GLN B 1 58 ? -15.242 -23.797 3.109 1 97.12 58 GLN B N 1
ATOM 2575 C CA . GLN B 1 58 ? -15.883 -25.109 3.135 1 97.12 58 GLN B CA 1
ATOM 2576 C C . GLN B 1 58 ? -17.359 -25 2.762 1 97.12 58 GLN B C 1
ATOM 2578 O O . GLN B 1 58 ? -17.875 -25.797 1.972 1 97.12 58 GLN B O 1
ATOM 2583 N N . GLY B 1 59 ? -17.969 -24.047 3.334 1 97.38 59 GLY B N 1
ATOM 2584 C CA . GLY B 1 59 ? -19.375 -23.844 3.043 1 97.38 59 GLY B CA 1
ATOM 2585 C C . GLY B 1 59 ? -19.656 -23.531 1.583 1 97.38 59 GLY B C 1
ATOM 2586 O O . GLY B 1 59 ? -20.719 -23.875 1.057 1 97.38 59 GLY B O 1
ATOM 2587 N N . ALA B 1 60 ? -18.75 -22.953 0.92 1 97.56 60 ALA B N 1
ATOM 2588 C CA . ALA B 1 60 ? -18.891 -22.562 -0.481 1 97.56 60 ALA B CA 1
ATOM 2589 C C . ALA B 1 60 ? -18.297 -23.625 -1.406 1 97.56 60 ALA B C 1
ATOM 2591 O O . ALA B 1 60 ? -18.344 -23.484 -2.631 1 97.56 60 ALA B O 1
ATOM 2592 N N . ASP B 1 61 ? -17.719 -24.641 -0.856 1 97 61 ASP B N 1
ATOM 2593 C CA . ASP B 1 61 ? -17.047 -25.703 -1.602 1 97 61 ASP B CA 1
ATOM 2594 C C . ASP B 1 61 ? -15.891 -25.141 -2.436 1 97 61 ASP B C 1
ATOM 2596 O O . ASP B 1 61 ? -15.789 -25.438 -3.631 1 97 61 ASP B O 1
ATOM 2600 N N . LEU B 1 62 ? -15.156 -24.281 -1.83 1 97.69 62 LEU B N 1
ATOM 2601 C CA . LEU B 1 62 ? -13.969 -23.688 -2.438 1 97.69 62 LEU B CA 1
ATOM 2602 C C . LEU B 1 62 ? -12.711 -24.078 -1.671 1 97.69 62 LEU B C 1
ATOM 2604 O O . LEU B 1 62 ? -12.773 -24.375 -0.475 1 97.69 62 LEU B O 1
ATOM 2608 N N . ARG B 1 63 ? -11.633 -24.125 -2.348 1 96.88 63 ARG B N 1
ATOM 2609 C CA . ARG B 1 63 ? -10.359 -24.406 -1.694 1 96.88 63 ARG B CA 1
ATOM 2610 C C . ARG B 1 63 ? -9.266 -23.484 -2.213 1 96.88 63 ARG B C 1
ATOM 2612 O O . ARG B 1 63 ? -9.273 -23.094 -3.381 1 96.88 63 ARG B O 1
ATOM 2619 N N . VAL B 1 64 ? -8.328 -23.203 -1.379 1 98.19 64 VAL B N 1
ATOM 2620 C CA . VAL B 1 64 ? -7.184 -22.375 -1.733 1 98.19 64 VAL B CA 1
ATOM 2621 C C . VAL B 1 64 ? -6.059 -23.25 -2.279 1 98.19 64 VAL B C 1
ATOM 2623 O O . VAL B 1 64 ? -5.59 -24.156 -1.601 1 98.19 64 VAL B O 1
ATOM 2626 N N . SER B 1 65 ? -5.66 -22.953 -3.498 1 97.75 65 SER B N 1
ATOM 2627 C CA . SER B 1 65 ? -4.586 -23.703 -4.129 1 97.75 65 SER B CA 1
ATOM 2628 C C . SER B 1 65 ? -3.266 -22.938 -4.078 1 97.75 65 SER B C 1
ATOM 2630 O O . SER B 1 65 ? -2.191 -23.547 -4.098 1 97.75 65 SER B O 1
ATOM 2632 N N . VAL B 1 66 ? -3.369 -21.672 -4.066 1 98.44 66 VAL B N 1
ATOM 2633 C CA . VAL B 1 66 ? -2.221 -20.766 -4.023 1 98.44 66 VAL B CA 1
ATOM 2634 C C . VAL B 1 66 ? -2.541 -19.562 -3.148 1 98.44 66 VAL B C 1
ATOM 2636 O O . VAL B 1 66 ? -3.682 -19.094 -3.115 1 98.44 66 VAL B O 1
ATOM 2639 N N . LEU B 1 67 ? -1.555 -19.156 -2.385 1 98.56 67 LEU B N 1
ATOM 2640 C CA . LEU B 1 67 ? -1.636 -17.906 -1.64 1 98.56 67 LEU B CA 1
ATOM 2641 C C . LEU B 1 67 ? -0.751 -16.844 -2.273 1 98.56 67 LEU B C 1
ATOM 2643 O O . LEU B 1 67 ? 0.424 -17.094 -2.555 1 98.56 67 LEU B O 1
ATOM 2647 N N . THR B 1 68 ? -1.296 -15.656 -2.559 1 98.25 68 THR B N 1
ATOM 2648 C CA . THR B 1 68 ? -0.521 -14.539 -3.092 1 98.25 68 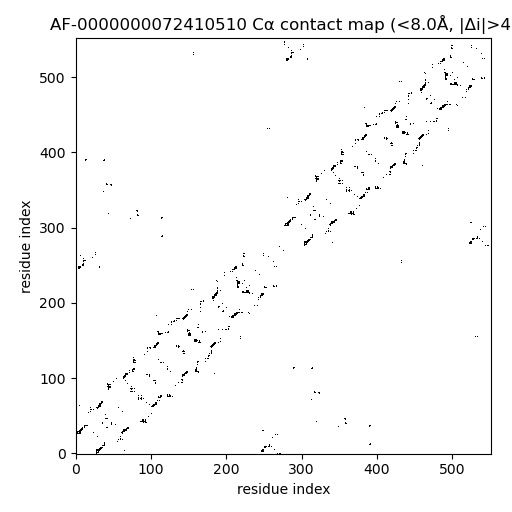THR B CA 1
ATOM 2649 C C . THR B 1 68 ? -0.617 -13.328 -2.172 1 98.25 68 THR B C 1
ATOM 2651 O O . THR B 1 68 ? -1.429 -12.43 -2.404 1 98.25 68 THR B O 1
ATOM 2654 N N . PRO B 1 69 ? 0.254 -13.297 -1.185 1 96.94 69 PRO B N 1
ATOM 2655 C CA . PRO B 1 69 ? 0.211 -12.156 -0.265 1 96.94 69 PRO B CA 1
ATOM 2656 C C . PRO B 1 69 ? 0.724 -10.867 -0.901 1 96.94 69 PRO B C 1
ATOM 2658 O O . PRO B 1 69 ? 1.768 -10.875 -1.56 1 96.94 69 PRO B O 1
ATOM 2661 N N . PRO B 1 70 ? 0.007 -9.766 -0.694 1 93.56 70 PRO B N 1
ATOM 2662 C CA . PRO B 1 70 ? 0.555 -8.484 -1.151 1 93.56 70 PRO B CA 1
ATOM 2663 C C . PRO B 1 70 ? 1.785 -8.055 -0.356 1 93.56 70 PRO B C 1
ATOM 2665 O O . PRO B 1 70 ? 1.851 -8.273 0.856 1 93.56 70 PRO B O 1
ATOM 2668 N N . PRO B 1 71 ? 2.691 -7.445 -0.992 1 89.31 71 PRO B N 1
ATOM 2669 C CA . PRO B 1 71 ? 3.939 -7.113 -0.302 1 89.31 71 PRO B CA 1
ATOM 2670 C C . PRO B 1 71 ? 3.787 -5.941 0.664 1 89.31 71 PRO B C 1
ATOM 2672 O O . PRO B 1 71 ? 4.508 -5.859 1.661 1 89.31 71 PRO B O 1
ATOM 2675 N N . TYR B 1 72 ? 3.035 -4.984 0.404 1 80.62 72 TYR B N 1
ATOM 2676 C CA . TYR B 1 72 ? 2.863 -3.775 1.201 1 80.62 72 TYR B CA 1
ATOM 2677 C C . TYR B 1 72 ? 4.203 -3.09 1.449 1 80.62 72 TYR B C 1
ATOM 2679 O O . TYR B 1 72 ? 4.883 -2.688 0.504 1 80.62 72 TYR B O 1
ATOM 2687 N N . ARG B 1 73 ? 4.715 -2.957 2.707 1 83.81 73 ARG B N 1
ATOM 2688 C CA . ARG B 1 73 ? 5.988 -2.324 3.033 1 83.81 73 ARG B CA 1
ATOM 2689 C C . ARG B 1 73 ? 7.094 -3.363 3.182 1 83.81 73 ARG B C 1
ATOM 2691 O O . ARG B 1 73 ? 8.242 -3.018 3.453 1 83.81 73 ARG B O 1
ATOM 2698 N N . CYS B 1 74 ? 6.691 -4.566 2.951 1 90.62 74 CYS B N 1
ATOM 2699 C CA . CYS B 1 74 ? 7.668 -5.648 3.02 1 90.62 74 CYS B CA 1
ATOM 2700 C C . CYS B 1 74 ? 8.406 -5.801 1.692 1 90.62 74 CYS B C 1
ATOM 2702 O O . CYS B 1 74 ? 7.824 -5.586 0.627 1 90.62 74 CYS B O 1
ATOM 2704 N N . SER B 1 75 ? 9.68 -6.125 1.855 1 93.88 75 SER B N 1
ATOM 2705 C CA . SER B 1 75 ? 10.523 -6.23 0.667 1 93.88 75 SER B CA 1
ATOM 2706 C C . SER B 1 75 ? 11.5 -7.391 0.782 1 93.88 75 SER B C 1
ATOM 2708 O O . SER B 1 75 ? 12.297 -7.449 1.725 1 93.88 75 SER B O 1
ATOM 2710 N N . LEU B 1 76 ? 11.484 -8.234 -0.231 1 97.19 76 LEU B N 1
ATOM 2711 C CA . LEU B 1 76 ? 12.453 -9.32 -0.279 1 97.19 76 LEU B CA 1
ATOM 2712 C C . LEU B 1 76 ? 13.875 -8.781 -0.358 1 97.19 76 LEU B C 1
ATOM 2714 O O . LEU B 1 76 ? 14.836 -9.5 -0.065 1 97.19 76 LEU B O 1
ATOM 2718 N N . THR B 1 77 ? 13.969 -7.535 -0.759 1 97 77 THR B N 1
ATOM 2719 C CA . THR B 1 77 ? 15.289 -6.98 -1.026 1 97 77 THR B CA 1
ATOM 2720 C C . THR B 1 77 ? 15.727 -6.059 0.109 1 97 77 THR B C 1
ATOM 2722 O O . THR B 1 77 ? 16.734 -5.355 -0.01 1 97 77 THR B O 1
ATOM 2725 N N . ALA B 1 78 ? 14.984 -6.055 1.19 1 94.94 78 ALA B N 1
ATOM 2726 C CA . ALA B 1 78 ? 15.281 -5.152 2.299 1 94.94 78 ALA B CA 1
ATOM 2727 C C . ALA B 1 78 ? 16.656 -5.434 2.883 1 94.94 78 ALA B C 1
ATOM 2729 O O . ALA B 1 78 ? 17.031 -6.59 3.088 1 94.94 78 ALA B O 1
ATOM 2730 N N . PRO B 1 79 ? 17.422 -4.383 3.117 1 93.19 79 PRO B N 1
ATOM 2731 C CA . PRO B 1 79 ? 18.688 -4.574 3.84 1 93.19 79 PRO B CA 1
ATOM 2732 C C . PRO B 1 79 ? 18.484 -4.973 5.297 1 93.19 79 PRO B C 1
ATOM 2734 O O . PRO B 1 79 ? 17.344 -4.977 5.785 1 93.19 79 PRO B O 1
ATOM 2737 N N . ALA B 1 80 ? 19.578 -5.332 5.961 1 92.62 80 ALA B N 1
ATOM 2738 C CA . ALA B 1 80 ? 19.516 -5.684 7.379 1 92.62 80 ALA B CA 1
ATOM 2739 C C . ALA B 1 80 ? 18.859 -4.566 8.188 1 92.62 80 ALA B C 1
ATOM 2741 O O . ALA B 1 80 ? 19.109 -3.383 7.934 1 92.62 80 ALA B O 1
ATOM 2742 N N . GLY B 1 81 ? 17.969 -4.93 9.141 1 91.31 81 GLY B N 1
ATOM 2743 C CA . GLY B 1 81 ? 17.266 -3.951 9.961 1 91.31 81 GLY B CA 1
ATOM 2744 C C . GLY B 1 81 ? 15.805 -4.293 10.18 1 91.31 81 GLY B C 1
ATOM 2745 O O . GLY B 1 81 ? 15.391 -5.434 9.953 1 91.31 81 GLY B O 1
ATOM 2746 N N . GLU B 1 82 ? 15.023 -3.326 10.578 1 90.62 82 GLU B N 1
ATOM 2747 C CA . GLU B 1 82 ? 13.641 -3.535 10.992 1 90.62 82 GLU B CA 1
ATOM 2748 C C . GLU B 1 82 ? 12.773 -3.98 9.82 1 90.62 82 GLU B C 1
ATOM 2750 O O . GLU B 1 82 ? 11.898 -4.832 9.984 1 90.62 82 GLU B O 1
ATOM 2755 N N . GLN B 1 83 ? 13.008 -3.373 8.648 1 92.44 83 GLN B N 1
ATOM 2756 C CA . GLN B 1 83 ? 12.203 -3.764 7.492 1 92.44 83 GLN B CA 1
ATOM 2757 C C . GLN B 1 83 ? 12.414 -5.234 7.145 1 92.44 83 GLN B C 1
ATOM 2759 O O . GLN B 1 83 ? 11.461 -5.945 6.816 1 92.44 83 GLN B O 1
ATOM 2764 N N . ARG B 1 84 ? 13.656 -5.668 7.176 1 95.06 84 ARG B N 1
ATOM 2765 C CA . ARG B 1 84 ? 13.953 -7.066 6.891 1 95.06 84 ARG B CA 1
ATOM 2766 C C . ARG B 1 84 ? 13.289 -7.988 7.906 1 95.06 84 ARG B C 1
ATOM 2768 O O . ARG B 1 84 ? 12.672 -8.984 7.535 1 95.06 84 ARG B O 1
ATOM 2775 N N . ASP B 1 85 ? 13.391 -7.621 9.156 1 94.38 85 ASP B N 1
ATOM 2776 C CA . ASP B 1 85 ? 12.781 -8.43 10.211 1 94.38 85 ASP B CA 1
ATOM 2777 C C . ASP B 1 85 ? 11.266 -8.508 10.039 1 94.38 85 ASP B C 1
ATOM 2779 O O . ASP B 1 85 ? 10.672 -9.578 10.18 1 94.38 85 ASP B O 1
ATOM 2783 N N . ALA B 1 86 ? 10.703 -7.367 9.727 1 92.88 86 ALA B N 1
ATOM 2784 C CA . ALA B 1 86 ? 9.266 -7.312 9.477 1 92.88 86 ALA B CA 1
ATOM 2785 C C . ALA B 1 86 ? 8.883 -8.172 8.273 1 92.88 86 ALA B C 1
ATOM 2787 O O . ALA B 1 86 ? 7.863 -8.867 8.305 1 92.88 86 ALA B O 1
ATOM 2788 N N . THR B 1 87 ? 9.727 -8.117 7.223 1 95.69 87 THR B N 1
ATOM 2789 C CA . THR B 1 87 ? 9.461 -8.875 6.008 1 95.69 87 THR B CA 1
ATOM 2790 C C . THR B 1 87 ? 9.508 -10.375 6.285 1 95.69 87 THR B C 1
ATOM 2792 O O . THR B 1 87 ? 8.633 -11.125 5.848 1 95.69 87 THR B O 1
ATOM 2795 N N . ILE B 1 88 ? 10.469 -10.773 7.047 1 96.12 88 ILE B N 1
ATOM 2796 C CA . ILE B 1 88 ? 10.586 -12.172 7.426 1 96.12 88 ILE B CA 1
ATOM 2797 C C . ILE B 1 88 ? 9.359 -12.602 8.227 1 96.12 88 ILE B C 1
ATOM 2799 O O . ILE B 1 88 ? 8.742 -13.625 7.926 1 96.12 88 ILE B O 1
ATOM 2803 N N . GLY B 1 89 ? 9 -11.82 9.211 1 94.44 89 GLY B N 1
ATOM 2804 C CA . GLY B 1 89 ? 7.828 -12.133 10.008 1 94.44 89 GLY B CA 1
ATOM 2805 C C . GLY B 1 89 ? 6.559 -12.242 9.18 1 94.44 89 GLY B C 1
ATOM 2806 O O . GLY B 1 89 ? 5.754 -13.148 9.398 1 94.44 89 GLY B O 1
ATOM 2807 N N . TYR B 1 90 ? 6.41 -11.383 8.25 1 95.19 90 TYR B N 1
ATOM 2808 C CA . TYR B 1 90 ? 5.227 -11.336 7.398 1 95.19 90 TYR B CA 1
ATOM 2809 C C . TYR B 1 90 ? 5.121 -12.594 6.543 1 95.19 90 TYR B C 1
ATOM 2811 O O . TYR B 1 90 ? 4.078 -13.258 6.527 1 95.19 90 TYR B O 1
ATOM 2819 N N . TYR B 1 91 ? 6.18 -12.961 5.859 1 97.56 91 TYR B N 1
ATOM 2820 C CA . TYR B 1 91 ? 6.109 -14.102 4.953 1 97.56 91 TYR B CA 1
ATOM 2821 C C . TYR B 1 91 ? 6.098 -15.414 5.73 1 97.56 91 TYR B C 1
ATOM 2823 O O . TYR B 1 91 ? 5.48 -16.391 5.305 1 97.56 91 TYR B O 1
ATOM 2831 N N . ASP B 1 92 ? 6.73 -15.406 6.918 1 97 92 ASP B N 1
ATOM 2832 C CA . ASP B 1 92 ? 6.57 -16.578 7.781 1 97 92 ASP B CA 1
ATOM 2833 C C . ASP B 1 92 ? 5.105 -16.781 8.156 1 97 92 ASP B C 1
ATOM 2835 O O . ASP B 1 92 ? 4.605 -17.906 8.125 1 97 92 ASP B O 1
ATOM 2839 N N . SER B 1 93 ? 4.484 -15.703 8.508 1 95.69 93 SER B N 1
ATOM 2840 C CA . SER B 1 93 ? 3.064 -15.758 8.836 1 95.69 93 SER B CA 1
ATOM 2841 C C . SER B 1 93 ? 2.244 -16.25 7.645 1 95.69 93 SER B C 1
ATOM 2843 O O . SER B 1 93 ? 1.317 -17.047 7.812 1 95.69 93 SER B O 1
ATOM 2845 N N . CYS B 1 94 ? 2.584 -15.82 6.453 1 97.75 94 CYS B N 1
ATOM 2846 C CA . CYS B 1 94 ? 1.867 -16.219 5.246 1 97.75 94 CYS B CA 1
ATOM 2847 C C . CYS B 1 94 ? 2.113 -17.688 4.918 1 97.75 94 CYS B C 1
ATOM 2849 O O . CYS B 1 94 ? 1.204 -18.391 4.473 1 97.75 94 CYS B O 1
ATOM 2851 N N . ILE B 1 95 ? 3.34 -18.125 5.145 1 98.19 95 ILE B N 1
ATOM 2852 C CA . ILE B 1 95 ? 3.674 -19.531 4.914 1 98.19 95 ILE B CA 1
ATOM 2853 C C . ILE B 1 95 ? 2.891 -20.422 5.879 1 98.19 95 ILE B C 1
ATOM 2855 O O . ILE B 1 95 ? 2.328 -21.438 5.48 1 98.19 95 ILE B O 1
ATOM 2859 N N . ARG B 1 96 ? 2.773 -20.047 7.094 1 96.81 96 ARG B N 1
ATOM 2860 C CA . ARG B 1 96 ? 1.996 -20.797 8.07 1 96.81 96 ARG B CA 1
ATOM 2861 C C . ARG B 1 96 ? 0.519 -20.812 7.699 1 96.81 96 ARG B C 1
ATOM 2863 O O . ARG B 1 96 ? -0.148 -21.844 7.84 1 96.81 96 ARG B O 1
ATOM 2870 N N . LEU B 1 97 ? 0.05 -19.672 7.266 1 97.62 97 LEU B N 1
ATOM 2871 C CA . LEU B 1 97 ? -1.333 -19.609 6.805 1 97.62 97 LEU B CA 1
ATOM 2872 C C . LEU B 1 97 ? -1.569 -20.594 5.664 1 97.62 97 LEU B C 1
ATOM 2874 O O . LEU B 1 97 ? -2.586 -21.281 5.641 1 97.62 97 LEU B O 1
ATOM 2878 N N . ALA B 1 98 ? -0.65 -20.594 4.727 1 98.06 98 ALA B N 1
ATOM 2879 C CA . ALA B 1 98 ? -0.761 -21.516 3.605 1 98.06 98 ALA B CA 1
ATOM 2880 C C . ALA B 1 98 ? -0.866 -22.953 4.098 1 98.06 98 ALA B C 1
ATOM 2882 O O . ALA B 1 98 ? -1.721 -23.719 3.637 1 98.06 98 ALA B O 1
ATOM 2883 N N . ALA B 1 99 ? -0.051 -23.312 5.023 1 96.88 99 ALA B N 1
ATOM 2884 C CA . ALA B 1 99 ? -0.064 -24.656 5.59 1 96.88 99 ALA B CA 1
ATOM 2885 C C . ALA B 1 99 ? -1.395 -24.953 6.277 1 96.88 99 ALA B C 1
ATOM 2887 O O . ALA B 1 99 ? -1.973 -26.031 6.094 1 96.88 99 ALA B O 1
ATOM 2888 N N . GLU B 1 100 ? -1.885 -24.016 7 1 96.25 100 GLU B N 1
ATOM 2889 C CA . GLU B 1 100 ? -3.131 -24.188 7.742 1 96.25 100 GLU B CA 1
ATOM 2890 C C . GLU B 1 100 ? -4.316 -24.359 6.793 1 96.25 100 GLU B C 1
ATOM 2892 O O . GLU B 1 100 ? -5.297 -25.031 7.133 1 96.25 100 GLU B O 1
ATOM 2897 N N . LEU B 1 101 ? -4.219 -23.766 5.625 1 97.5 101 LEU B N 1
ATOM 2898 C CA . LEU B 1 101 ? -5.281 -23.859 4.629 1 97.5 101 LEU B CA 1
ATOM 2899 C C . LEU B 1 101 ? -5.059 -25.047 3.705 1 97.5 101 LEU B C 1
ATOM 2901 O O . LEU B 1 101 ? -5.789 -25.234 2.73 1 97.5 101 LEU B O 1
ATOM 2905 N N . ASN B 1 102 ? -3.986 -25.797 3.957 1 96 102 ASN B N 1
ATOM 2906 C CA . ASN B 1 102 ? -3.588 -26.922 3.121 1 96 102 ASN B CA 1
ATOM 2907 C C . ASN B 1 102 ? -3.309 -26.5 1.687 1 96 102 ASN B C 1
ATOM 2909 O O . ASN B 1 102 ? -3.701 -27.172 0.739 1 96 102 ASN B O 1
ATOM 2913 N N . CYS B 1 103 ? -2.857 -25.234 1.671 1 93.56 103 CYS B N 1
ATOM 2914 C CA . CYS B 1 103 ? -2.354 -24.656 0.432 1 93.56 103 CYS B CA 1
ATOM 2915 C C . CYS B 1 103 ? -0.848 -24.844 0.31 1 93.56 103 CYS B C 1
ATOM 2917 O O . CYS B 1 103 ? -0.088 -24.406 1.178 1 93.56 103 CYS B O 1
ATOM 2919 N N . HIS B 1 104 ? -0.258 -25.406 -0.662 1 90.31 104 HIS B N 1
ATOM 2920 C CA . HIS B 1 104 ? 1.151 -25.781 -0.659 1 90.31 104 HIS B CA 1
ATOM 2921 C C . HIS B 1 104 ? 1.962 -24.875 -1.59 1 90.31 104 HIS B C 1
ATOM 2923 O O . HIS B 1 104 ? 3.102 -25.203 -1.935 1 90.31 104 HIS B O 1
ATOM 2929 N N . ARG B 1 105 ? 1.338 -23.766 -2.025 1 98.25 105 ARG B N 1
ATOM 2930 C CA . ARG B 1 105 ? 2.078 -22.828 -2.871 1 98.25 105 ARG B CA 1
ATOM 2931 C C . ARG B 1 105 ? 1.848 -21.391 -2.428 1 98.25 105 ARG B C 1
ATOM 2933 O O . ARG B 1 105 ? 0.73 -21.016 -2.064 1 98.25 105 ARG B O 1
ATOM 2940 N N . LEU B 1 106 ? 2.873 -20.625 -2.438 1 98.75 106 LEU B N 1
ATOM 2941 C CA . LEU B 1 106 ? 2.82 -19.219 -2.088 1 98.75 106 LEU B CA 1
ATOM 2942 C C . LEU B 1 106 ? 3.629 -18.375 -3.076 1 98.75 106 LEU B C 1
ATOM 2944 O O . LEU B 1 106 ? 4.797 -18.672 -3.336 1 98.75 106 LEU B O 1
ATOM 2948 N N . VAL B 1 107 ? 3 -17.359 -3.637 1 98.75 107 VAL B N 1
ATOM 2949 C CA . VAL B 1 107 ? 3.67 -16.484 -4.598 1 98.75 107 VAL B CA 1
ATOM 2950 C C . VAL B 1 107 ? 4.27 -15.281 -3.873 1 98.75 107 VAL B C 1
ATOM 2952 O O . VAL B 1 107 ? 3.633 -14.703 -2.99 1 98.75 107 VAL B O 1
ATOM 2955 N N . LEU B 1 108 ? 5.5 -14.922 -4.172 1 98.31 108 LEU B N 1
ATOM 2956 C CA . LEU B 1 108 ? 6.137 -13.703 -3.689 1 98.31 108 LEU B CA 1
ATOM 2957 C C . LEU B 1 108 ? 7.008 -13.078 -4.777 1 98.31 108 LEU B C 1
ATOM 2959 O O . LEU B 1 108 ? 7.281 -13.711 -5.797 1 98.31 108 LEU B O 1
ATOM 2963 N N . SER B 1 109 ? 7.391 -11.852 -4.613 1 98 109 SER B N 1
ATOM 2964 C CA . SER B 1 109 ? 8.18 -11.125 -5.609 1 98 109 SER B CA 1
ATOM 2965 C C . SER B 1 109 ? 9.078 -10.086 -4.949 1 98 109 SER B C 1
ATOM 2967 O O . SER B 1 109 ? 9.039 -9.914 -3.727 1 98 109 SER B O 1
ATOM 2969 N N . ALA B 1 110 ? 9.836 -9.43 -5.766 1 96.38 110 ALA B N 1
ATOM 2970 C CA . ALA B 1 110 ? 10.758 -8.406 -5.277 1 96.38 110 ALA B CA 1
ATOM 2971 C C . ALA B 1 110 ? 10.078 -7.043 -5.203 1 96.38 110 ALA B C 1
ATOM 2973 O O . ALA B 1 110 ? 10.75 -6.023 -5.016 1 96.38 110 ALA B O 1
ATOM 2974 N N . ALA B 1 111 ? 8.766 -7.016 -5.305 1 92.75 111 ALA B N 1
ATOM 2975 C CA . ALA B 1 111 ? 8.062 -5.738 -5.211 1 92.75 111 ALA B CA 1
ATOM 2976 C C . ALA B 1 111 ? 8.391 -5.027 -3.9 1 92.75 111 ALA B C 1
ATOM 2978 O O . ALA B 1 111 ? 8.562 -5.672 -2.863 1 92.75 111 ALA B O 1
ATOM 2979 N N . GLY B 1 112 ? 8.477 -3.699 -3.996 1 85.81 112 GLY B N 1
ATOM 2980 C CA . GLY B 1 112 ? 8.734 -2.906 -2.803 1 85.81 112 GLY B CA 1
ATOM 2981 C C . GLY B 1 112 ? 10.211 -2.688 -2.537 1 85.81 112 GLY B C 1
ATOM 2982 O O . GLY B 1 112 ? 10.609 -2.404 -1.405 1 85.81 112 GLY B O 1
ATOM 2983 N N . ALA B 1 113 ? 11.078 -2.828 -3.514 1 85.44 113 ALA B N 1
ATOM 2984 C CA . ALA B 1 113 ? 12.523 -2.689 -3.377 1 85.44 113 ALA B CA 1
ATOM 2985 C C . ALA B 1 113 ? 12.906 -1.25 -3.045 1 85.44 113 ALA B C 1
ATOM 2987 O O . ALA B 1 113 ? 12.195 -0.311 -3.41 1 85.44 113 ALA B O 1
ATOM 2988 N N . CYS B 1 114 ? 13.977 -1.204 -2.316 1 85.62 114 CYS B N 1
ATOM 2989 C CA . CYS B 1 114 ? 14.578 0.101 -2.066 1 85.62 114 CYS B CA 1
ATOM 2990 C C . CYS B 1 114 ? 15.414 0.55 -3.258 1 85.62 114 CYS B C 1
ATOM 2992 O O . CYS B 1 114 ? 16.562 0.117 -3.416 1 85.62 114 CYS B O 1
ATOM 2994 N N . TRP B 1 115 ? 14.984 1.525 -3.973 1 85.81 115 TRP B N 1
ATOM 2995 C CA . TRP B 1 115 ? 15.531 1.883 -5.277 1 85.81 115 TRP B CA 1
ATOM 2996 C C . TRP B 1 115 ? 16.859 2.611 -5.133 1 85.81 115 TRP B C 1
ATOM 2998 O O . TRP B 1 115 ? 17.594 2.77 -6.109 1 85.81 115 TRP B O 1
ATOM 3008 N N . ASP B 1 116 ? 17.141 2.994 -3.904 1 86.88 116 ASP B N 1
ATOM 3009 C CA . ASP B 1 116 ? 18.406 3.709 -3.678 1 86.88 116 ASP B CA 1
ATOM 3010 C C . ASP B 1 116 ? 19.562 2.734 -3.52 1 86.88 116 ASP B C 1
ATOM 3012 O O . ASP B 1 116 ? 20.734 3.146 -3.523 1 86.88 116 ASP B O 1
ATOM 3016 N N . ILE B 1 117 ? 19.297 1.472 -3.428 1 92.38 117 ILE B N 1
ATOM 3017 C CA . ILE B 1 117 ? 20.312 0.429 -3.293 1 92.38 117 ILE B CA 1
ATOM 3018 C C . ILE B 1 117 ? 20.656 -0.129 -4.672 1 92.38 117 ILE B C 1
ATOM 3020 O O . ILE B 1 117 ? 19.781 -0.369 -5.496 1 92.38 117 ILE B O 1
ATOM 3024 N N . PRO B 1 118 ? 21.953 -0.345 -4.965 1 94 118 PRO B N 1
ATOM 3025 C CA . PRO B 1 118 ? 22.359 -0.907 -6.258 1 94 118 PRO B CA 1
ATOM 3026 C C . PRO B 1 118 ? 21.719 -2.27 -6.527 1 94 118 PRO B C 1
ATOM 3028 O O . PRO B 1 118 ? 21.594 -3.088 -5.613 1 94 118 PRO B O 1
ATOM 3031 N N . PRO B 1 119 ? 21.391 -2.531 -7.766 1 95.06 119 PRO B N 1
ATOM 3032 C CA . PRO B 1 119 ? 20.672 -3.758 -8.125 1 95.06 119 PRO B CA 1
ATOM 3033 C C . PRO B 1 119 ? 21.406 -5.02 -7.664 1 95.06 119 PRO B C 1
ATOM 3035 O O . PRO B 1 119 ? 20.766 -5.965 -7.199 1 95.06 119 PRO B O 1
ATOM 3038 N N . GLN B 1 120 ? 22.688 -5.02 -7.75 1 96.5 120 GLN B N 1
ATOM 3039 C CA . GLN B 1 120 ? 23.438 -6.203 -7.328 1 96.5 120 GLN B CA 1
ATOM 3040 C C . GLN B 1 120 ? 23.25 -6.465 -5.836 1 96.5 120 GLN B C 1
ATOM 3042 O O . GLN B 1 120 ? 23.062 -7.613 -5.418 1 96.5 120 GLN B O 1
ATOM 3047 N N . GLU B 1 121 ? 23.312 -5.438 -5.066 1 97.25 121 GLU B N 1
ATOM 3048 C CA . GLU B 1 121 ? 23.094 -5.562 -3.627 1 97.25 121 GLU B CA 1
ATOM 3049 C C . GLU B 1 121 ? 21.656 -5.98 -3.314 1 97.25 121 GLU B C 1
ATOM 3051 O O . GLU B 1 121 ? 21.422 -6.777 -2.402 1 97.25 121 GLU B O 1
ATOM 3056 N N . LEU B 1 122 ? 20.75 -5.449 -4.059 1 97.12 122 LEU B N 1
ATOM 3057 C CA . LEU B 1 122 ? 19.344 -5.855 -3.902 1 97.12 122 LEU B CA 1
ATOM 3058 C C . LEU B 1 122 ? 19.188 -7.352 -4.145 1 97.12 122 LEU B C 1
ATOM 3060 O O . LEU B 1 122 ? 18.484 -8.031 -3.391 1 97.12 122 LEU B O 1
ATOM 3064 N N . ALA B 1 123 ? 19.875 -7.84 -5.172 1 97.88 123 ALA B N 1
ATOM 3065 C CA . ALA B 1 123 ? 19.812 -9.266 -5.488 1 97.88 123 ALA B CA 1
ATOM 3066 C C . ALA B 1 123 ? 20.406 -10.102 -4.363 1 97.88 123 ALA B C 1
ATOM 3068 O O . ALA B 1 123 ? 19.891 -11.172 -4.035 1 97.88 123 ALA B O 1
ATOM 3069 N N . GLU B 1 124 ? 21.422 -9.609 -3.781 1 98.25 124 GLU B N 1
ATOM 3070 C CA . GLU B 1 124 ? 22.047 -10.305 -2.66 1 98.25 124 GLU B CA 1
ATOM 3071 C C . GLU B 1 124 ? 21.109 -10.375 -1.459 1 98.25 124 GLU B C 1
ATOM 3073 O O . GLU B 1 124 ? 21.016 -11.414 -0.806 1 98.25 124 GLU B O 1
ATOM 3078 N N . HIS B 1 125 ? 20.484 -9.273 -1.198 1 98.12 125 HIS B N 1
ATOM 3079 C CA . HIS B 1 125 ? 19.516 -9.25 -0.111 1 98.12 125 HIS B CA 1
ATOM 3080 C C . HIS B 1 125 ? 18.375 -10.234 -0.368 1 98.12 125 HIS B C 1
ATOM 3082 O O . HIS B 1 125 ? 17.938 -10.938 0.544 1 98.12 125 HIS B O 1
ATOM 3088 N N . ALA B 1 126 ? 17.938 -10.25 -1.597 1 98.38 126 ALA B N 1
ATOM 3089 C CA . ALA B 1 126 ? 16.859 -11.156 -1.968 1 98.38 126 ALA B CA 1
ATOM 3090 C C . ALA B 1 126 ? 17.266 -12.609 -1.783 1 98.38 126 ALA B C 1
ATOM 3092 O O . ALA B 1 126 ? 16.484 -13.422 -1.271 1 98.38 126 ALA B O 1
ATOM 3093 N N . ALA B 1 127 ? 18.469 -12.938 -2.186 1 98.56 127 ALA B N 1
ATOM 3094 C CA . ALA B 1 127 ? 18.953 -14.305 -2.053 1 98.56 127 ALA B CA 1
ATOM 3095 C C . ALA B 1 127 ? 18.984 -14.742 -0.59 1 98.56 127 ALA B C 1
ATOM 3097 O O . ALA B 1 127 ? 18.547 -15.844 -0.258 1 98.56 127 ALA B O 1
ATOM 3098 N N . ALA B 1 128 ? 19.453 -13.836 0.21 1 98.19 128 ALA B N 1
ATOM 3099 C CA . ALA B 1 128 ? 19.531 -14.141 1.636 1 98.19 128 ALA B CA 1
ATOM 3100 C C . ALA B 1 128 ? 18.141 -14.336 2.225 1 98.19 128 ALA B C 1
ATOM 3102 O O . ALA B 1 128 ? 17.906 -15.266 2.994 1 98.19 128 ALA B O 1
ATOM 3103 N N . MET B 1 129 ? 17.25 -13.477 1.835 1 97.94 129 MET B N 1
ATOM 3104 C CA . MET B 1 129 ? 15.867 -13.547 2.303 1 97.94 129 MET B CA 1
ATOM 3105 C C . MET B 1 129 ? 15.195 -14.836 1.838 1 97.94 129 MET B C 1
ATOM 3107 O O . MET B 1 129 ? 14.578 -15.539 2.635 1 97.94 129 MET B O 1
ATOM 3111 N N . LEU B 1 130 ? 15.359 -15.133 0.599 1 98.62 130 LEU B N 1
ATOM 3112 C CA . LEU B 1 130 ? 14.727 -16.312 0.024 1 98.62 130 LEU B CA 1
ATOM 3113 C C . LEU B 1 130 ? 15.289 -17.594 0.636 1 98.62 130 LEU B C 1
ATOM 3115 O O . LEU B 1 130 ? 14.562 -18.562 0.839 1 98.62 130 LEU B O 1
ATOM 3119 N N . THR B 1 131 ? 16.562 -17.578 0.897 1 98.5 131 THR B N 1
ATOM 3120 C CA . THR B 1 131 ? 17.156 -18.734 1.55 1 98.5 131 THR B CA 1
ATOM 3121 C C . THR B 1 131 ? 16.5 -19.016 2.896 1 98.5 131 THR B C 1
ATOM 3123 O O . THR B 1 131 ? 16.141 -20.141 3.203 1 98.5 131 THR B O 1
ATOM 3126 N N . HIS B 1 132 ? 16.312 -17.953 3.619 1 98.06 132 HIS B N 1
ATOM 3127 C CA . HIS B 1 132 ? 15.641 -18.078 4.914 1 98.06 132 HIS B CA 1
ATOM 3128 C C . HIS B 1 132 ? 14.203 -18.562 4.754 1 98.06 132 HIS B C 1
ATOM 3130 O O . HIS B 1 132 ? 13.781 -19.484 5.441 1 98.06 132 HIS B O 1
ATOM 3136 N N . LEU B 1 133 ? 13.484 -17.938 3.871 1 98.5 133 LEU B N 1
ATOM 3137 C CA . LEU B 1 133 ? 12.062 -18.234 3.707 1 98.5 133 LEU B CA 1
ATOM 3138 C C . LEU B 1 133 ? 11.867 -19.641 3.154 1 98.5 133 LEU B C 1
ATOM 3140 O O . LEU B 1 133 ? 10.891 -20.312 3.488 1 98.5 133 LEU B O 1
ATOM 3144 N N . CYS B 1 134 ? 12.789 -20.094 2.309 1 98.56 134 CYS B N 1
ATOM 3145 C CA . CYS B 1 134 ? 12.703 -21.438 1.763 1 98.56 134 CYS B CA 1
ATOM 3146 C C . CYS B 1 134 ? 12.844 -22.484 2.865 1 98.56 134 CYS B C 1
ATOM 3148 O O . CYS B 1 134 ? 12.211 -23.547 2.807 1 98.56 134 CYS B O 1
ATOM 3150 N N . HIS B 1 135 ? 13.648 -22.188 3.82 1 98.19 135 HIS B N 1
ATOM 3151 C CA . HIS B 1 135 ? 13.773 -23.094 4.953 1 98.19 135 HIS B CA 1
ATOM 3152 C C . HIS B 1 135 ? 12.445 -23.234 5.695 1 98.19 135 HIS B C 1
ATOM 3154 O O . HIS B 1 135 ? 11.992 -24.359 5.957 1 98.19 135 HIS B O 1
ATOM 3160 N N . THR B 1 136 ? 11.844 -22.125 5.996 1 97.62 136 THR B N 1
ATOM 3161 C CA . THR B 1 136 ? 10.539 -22.141 6.652 1 97.62 136 THR B CA 1
ATOM 3162 C C . THR B 1 136 ? 9.508 -22.859 5.793 1 97.62 136 THR B C 1
ATOM 3164 O O . THR B 1 136 ? 8.703 -23.641 6.301 1 97.62 136 THR B O 1
ATOM 3167 N N . ALA B 1 137 ? 9.523 -22.578 4.52 1 98.38 137 ALA B N 1
ATOM 3168 C CA . ALA B 1 137 ? 8.586 -23.172 3.57 1 98.38 137 ALA B CA 1
ATOM 3169 C C . ALA B 1 137 ? 8.727 -24.688 3.529 1 98.38 137 ALA B C 1
ATOM 3171 O O . ALA B 1 137 ? 7.723 -25.406 3.52 1 98.38 137 ALA B O 1
ATOM 3172 N N . GLN B 1 138 ? 9.914 -25.188 3.562 1 97.56 138 GLN B N 1
ATOM 3173 C CA . GLN B 1 138 ? 10.164 -26.625 3.537 1 97.56 138 GLN B CA 1
ATOM 3174 C C . GLN B 1 138 ? 9.594 -27.312 4.777 1 97.56 138 GLN B C 1
ATOM 3176 O O . GLN B 1 138 ? 8.977 -28.375 4.684 1 97.56 138 GLN B O 1
ATOM 3181 N N . VAL B 1 139 ? 9.773 -26.703 5.863 1 97.44 139 VAL B N 1
ATOM 3182 C CA . VAL B 1 139 ? 9.297 -27.25 7.125 1 97.44 139 VAL B CA 1
ATOM 3183 C C . VAL B 1 139 ? 7.77 -27.344 7.098 1 97.44 139 VAL B C 1
ATOM 3185 O O . VAL B 1 139 ? 7.195 -28.312 7.605 1 97.44 139 VAL B O 1
ATOM 3188 N N . GLU B 1 140 ? 7.145 -26.406 6.457 1 97.56 140 GLU B N 1
ATOM 3189 C CA . GLU B 1 140 ? 5.688 -26.328 6.453 1 97.56 140 GLU B CA 1
ATOM 3190 C C . GLU B 1 140 ? 5.098 -27.047 5.25 1 97.56 140 GLU B C 1
ATOM 3192 O O . GLU B 1 140 ? 3.877 -27.125 5.102 1 97.56 140 GLU B O 1
ATOM 3197 N N . GLY B 1 141 ? 5.945 -27.547 4.352 1 97.62 141 GLY B N 1
ATOM 3198 C CA . GLY B 1 141 ? 5.477 -28.219 3.158 1 97.62 141 GLY B CA 1
ATOM 3199 C C . GLY B 1 141 ? 4.887 -27.281 2.125 1 97.62 141 GLY B C 1
ATOM 3200 O O . GLY B 1 141 ? 3.912 -27.609 1.452 1 97.62 141 GLY B O 1
ATOM 3201 N N . VAL B 1 142 ? 5.391 -26.078 2.059 1 98.31 142 VAL B N 1
ATOM 3202 C CA . VAL B 1 142 ? 4.934 -25.047 1.12 1 98.31 142 VAL B CA 1
ATOM 3203 C C . VAL B 1 142 ? 6.023 -24.781 0.086 1 98.31 142 VAL B C 1
ATOM 3205 O O . VAL B 1 142 ? 7.211 -24.75 0.419 1 98.31 142 VAL B O 1
ATOM 3208 N N . THR B 1 143 ? 5.703 -24.641 -1.143 1 98.44 143 THR B N 1
ATOM 3209 C CA . THR B 1 143 ? 6.613 -24.203 -2.197 1 98.44 143 THR B CA 1
ATOM 3210 C C . THR B 1 143 ? 6.441 -22.719 -2.482 1 98.44 143 THR B C 1
ATOM 3212 O O . THR B 1 143 ? 5.32 -22.234 -2.674 1 98.44 143 THR B O 1
ATOM 3215 N N . LEU B 1 144 ? 7.543 -22.031 -2.477 1 98.75 144 LEU B N 1
ATOM 3216 C CA . LEU B 1 144 ? 7.531 -20.609 -2.834 1 98.75 144 LEU B CA 1
ATOM 3217 C C . LEU B 1 144 ? 7.676 -20.438 -4.344 1 98.75 144 LEU B C 1
ATOM 3219 O O . LEU B 1 144 ? 8.492 -21.109 -4.977 1 98.75 144 LEU B O 1
ATOM 3223 N N . LEU B 1 145 ? 6.828 -19.625 -4.914 1 98.81 145 LEU B N 1
ATOM 3224 C CA . LEU B 1 145 ? 6.887 -19.312 -6.34 1 98.81 145 LEU B CA 1
ATOM 3225 C C . LEU B 1 145 ? 7.273 -17.859 -6.559 1 98.81 145 LEU B C 1
ATOM 3227 O O . LEU B 1 145 ? 6.488 -16.953 -6.266 1 98.81 145 LEU B O 1
ATOM 3231 N N . LEU B 1 146 ? 8.484 -17.609 -7.055 1 98.81 146 LEU B N 1
ATOM 3232 C CA . LEU B 1 146 ? 9.008 -16.281 -7.305 1 98.81 146 LEU B CA 1
ATOM 3233 C C . LEU B 1 146 ? 8.461 -15.711 -8.609 1 98.81 146 LEU B C 1
ATOM 3235 O O . LEU B 1 146 ? 8.641 -16.312 -9.672 1 98.81 146 LEU B O 1
ATOM 3239 N N . ALA B 1 147 ? 7.789 -14.602 -8.531 1 98.62 147 ALA B N 1
ATOM 3240 C CA . ALA B 1 147 ? 7.23 -13.938 -9.711 1 98.62 147 ALA B CA 1
ATOM 3241 C C . ALA B 1 147 ? 8.109 -12.773 -10.148 1 98.62 147 ALA B C 1
ATOM 3243 O O . ALA B 1 147 ? 8.727 -12.102 -9.312 1 98.62 147 ALA B O 1
ATOM 3244 N N . PRO B 1 148 ? 8.109 -12.523 -11.453 1 97.69 148 PRO B N 1
ATOM 3245 C CA . PRO B 1 148 ? 8.797 -11.32 -11.922 1 97.69 148 PRO B CA 1
ATOM 3246 C C . PRO B 1 148 ? 8.047 -10.039 -11.586 1 97.69 148 PRO B C 1
ATOM 3248 O O . PRO B 1 148 ? 6.84 -10.078 -11.32 1 97.69 148 PRO B O 1
ATOM 3251 N N . VAL B 1 149 ? 8.797 -8.969 -11.578 1 96.38 149 VAL B N 1
ATOM 3252 C CA . VAL B 1 149 ? 8.18 -7.688 -11.25 1 96.38 149 VAL B CA 1
ATOM 3253 C C . VAL B 1 149 ? 8.477 -6.676 -12.352 1 96.38 149 VAL B C 1
ATOM 3255 O O . VAL B 1 149 ? 9.398 -6.859 -13.148 1 96.38 149 VAL B O 1
ATOM 3258 N N . MET B 1 150 ? 7.633 -5.613 -12.406 1 93.12 150 MET B N 1
ATOM 3259 C CA . MET B 1 150 ? 7.805 -4.547 -13.391 1 93.12 150 MET B CA 1
ATOM 3260 C C . MET B 1 150 ? 9.062 -3.732 -13.094 1 93.12 150 MET B C 1
ATOM 3262 O O . MET B 1 150 ? 9.281 -3.312 -11.953 1 93.12 150 MET B O 1
ATOM 3266 N N . GLY B 1 151 ? 9.812 -3.527 -14.141 1 90.94 151 GLY B N 1
ATOM 3267 C CA . GLY B 1 151 ? 11.086 -2.848 -13.977 1 90.94 151 GLY B CA 1
ATOM 3268 C C . GLY B 1 151 ? 11.023 -1.373 -14.328 1 90.94 151 GLY B C 1
ATOM 3269 O O . GLY B 1 151 ? 9.938 -0.812 -14.484 1 90.94 151 GLY B O 1
ATOM 3270 N N . ALA B 1 152 ? 12.227 -0.808 -14.406 1 85 152 ALA B N 1
ATOM 3271 C CA . ALA B 1 152 ? 12.391 0.636 -14.547 1 85 152 ALA B CA 1
ATOM 3272 C C . ALA B 1 152 ? 11.883 1.119 -15.898 1 85 152 ALA B C 1
ATOM 3274 O O . ALA B 1 152 ? 11.641 2.314 -16.094 1 85 152 ALA B O 1
ATOM 3275 N N . GLU B 1 153 ? 11.695 0.235 -16.797 1 82.94 153 GLU B N 1
ATOM 3276 C CA . GLU B 1 153 ? 11.273 0.604 -18.141 1 82.94 153 GLU B CA 1
ATOM 3277 C C . GLU B 1 153 ? 9.812 1.055 -18.156 1 82.94 153 GLU B C 1
ATOM 3279 O O . GLU B 1 153 ? 9.352 1.645 -19.125 1 82.94 153 GLU B O 1
ATOM 3284 N N . THR B 1 154 ? 9.102 0.698 -17.125 1 82 154 THR B N 1
ATOM 3285 C CA . THR B 1 154 ? 7.73 1.151 -16.922 1 82 154 THR B CA 1
ATOM 3286 C C . THR B 1 154 ? 7.613 2.002 -15.664 1 82 154 THR B C 1
ATOM 3288 O O . THR B 1 154 ? 7.066 1.557 -14.656 1 82 154 THR B O 1
ATOM 3291 N N . PRO B 1 155 ? 7.98 3.178 -15.727 1 74.5 155 PRO B N 1
ATOM 3292 C CA . PRO B 1 155 ? 8.219 3.984 -14.531 1 74.5 155 PRO B CA 1
ATOM 3293 C C . PRO B 1 155 ? 6.953 4.184 -13.695 1 74.5 155 PRO B C 1
ATOM 3295 O O . PRO B 1 155 ? 7.023 4.242 -12.461 1 74.5 155 PRO B O 1
ATOM 3298 N N . LEU B 1 156 ? 5.805 4.234 -14.305 1 74.5 156 LEU B N 1
ATOM 3299 C CA . LEU B 1 156 ? 4.582 4.559 -13.57 1 74.5 156 LEU B CA 1
ATOM 3300 C C . LEU B 1 156 ? 4.098 3.361 -12.766 1 74.5 156 LEU B C 1
ATOM 3302 O O . LEU B 1 156 ? 3.289 3.512 -11.844 1 74.5 156 LEU B O 1
ATOM 3306 N N . ILE B 1 157 ? 4.672 2.174 -13.125 1 83.06 157 ILE B N 1
ATOM 3307 C CA . ILE B 1 157 ? 4.18 0.996 -12.422 1 83.06 157 ILE B CA 1
ATOM 3308 C C . ILE B 1 157 ? 5.352 0.104 -12.023 1 83.06 157 ILE B C 1
ATOM 3310 O O . ILE B 1 157 ? 5.176 -1.09 -11.773 1 83.06 157 ILE B O 1
ATOM 3314 N N . ALA B 1 158 ? 6.512 0.699 -12.031 1 88.88 158 ALA B N 1
ATOM 3315 C CA . ALA B 1 158 ? 7.719 -0.046 -11.68 1 88.88 158 ALA B CA 1
ATOM 3316 C C . ALA B 1 158 ? 7.664 -0.528 -10.234 1 88.88 158 ALA B C 1
ATOM 3318 O O . ALA B 1 158 ? 7.203 0.197 -9.352 1 88.88 158 ALA B O 1
ATOM 3319 N N . GLU B 1 159 ? 8.18 -1.762 -10.047 1 91.5 159 GLU B N 1
ATOM 3320 C CA . GLU B 1 159 ? 8.078 -2.379 -8.727 1 91.5 159 GLU B CA 1
ATOM 3321 C C . GLU B 1 159 ? 9.453 -2.59 -8.102 1 91.5 159 GLU B C 1
ATOM 3323 O O . GLU B 1 159 ? 9.617 -2.471 -6.887 1 91.5 159 GLU B O 1
ATOM 3328 N N . ALA B 1 160 ? 10.406 -2.924 -8.906 1 93.75 160 ALA B N 1
ATOM 3329 C CA . ALA B 1 160 ? 11.781 -3.162 -8.477 1 93.75 160 ALA B CA 1
ATOM 3330 C C . ALA B 1 160 ? 12.742 -3.146 -9.664 1 93.75 160 ALA B C 1
ATOM 3332 O O . ALA B 1 160 ? 12.367 -3.52 -10.773 1 93.75 160 ALA B O 1
ATOM 3333 N N . PRO B 1 161 ? 13.945 -2.785 -9.391 1 94 161 PRO B N 1
ATOM 3334 C CA . PRO B 1 161 ? 14.93 -2.799 -10.484 1 94 161 PRO B CA 1
ATOM 3335 C C . PRO B 1 161 ? 15.648 -4.141 -10.609 1 94 161 PRO B C 1
ATOM 3337 O O . PRO B 1 161 ? 16.688 -4.227 -11.281 1 94 161 PRO B O 1
ATOM 3340 N N . VAL B 1 162 ? 15.18 -5.168 -9.914 1 96.62 162 VAL B N 1
ATOM 3341 C CA . VAL B 1 162 ? 15.773 -6.5 -9.953 1 96.62 162 VAL B CA 1
ATOM 3342 C C . VAL B 1 162 ? 14.664 -7.555 -10.039 1 96.62 162 VAL B C 1
ATOM 3344 O O . VAL B 1 162 ? 13.523 -7.289 -9.664 1 96.62 162 VAL B O 1
ATOM 3347 N N . LEU B 1 163 ? 15.102 -8.742 -10.609 1 98.19 163 LEU B N 1
ATOM 3348 C CA . LEU B 1 163 ? 14.195 -9.883 -10.711 1 98.19 163 LEU B CA 1
ATOM 3349 C C . LEU B 1 163 ? 13.016 -9.562 -11.625 1 98.19 163 LEU B C 1
ATOM 3351 O O . LEU B 1 163 ? 11.859 -9.797 -11.258 1 98.19 163 LEU B O 1
ATOM 3355 N N . ASN B 1 164 ? 13.375 -9.016 -12.781 1 97.38 164 ASN B N 1
ATOM 3356 C CA . ASN B 1 164 ? 12.391 -8.578 -13.766 1 97.38 164 ASN B CA 1
ATOM 3357 C C . ASN B 1 164 ? 12.219 -9.602 -14.883 1 97.38 164 ASN B C 1
ATOM 3359 O O . ASN B 1 164 ? 11.133 -9.734 -15.445 1 97.38 164 ASN B O 1
ATOM 3363 N N . THR B 1 165 ? 13.281 -10.336 -15.18 1 97.88 165 THR B N 1
ATOM 3364 C CA . THR B 1 165 ? 13.297 -11.188 -16.359 1 97.88 165 THR B CA 1
ATOM 3365 C C . THR B 1 165 ? 13.438 -12.656 -15.977 1 97.88 165 THR B C 1
ATOM 3367 O O . THR B 1 165 ? 13.844 -12.969 -14.852 1 97.88 165 THR B O 1
ATOM 3370 N N . ALA B 1 166 ? 13.133 -13.508 -17 1 98.56 166 ALA B N 1
ATOM 3371 C CA . ALA B 1 166 ? 13.32 -14.945 -16.797 1 98.56 166 ALA B CA 1
ATOM 3372 C C . ALA B 1 166 ? 14.766 -15.273 -16.438 1 98.56 166 ALA B C 1
ATOM 3374 O O . ALA B 1 166 ? 15.016 -16.094 -15.562 1 98.56 166 ALA B O 1
ATOM 3375 N N . ARG B 1 167 ? 15.656 -14.641 -17.062 1 98.44 167 ARG B N 1
ATOM 3376 C CA . ARG B 1 167 ? 17.078 -14.891 -16.828 1 98.44 167 ARG B CA 1
ATOM 3377 C C . ARG B 1 167 ? 17.453 -14.523 -15.391 1 98.44 167 ARG B C 1
ATOM 3379 O O . ARG B 1 167 ? 18.156 -15.281 -14.719 1 98.44 167 ARG B O 1
ATOM 3386 N N . GLN B 1 168 ? 17.062 -13.367 -14.945 1 98.38 168 GLN B N 1
ATOM 3387 C CA . GLN B 1 168 ? 17.375 -12.938 -13.578 1 98.38 168 GLN B CA 1
ATOM 3388 C C . GLN B 1 168 ? 16.766 -13.898 -12.555 1 98.38 168 GLN B C 1
ATOM 3390 O O . GLN B 1 168 ? 17.406 -14.219 -11.547 1 98.38 168 GLN B O 1
ATOM 3395 N N . LEU B 1 169 ? 15.555 -14.344 -12.828 1 98.81 169 LEU B N 1
ATOM 3396 C CA . LEU B 1 169 ? 14.914 -15.289 -11.922 1 98.81 169 LEU B CA 1
ATOM 3397 C C . LEU B 1 169 ? 15.641 -16.625 -11.922 1 98.81 169 LEU B C 1
ATOM 3399 O O . LEU B 1 169 ? 15.812 -17.25 -10.867 1 98.81 169 LEU B O 1
ATOM 3403 N N . SER B 1 170 ? 16.031 -17.062 -13.125 1 98.69 170 SER B N 1
ATOM 3404 C CA . SER B 1 170 ? 16.781 -18.312 -13.219 1 98.69 170 SER B CA 1
ATOM 3405 C C . SER B 1 170 ? 18.078 -18.25 -12.406 1 98.69 170 SER B C 1
ATOM 3407 O O . SER B 1 170 ? 18.422 -19.188 -11.695 1 98.69 170 SER B O 1
ATOM 3409 N N . GLN B 1 171 ? 18.766 -17.141 -12.477 1 98.5 171 GLN B N 1
ATOM 3410 C CA . GLN B 1 171 ? 19.984 -16.938 -11.703 1 98.5 171 GLN B CA 1
ATOM 3411 C C . GLN B 1 171 ? 19.703 -16.969 -10.211 1 98.5 171 GLN B C 1
ATOM 3413 O O . GLN B 1 171 ? 20.484 -17.531 -9.43 1 98.5 171 GLN B O 1
ATOM 3418 N N . MET B 1 172 ? 18.609 -16.391 -9.82 1 98.69 172 MET B N 1
ATOM 3419 C CA . MET B 1 172 ? 18.234 -16.375 -8.414 1 98.69 172 MET B CA 1
ATOM 3420 C C . MET B 1 172 ? 17.922 -17.781 -7.91 1 98.69 172 MET B C 1
ATOM 3422 O O . MET B 1 172 ? 18.312 -18.141 -6.805 1 98.69 172 MET B O 1
ATOM 3426 N N . LEU B 1 173 ? 17.203 -18.594 -8.703 1 98.5 173 LEU B N 1
ATOM 3427 C CA . LEU B 1 173 ? 16.906 -19.969 -8.312 1 98.5 173 LEU B CA 1
ATOM 3428 C C . LEU B 1 173 ? 18.188 -20.766 -8.117 1 98.5 173 LEU B C 1
ATOM 3430 O O . LEU B 1 173 ? 18.297 -21.547 -7.172 1 98.5 173 LEU B O 1
ATOM 3434 N N . ALA B 1 174 ? 19.094 -20.531 -9.023 1 98.06 174 ALA B N 1
ATOM 3435 C CA . ALA B 1 174 ? 20.375 -21.219 -8.914 1 98.06 174 ALA B CA 1
ATOM 3436 C C . ALA B 1 174 ? 21.125 -20.781 -7.656 1 98.06 174 ALA B C 1
ATOM 3438 O O . ALA B 1 174 ? 21.75 -21.609 -6.988 1 98.06 174 ALA B O 1
ATOM 3439 N N . TRP B 1 175 ? 21.078 -19.5 -7.375 1 98.31 175 TRP B N 1
ATOM 3440 C CA . TRP B 1 175 ? 21.766 -18.922 -6.215 1 98.31 175 TRP B CA 1
ATOM 3441 C C . TRP B 1 175 ? 21.203 -19.516 -4.918 1 98.31 175 TRP B C 1
ATOM 3443 O O . TRP B 1 175 ? 21.969 -19.906 -4.035 1 98.31 175 TRP B O 1
ATOM 3453 N N . VAL B 1 176 ? 19.922 -19.578 -4.816 1 98.31 176 VAL B N 1
ATOM 3454 C CA . VAL B 1 176 ? 19.266 -20.031 -3.598 1 98.31 176 VAL B CA 1
ATOM 3455 C C . VAL B 1 176 ? 19.328 -21.562 -3.512 1 98.31 176 VAL B C 1
ATOM 3457 O O . VAL B 1 176 ? 19.469 -22.125 -2.422 1 98.31 176 VAL B O 1
ATOM 3460 N N . ASP B 1 177 ? 19.141 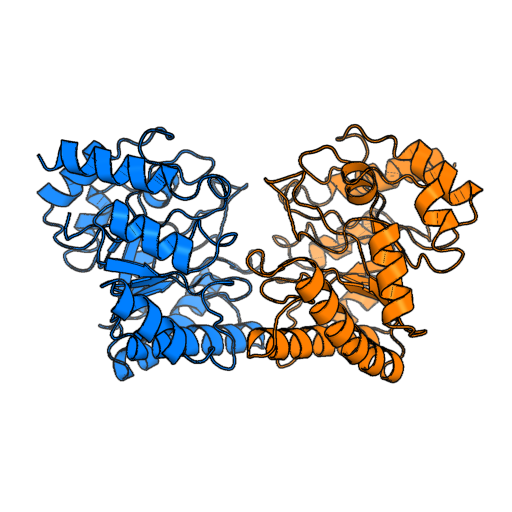-22.234 -4.617 1 97.62 177 ASP B N 1
ATOM 3461 C CA . ASP B 1 177 ? 19.297 -23.672 -4.781 1 97.62 177 ASP B CA 1
ATOM 3462 C C . ASP B 1 177 ? 18.469 -24.422 -3.74 1 97.62 177 ASP B C 1
ATOM 3464 O O . ASP B 1 177 ? 19 -25.266 -3.01 1 97.62 177 ASP B O 1
ATOM 3468 N N . SER B 1 178 ? 17.25 -24.219 -3.709 1 97.94 178 SER B N 1
ATOM 3469 C CA . SER B 1 178 ? 16.312 -24.891 -2.803 1 97.94 178 SER B CA 1
ATOM 3470 C C . SER B 1 178 ? 15.219 -25.609 -3.574 1 97.94 178 SER B C 1
ATOM 3472 O O . SER B 1 178 ? 14.68 -25.062 -4.543 1 97.94 178 SER B O 1
ATOM 3474 N N . PRO B 1 179 ? 14.852 -26.781 -3.164 1 96.62 179 PRO B N 1
ATOM 3475 C CA . PRO B 1 179 ? 13.719 -27.484 -3.787 1 96.62 179 PRO B CA 1
ATOM 3476 C C . PRO B 1 179 ? 12.375 -26.828 -3.475 1 96.62 179 PRO B C 1
ATOM 3478 O O . PRO B 1 179 ? 11.367 -27.172 -4.094 1 96.62 179 PRO B O 1
ATOM 3481 N N . ALA B 1 180 ? 12.375 -25.875 -2.531 1 97.75 180 ALA B N 1
ATOM 3482 C CA . ALA B 1 180 ? 11.133 -25.219 -2.119 1 97.75 180 ALA B CA 1
ATOM 3483 C C . ALA B 1 180 ? 10.891 -23.953 -2.936 1 97.75 180 ALA B C 1
ATOM 3485 O O . ALA B 1 180 ? 9.93 -23.219 -2.678 1 97.75 180 ALA B O 1
ATOM 3486 N N . LEU B 1 181 ? 11.758 -23.703 -3.91 1 98.38 181 LEU B N 1
ATOM 3487 C CA . LEU B 1 181 ? 11.641 -22.469 -4.672 1 98.38 181 LEU B CA 1
ATOM 3488 C C . LEU B 1 181 ? 11.391 -22.75 -6.148 1 98.38 181 LEU B C 1
ATOM 3490 O O . LEU B 1 181 ? 12.156 -23.469 -6.785 1 98.38 181 LEU B O 1
ATOM 3494 N N . GLY B 1 182 ? 10.32 -22.312 -6.656 1 98.25 182 GLY B N 1
ATOM 3495 C CA . GLY B 1 182 ? 9.984 -22.297 -8.07 1 98.25 182 GLY B CA 1
ATOM 3496 C C . GLY B 1 182 ? 9.664 -20.906 -8.586 1 98.25 182 GLY B C 1
ATOM 3497 O O . GLY B 1 182 ? 10.133 -19.906 -8.031 1 98.25 182 GLY B O 1
ATOM 3498 N N . VAL B 1 183 ? 8.906 -20.875 -9.773 1 98.75 183 VAL B N 1
ATOM 3499 C CA . VAL B 1 183 ? 8.625 -19.562 -10.336 1 98.75 183 VAL B CA 1
ATOM 3500 C C . VAL B 1 183 ? 7.156 -19.469 -10.727 1 98.75 183 VAL B C 1
ATOM 3502 O O . VAL B 1 183 ? 6.5 -20.484 -10.953 1 98.75 183 VAL B O 1
ATOM 3505 N N . CYS B 1 184 ? 6.652 -18.312 -10.664 1 98.75 184 CYS B N 1
ATOM 3506 C CA . CYS B 1 184 ? 5.352 -17.938 -11.211 1 98.75 184 CYS B CA 1
ATOM 3507 C C . CYS B 1 184 ? 5.516 -17.047 -12.438 1 98.75 184 CYS B C 1
ATOM 3509 O O . CYS B 1 184 ? 6.133 -15.984 -12.375 1 98.75 184 CYS B O 1
ATOM 3511 N N . LEU B 1 185 ? 5.016 -17.484 -13.547 1 98.62 185 LEU B N 1
ATOM 3512 C CA . LEU B 1 185 ? 5.055 -16.688 -14.766 1 98.62 185 LEU B CA 1
ATOM 3513 C C . LEU B 1 185 ? 3.885 -15.711 -14.812 1 98.62 185 LEU B C 1
ATOM 3515 O O . LEU B 1 185 ? 2.74 -16.094 -14.562 1 98.62 185 LEU B O 1
ATOM 3519 N N . ASP B 1 186 ? 4.121 -14.492 -14.977 1 97.69 186 ASP B N 1
ATOM 3520 C CA . ASP B 1 186 ? 3.148 -13.438 -15.234 1 97.69 186 ASP B CA 1
ATOM 3521 C C . ASP B 1 186 ? 3.281 -12.906 -16.672 1 97.69 186 ASP B C 1
ATOM 3523 O O . ASP B 1 186 ? 4.27 -12.258 -17 1 97.69 186 ASP B O 1
ATOM 3527 N N . THR B 1 187 ? 2.26 -13.039 -17.469 1 97 187 THR B N 1
ATOM 3528 C CA . THR B 1 187 ? 2.404 -12.812 -18.891 1 97 187 THR B CA 1
ATOM 3529 C C . THR B 1 187 ? 2.531 -11.32 -19.188 1 97 187 THR B C 1
ATOM 3531 O O . THR B 1 187 ? 3.15 -10.93 -20.188 1 97 187 THR B O 1
ATOM 3534 N N . ASN B 1 188 ? 1.935 -10.492 -18.375 1 95.69 188 ASN B N 1
ATOM 3535 C CA . ASN B 1 188 ? 2.111 -9.062 -18.609 1 95.69 188 ASN B CA 1
ATOM 3536 C C . ASN B 1 188 ? 3.535 -8.617 -18.281 1 95.69 188 ASN B C 1
ATOM 3538 O O . ASN B 1 188 ? 4.148 -7.887 -19.062 1 95.69 188 ASN B O 1
ATOM 3542 N N . VAL B 1 189 ? 4.031 -9.039 -17.188 1 95.94 189 VAL B N 1
ATOM 3543 C CA . VAL B 1 189 ? 5.387 -8.672 -16.781 1 95.94 189 VAL B CA 1
ATOM 3544 C C . VAL B 1 189 ? 6.395 -9.273 -17.766 1 95.94 189 VAL B C 1
ATOM 3546 O O . VAL B 1 189 ? 7.359 -8.617 -18.156 1 95.94 189 VAL B O 1
ATOM 3549 N N . MET B 1 190 ? 6.137 -10.516 -18.094 1 96.44 190 MET B N 1
ATOM 3550 C CA . MET B 1 190 ? 6.973 -11.188 -19.094 1 96.44 190 MET B CA 1
ATOM 3551 C C . MET B 1 190 ? 7.102 -10.336 -20.344 1 96.44 190 MET B C 1
ATOM 3553 O O . MET B 1 190 ? 8.211 -10.055 -20.797 1 96.44 190 MET B O 1
ATOM 3557 N N . SER B 1 191 ? 6.023 -9.891 -20.875 1 94.75 191 SER B N 1
ATOM 3558 C CA . SER B 1 191 ? 6.004 -9.117 -22.109 1 94.75 191 SER B CA 1
ATOM 3559 C C . SER B 1 191 ? 6.672 -7.758 -21.938 1 94.75 191 SER B C 1
ATOM 3561 O O . SER B 1 191 ? 7.461 -7.324 -22.781 1 94.75 191 SER B O 1
ATOM 3563 N N . ALA B 1 192 ? 6.395 -7.086 -20.859 1 93.12 192 ALA B N 1
ATOM 3564 C CA . ALA B 1 192 ? 6.926 -5.754 -20.594 1 93.12 19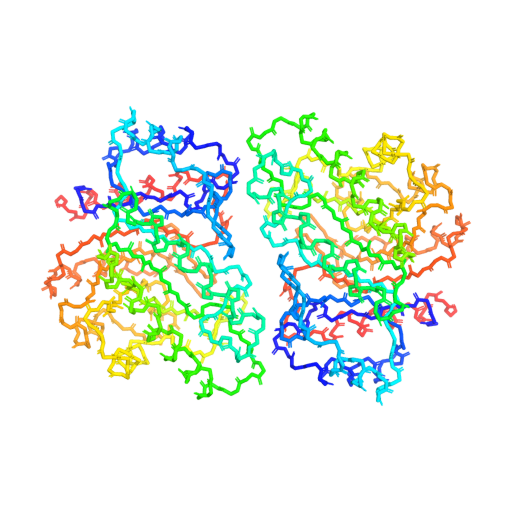2 ALA B CA 1
ATOM 3565 C C . ALA B 1 192 ? 8.445 -5.777 -20.5 1 93.12 192 ALA B C 1
ATOM 3567 O O . ALA B 1 192 ? 9.109 -4.785 -20.812 1 93.12 192 ALA B O 1
ATOM 3568 N N . ASN B 1 193 ? 8.961 -6.91 -20.078 1 92.94 193 ASN B N 1
ATOM 3569 C CA . ASN B 1 193 ? 10.406 -7.008 -19.891 1 92.94 193 ASN B CA 1
ATOM 3570 C C . ASN B 1 193 ? 11.086 -7.672 -21.078 1 92.94 193 ASN B C 1
ATOM 3572 O O . ASN B 1 193 ? 12.281 -7.988 -21.016 1 92.94 193 ASN B O 1
ATOM 3576 N N . GLY B 1 194 ? 10.32 -8.047 -22.109 1 92.94 194 GLY B N 1
ATOM 3577 C CA . GLY B 1 194 ? 10.883 -8.508 -23.375 1 92.94 194 GLY B CA 1
ATOM 3578 C C . GLY B 1 194 ? 11.086 -10.008 -23.422 1 92.94 194 GLY B C 1
ATOM 3579 O O . GLY B 1 194 ? 11.711 -10.531 -24.344 1 92.94 194 GLY B O 1
ATOM 3580 N N . ASP B 1 195 ? 10.617 -10.703 -22.422 1 96.62 195 ASP B N 1
ATOM 3581 C CA . ASP B 1 195 ? 10.688 -12.156 -22.438 1 96.62 195 ASP B CA 1
ATOM 3582 C C . ASP B 1 195 ? 9.578 -12.75 -23.297 1 96.62 195 ASP B C 1
ATOM 3584 O O . ASP B 1 195 ? 8.602 -12.062 -23.625 1 96.62 195 ASP B O 1
ATOM 3588 N N . THR B 1 196 ? 9.75 -14.023 -23.672 1 97.19 196 THR B N 1
ATOM 3589 C CA . THR B 1 196 ? 8.742 -14.797 -24.391 1 97.19 196 THR B CA 1
ATOM 3590 C C . THR B 1 196 ? 8.367 -16.047 -23.609 1 97.19 196 THR B C 1
ATOM 3592 O O . THR B 1 196 ? 9.07 -16.438 -22.672 1 97.19 196 THR B O 1
ATOM 3595 N N . VAL B 1 197 ? 7.254 -16.656 -24 1 97.88 197 VAL B N 1
ATOM 3596 C CA . VAL B 1 197 ? 6.863 -17.922 -23.422 1 97.88 197 VAL B CA 1
ATOM 3597 C C . VAL B 1 197 ? 7.969 -18.953 -23.641 1 97.88 197 VAL B C 1
ATOM 3599 O O . VAL B 1 197 ? 8.289 -19.734 -22.734 1 97.88 197 VAL B O 1
ATOM 3602 N N . ALA B 1 198 ? 8.57 -18.891 -24.766 1 97.56 198 ALA B N 1
ATOM 3603 C CA . ALA B 1 198 ? 9.641 -19.828 -25.094 1 97.56 198 ALA B CA 1
ATOM 3604 C C . ALA B 1 198 ? 10.828 -19.656 -24.141 1 97.56 198 ALA B C 1
ATOM 3606 O O . ALA B 1 198 ? 11.422 -20.641 -23.703 1 97.56 198 ALA B O 1
ATOM 3607 N N . ASP B 1 199 ? 11.188 -18.422 -23.844 1 98.12 199 ASP B N 1
ATOM 3608 C CA . ASP B 1 199 ? 12.258 -18.156 -22.891 1 98.12 199 ASP B CA 1
ATOM 3609 C C . ASP B 1 199 ? 11.969 -18.812 -21.547 1 98.12 199 ASP B C 1
ATOM 3611 O O . ASP B 1 199 ? 12.836 -19.484 -20.984 1 98.12 199 ASP B O 1
ATOM 3615 N N . TRP B 1 200 ? 10.766 -18.656 -21.062 1 98.44 200 TRP B N 1
ATOM 3616 C CA . TRP B 1 200 ? 10.375 -19.172 -19.766 1 98.44 200 TRP B CA 1
ATOM 3617 C C . TRP B 1 200 ? 10.367 -20.688 -19.75 1 98.44 200 TRP B C 1
ATOM 3619 O O . TRP B 1 200 ? 10.891 -21.312 -18.828 1 98.44 200 TRP B O 1
ATOM 3629 N N . LEU B 1 201 ? 9.805 -21.312 -20.812 1 97.81 201 LEU B N 1
ATOM 3630 C CA . LEU B 1 201 ? 9.75 -22.766 -20.875 1 97.81 201 LEU B CA 1
ATOM 3631 C C . LEU B 1 201 ? 11.156 -23.359 -20.969 1 97.81 201 LEU B C 1
ATOM 3633 O O . LEU B 1 201 ? 11.414 -24.438 -20.422 1 97.81 201 LEU B O 1
ATOM 3637 N N . SER B 1 202 ? 12 -22.656 -21.625 1 97.75 202 SER B N 1
ATOM 3638 C CA . SER B 1 202 ? 13.367 -23.141 -21.781 1 97.75 202 SER B CA 1
ATOM 3639 C C . SER B 1 202 ? 14.156 -23.031 -20.484 1 97.75 202 SER B C 1
ATOM 3641 O O . SER B 1 202 ? 14.906 -23.938 -20.125 1 97.75 202 SER B O 1
ATOM 3643 N N . LEU B 1 203 ? 14.016 -21.969 -19.719 1 97.94 203 LEU B N 1
ATOM 3644 C CA . LEU B 1 203 ? 14.82 -21.688 -18.531 1 97.94 203 LEU B CA 1
ATOM 3645 C C . LEU B 1 203 ? 14.266 -22.422 -17.312 1 97.94 203 LEU B C 1
ATOM 3647 O O . LEU B 1 203 ? 14.992 -22.641 -16.344 1 97.94 203 LEU B O 1
ATOM 3651 N N . PHE B 1 204 ? 13 -22.766 -17.375 1 97.44 204 PHE B N 1
ATOM 3652 C CA . PHE B 1 204 ? 12.375 -23.344 -16.188 1 97.44 204 PHE B CA 1
ATOM 3653 C C . PHE B 1 204 ? 11.656 -24.641 -16.547 1 97.44 204 PHE B C 1
ATOM 3655 O O . PHE B 1 204 ? 10.477 -24.812 -16.219 1 97.44 204 PHE B O 1
ATOM 3662 N N . PRO B 1 205 ? 12.297 -25.547 -17.156 1 91.94 205 PRO B N 1
ATOM 3663 C CA . PRO B 1 205 ? 11.609 -26.797 -17.484 1 91.94 205 PRO B CA 1
ATOM 3664 C C . PRO B 1 205 ? 11.062 -27.516 -16.266 1 91.94 205 PRO B C 1
ATOM 3666 O O . PRO B 1 205 ? 11.828 -27.984 -15.414 1 91.94 205 PRO B O 1
ATOM 3669 N N . GLY B 1 206 ? 9.836 -27.594 -16.125 1 89.38 206 GLY B N 1
ATOM 3670 C CA . GLY B 1 206 ? 9.18 -28.312 -15.039 1 89.38 206 GLY B CA 1
ATOM 3671 C C . GLY B 1 206 ? 9.148 -27.531 -13.734 1 89.38 206 GLY B C 1
ATOM 3672 O O . GLY B 1 206 ? 8.719 -28.062 -12.703 1 89.38 206 GLY B O 1
ATOM 3673 N N . ARG B 1 207 ? 9.547 -26.234 -13.742 1 92.19 207 ARG B N 1
ATOM 3674 C CA . ARG B 1 207 ? 9.68 -25.484 -12.5 1 92.19 207 ARG B CA 1
ATOM 3675 C C . ARG B 1 207 ? 8.711 -24.312 -12.453 1 92.19 207 ARG B C 1
ATOM 3677 O O . ARG B 1 207 ? 8.656 -23.578 -11.469 1 92.19 207 ARG B O 1
ATOM 3684 N N . ILE B 1 208 ? 7.918 -24.188 -13.555 1 97.69 208 ILE B N 1
ATOM 3685 C CA . ILE B 1 208 ? 6.871 -23.172 -13.516 1 97.69 208 ILE B CA 1
ATOM 3686 C C . ILE B 1 208 ? 5.691 -23.672 -12.688 1 97.69 208 ILE B C 1
ATOM 3688 O O . ILE B 1 208 ? 4.922 -24.516 -13.148 1 97.69 208 ILE B O 1
ATOM 3692 N N . GLY B 1 209 ? 5.57 -23.156 -11.531 1 97.81 209 GLY B N 1
ATOM 3693 C CA . GLY B 1 209 ? 4.586 -23.656 -10.586 1 97.81 209 GLY B CA 1
ATOM 3694 C C . GLY B 1 209 ? 3.217 -23.031 -10.758 1 97.81 209 GLY B C 1
ATOM 3695 O O . GLY B 1 209 ? 2.217 -23.562 -10.273 1 97.81 209 GLY B O 1
ATOM 3696 N N . LEU B 1 210 ? 3.158 -21.922 -11.445 1 98.38 210 LEU B N 1
ATOM 3697 C CA . LEU B 1 210 ? 1.928 -21.172 -11.664 1 98.38 210 LEU B CA 1
ATOM 3698 C C . LEU B 1 210 ? 2.076 -20.203 -12.844 1 98.38 210 LEU B C 1
ATOM 3700 O O . LEU B 1 210 ? 3.168 -19.688 -13.094 1 98.38 210 LEU B O 1
ATOM 3704 N N . VAL B 1 211 ? 1.042 -20.031 -13.57 1 97.81 211 VAL B N 1
ATOM 3705 C CA . VAL B 1 211 ? 1.002 -19 -14.602 1 97.81 211 VAL B CA 1
ATOM 3706 C C . VAL B 1 211 ? -0.138 -18.016 -14.312 1 97.81 211 VAL B C 1
ATOM 3708 O O . VAL B 1 211 ? -1.294 -18.422 -14.18 1 97.81 211 VAL B O 1
ATOM 3711 N N . ARG B 1 212 ? 0.203 -16.812 -14.125 1 96.88 212 ARG B N 1
ATOM 3712 C CA . ARG B 1 212 ? -0.792 -15.75 -14.148 1 96.88 212 ARG B CA 1
ATOM 3713 C C . ARG B 1 212 ? -1.036 -15.258 -15.578 1 96.88 212 ARG B C 1
ATOM 3715 O O . ARG B 1 212 ? -0.248 -14.477 -16.109 1 96.88 212 ARG B O 1
ATOM 3722 N N . LEU B 1 213 ? -2.08 -15.719 -16.078 1 92.12 213 LEU B N 1
ATOM 3723 C CA . LEU B 1 213 ? -2.414 -15.43 -17.469 1 92.12 213 LEU B CA 1
ATOM 3724 C C . LEU B 1 213 ? -3.188 -14.117 -17.578 1 92.12 213 LEU B C 1
ATOM 3726 O O . LEU B 1 213 ? -4.414 -14.109 -17.469 1 92.12 213 LEU B O 1
ATOM 3730 N N . CYS B 1 214 ? -2.516 -13.07 -17.781 1 92.69 214 CYS B N 1
ATOM 3731 C CA . CYS B 1 214 ? -3.146 -11.758 -17.812 1 92.69 214 CYS B CA 1
ATOM 3732 C C . CYS B 1 214 ? -2.838 -11.031 -19.125 1 92.69 214 CYS B C 1
ATOM 3734 O O . CYS B 1 214 ? -1.779 -11.234 -19.719 1 92.69 214 CYS B O 1
ATOM 3736 N N . ASP B 1 215 ? -3.846 -10.305 -19.562 1 95 215 ASP B N 1
ATOM 3737 C CA . ASP B 1 215 ? -3.645 -9.328 -20.625 1 95 215 ASP B CA 1
ATOM 3738 C C . ASP B 1 215 ? -3.031 -8.039 -20.078 1 95 215 ASP B C 1
ATOM 3740 O O . ASP B 1 215 ? -2.838 -7.902 -18.875 1 95 215 ASP B O 1
ATOM 3744 N N . GLY B 1 216 ? -2.531 -7.262 -20.969 1 91.75 216 GLY B N 1
ATOM 3745 C CA . GLY B 1 216 ? -1.922 -6.035 -20.469 1 91.75 216 GLY B CA 1
ATOM 3746 C C . GLY B 1 216 ? -1.399 -5.141 -21.578 1 91.75 216 GLY B C 1
ATOM 3747 O O . GLY B 1 216 ? -1.696 -5.363 -22.766 1 91.75 216 GLY B O 1
ATOM 3748 N N . ASN B 1 217 ? -0.917 -4.086 -21.203 1 83.56 217 ASN B N 1
ATOM 3749 C CA . ASN B 1 217 ? -0.114 -3.156 -21.984 1 83.56 217 ASN B CA 1
ATOM 3750 C C . ASN B 1 217 ? 0.952 -2.477 -21.125 1 83.56 217 ASN B C 1
ATOM 3752 O O . ASN B 1 217 ? 1.218 -2.904 -20 1 83.56 217 ASN B O 1
ATOM 3756 N N . TRP B 1 218 ? 1.639 -1.507 -21.625 1 75.5 218 TRP B N 1
ATOM 3757 C CA . TRP B 1 218 ? 2.744 -0.849 -20.938 1 75.5 218 TRP B CA 1
ATOM 3758 C C . TRP B 1 218 ? 2.25 -0.128 -19.688 1 75.5 218 TRP B C 1
ATOM 3760 O O . TRP B 1 218 ? 3.051 0.27 -18.828 1 75.5 218 TRP B O 1
ATOM 3770 N N . HIS B 1 219 ? 0.931 -0.146 -19.484 1 78.25 219 HIS B N 1
ATOM 3771 C CA . HIS B 1 219 ? 0.388 0.589 -18.344 1 78.25 219 HIS B CA 1
ATOM 3772 C C . HIS B 1 219 ? -0.178 -0.36 -17.297 1 78.25 219 HIS B C 1
ATOM 3774 O O . HIS B 1 219 ? -0.792 0.08 -16.312 1 78.25 219 HIS B O 1
ATOM 3780 N N . GLY B 1 220 ? 0.052 -1.627 -17.562 1 87.5 220 GLY B N 1
ATOM 3781 C CA . GLY B 1 220 ? -0.308 -2.504 -16.469 1 87.5 220 GLY B CA 1
ATOM 3782 C C . GLY B 1 220 ? -1.227 -3.637 -16.875 1 87.5 220 GLY B C 1
ATOM 3783 O O . GLY B 1 220 ? -1.401 -3.898 -18.062 1 87.5 220 GLY B O 1
ATOM 3784 N N . TRP B 1 221 ? -1.703 -4.387 -15.93 1 93.94 221 TRP B N 1
ATOM 3785 C CA . TRP B 1 221 ? -2.5 -5.598 -16.094 1 93.94 221 TRP B CA 1
ATOM 3786 C C . TRP B 1 221 ? -3.918 -5.262 -16.547 1 93.94 221 TRP B C 1
ATOM 3788 O O . TRP B 1 221 ? -4.504 -4.277 -16.078 1 93.94 221 TRP B O 1
ATOM 3798 N N . ARG B 1 222 ? -4.453 -6.082 -17.438 1 94.56 222 ARG B N 1
ATOM 3799 C CA . ARG B 1 222 ? -5.805 -5.91 -17.969 1 94.56 222 ARG B CA 1
ATOM 3800 C C . ARG B 1 222 ? -6.547 -7.238 -18.016 1 94.56 222 ARG B C 1
ATOM 3802 O O . ARG B 1 222 ? -5.926 -8.305 -18.062 1 94.56 222 ARG B O 1
ATOM 3809 N N . ALA B 1 223 ? -7.867 -7.09 -17.984 1 94.94 223 ALA B N 1
ATOM 3810 C CA . ALA B 1 223 ? -8.711 -8.25 -18.266 1 94.94 223 ALA B CA 1
ATOM 3811 C C . ALA B 1 223 ? -8.469 -8.781 -19.672 1 94.94 223 ALA B C 1
ATOM 3813 O O . ALA B 1 223 ? -8.07 -8.031 -20.562 1 94.94 223 ALA B O 1
ATOM 3814 N N . TRP B 1 224 ? -8.695 -10.086 -19.766 1 94.44 224 TRP B N 1
ATOM 3815 C CA . TRP B 1 224 ? -8.562 -10.734 -21.062 1 94.44 224 TRP B CA 1
ATOM 3816 C C . TRP B 1 224 ? -9.344 -9.969 -22.141 1 94.44 224 TRP B C 1
ATOM 3818 O O . TRP B 1 224 ? -10.555 -9.789 -22.016 1 94.44 224 TRP B O 1
ATOM 3828 N N . GLY B 1 225 ? -8.664 -9.461 -23.172 1 93.06 225 GLY B N 1
ATOM 3829 C CA . GLY B 1 225 ? -9.305 -8.75 -24.266 1 93.06 225 GLY B CA 1
ATOM 3830 C C . GLY B 1 225 ? -9.234 -7.238 -24.109 1 93.06 225 GLY B C 1
ATOM 3831 O O . GLY B 1 225 ? -9.492 -6.5 -25.062 1 93.06 225 GLY B O 1
ATOM 3832 N N . ASP B 1 226 ? -8.883 -6.762 -22.953 1 94.56 226 ASP B N 1
ATOM 3833 C CA . ASP B 1 226 ? -8.852 -5.32 -22.703 1 94.56 226 ASP B CA 1
ATOM 3834 C C . ASP B 1 226 ? -7.461 -4.75 -22.984 1 94.56 226 ASP B C 1
ATOM 3836 O O . ASP B 1 226 ? -7.281 -3.529 -23 1 94.56 226 ASP B O 1
ATOM 3840 N N . GLY B 1 227 ? -6.496 -5.68 -23.125 1 94.25 227 GLY B N 1
ATOM 3841 C CA . GLY B 1 227 ? -5.141 -5.246 -23.422 1 94.25 227 GLY B CA 1
ATOM 3842 C C . GLY B 1 227 ? -4.738 -5.508 -24.859 1 94.25 227 GLY B C 1
ATOM 3843 O O . GLY B 1 227 ? -5.578 -5.477 -25.766 1 94.25 227 GLY B O 1
ATOM 3844 N N . VAL B 1 228 ? -3.406 -5.582 -25.094 1 94.44 228 VAL B N 1
ATOM 3845 C CA . VAL B 1 228 ? -2.918 -5.719 -26.469 1 94.44 228 VAL B CA 1
ATOM 3846 C C . VAL B 1 228 ? -2.139 -7.023 -26.609 1 94.44 228 VAL B C 1
ATOM 3848 O O . VAL B 1 228 ? -1.612 -7.324 -27.688 1 94.44 228 VAL B O 1
ATOM 3851 N N . LEU B 1 229 ? -2.037 -7.801 -25.547 1 95.31 229 LEU B N 1
ATOM 3852 C CA . LEU B 1 229 ? -1.215 -9 -25.578 1 95.31 229 LEU B CA 1
ATOM 3853 C C . LEU B 1 229 ? -1.969 -10.156 -26.219 1 95.31 229 LEU B C 1
ATOM 3855 O O . LEU B 1 229 ? -3.188 -10.273 -26.078 1 95.31 229 LEU B O 1
ATOM 3859 N N . PRO B 1 230 ? -1.248 -10.969 -26.906 1 94.62 230 PRO B N 1
ATOM 3860 C CA . PRO B 1 230 ? -1.865 -12.164 -27.484 1 94.62 230 PRO B CA 1
ATOM 3861 C C . PRO B 1 230 ? -2.037 -13.289 -26.469 1 94.62 230 PRO B C 1
ATOM 3863 O O . PRO B 1 230 ? -1.377 -14.32 -26.578 1 94.62 230 PRO B O 1
ATOM 3866 N N . VAL B 1 231 ? -2.977 -13.219 -25.594 1 94.88 231 VAL B N 1
ATOM 3867 C CA . VAL B 1 231 ? -3.145 -14.125 -24.469 1 94.88 231 VAL B CA 1
ATOM 3868 C C . VAL B 1 231 ? -3.498 -15.523 -24.969 1 94.88 231 VAL B C 1
ATOM 3870 O O . VAL B 1 231 ? -3.008 -16.531 -24.438 1 94.88 231 VAL B O 1
ATOM 3873 N N . ASP B 1 232 ? -4.328 -15.602 -26.047 1 92.94 232 ASP B N 1
ATOM 3874 C CA . ASP B 1 232 ? -4.672 -16.891 -26.625 1 92.94 232 ASP B CA 1
ATOM 3875 C C . ASP B 1 232 ? -3.422 -17.625 -27.109 1 92.94 232 ASP B C 1
ATOM 3877 O O . ASP B 1 232 ? -3.281 -18.828 -26.922 1 92.94 232 ASP B O 1
ATOM 3881 N N . ARG B 1 233 ? -2.59 -16.875 -27.75 1 94.38 233 ARG B N 1
ATOM 3882 C CA . ARG B 1 233 ? -1.35 -17.453 -28.25 1 94.38 233 ARG B CA 1
ATOM 3883 C C . ARG B 1 233 ? -0.454 -17.922 -27.109 1 94.38 233 ARG B C 1
ATOM 3885 O O . ARG B 1 233 ? 0.198 -18.953 -27.203 1 94.38 233 ARG B O 1
ATOM 3892 N N . TYR B 1 234 ? -0.382 -17.094 -26.047 1 96.19 234 TYR B N 1
ATOM 3893 C CA . TYR B 1 234 ? 0.396 -17.484 -24.875 1 96.19 234 TYR B CA 1
ATOM 3894 C C . TYR B 1 234 ? -0.103 -18.812 -24.312 1 96.19 234 TYR B C 1
ATOM 3896 O O . TYR B 1 234 ? 0.693 -19.703 -24 1 96.19 234 TYR B O 1
ATOM 3904 N N . LEU B 1 235 ? -1.381 -18.906 -24.172 1 93.75 235 LEU B N 1
ATOM 3905 C CA . LEU B 1 235 ? -1.988 -20.141 -23.656 1 93.75 235 LEU B CA 1
ATOM 3906 C C . LEU B 1 235 ? -1.626 -21.328 -24.531 1 93.75 235 LEU B C 1
ATOM 3908 O O . LEU B 1 235 ? -1.254 -22.391 -24.031 1 93.75 235 LEU B O 1
ATOM 3912 N N . CYS B 1 236 ? -1.729 -21.188 -25.812 1 93.5 236 CYS B N 1
ATOM 3913 C CA . CYS B 1 236 ? -1.394 -22.25 -26.75 1 93.5 236 CYS B CA 1
ATOM 3914 C C . CYS B 1 236 ? 0.073 -22.641 -26.641 1 93.5 236 CYS B C 1
ATOM 3916 O O . CYS B 1 236 ? 0.398 -23.828 -26.594 1 93.5 236 CYS B O 1
ATOM 3918 N N . GLN B 1 237 ? 0.911 -21.641 -26.547 1 96.12 237 GLN B N 1
ATOM 3919 C CA . GLN B 1 237 ? 2.346 -21.891 -26.438 1 96.12 237 GLN B CA 1
ATOM 3920 C C . GLN B 1 237 ? 2.678 -22.641 -25.156 1 96.12 237 GLN B C 1
ATOM 3922 O O . GLN B 1 237 ? 3.512 -23.547 -25.156 1 96.12 237 GLN B O 1
ATOM 3927 N N . LEU B 1 238 ? 2.055 -22.234 -24.094 1 95.69 238 LEU B N 1
ATOM 3928 C CA . LEU B 1 238 ? 2.277 -22.875 -22.812 1 95.69 238 LEU B CA 1
ATOM 3929 C C . LEU B 1 238 ? 1.812 -24.328 -22.859 1 95.69 238 LEU B C 1
ATOM 3931 O O . LEU B 1 238 ? 2.523 -25.234 -22.391 1 95.69 238 LEU B O 1
ATOM 3935 N N . THR B 1 239 ? 0.651 -24.562 -23.422 1 92 239 THR B N 1
ATOM 3936 C CA . THR B 1 239 ? 0.096 -25.906 -23.516 1 92 239 THR B CA 1
ATOM 3937 C C . THR B 1 239 ? 0.961 -26.781 -24.422 1 92 239 THR B C 1
ATOM 3939 O O . THR B 1 239 ? 1.309 -27.906 -24.047 1 92 239 THR B O 1
ATOM 3942 N N . GLU B 1 240 ? 1.313 -26.25 -25.516 1 94.25 240 GLU B N 1
ATOM 3943 C CA . GLU B 1 240 ? 2.145 -27 -26.453 1 94.25 240 GLU B CA 1
ATOM 3944 C C . GLU B 1 240 ? 3.535 -27.25 -25.891 1 94.25 240 GLU B C 1
ATOM 3946 O O . GLU B 1 240 ? 4.168 -28.266 -26.203 1 94.25 240 GLU B O 1
ATOM 3951 N N . GLY B 1 241 ? 3.947 -26.312 -25.078 1 95.69 241 GLY B N 1
ATOM 3952 C CA . GLY B 1 241 ? 5.25 -26.438 -24.453 1 95.69 241 GLY B CA 1
ATOM 3953 C C . GLY B 1 241 ? 5.258 -27.406 -23.281 1 95.69 241 GLY B C 1
ATOM 3954 O O . GLY B 1 241 ? 6.309 -27.672 -22.688 1 95.69 241 GLY B O 1
ATOM 3955 N N . GLY B 1 242 ? 4.086 -27.922 -22.906 1 94.31 242 GLY B N 1
ATOM 3956 C CA . GLY B 1 242 ? 4.027 -28.984 -21.906 1 94.31 242 GLY B CA 1
ATOM 3957 C C . GLY B 1 242 ? 3.643 -28.484 -20.531 1 94.31 242 GLY B C 1
ATOM 3958 O O . GLY B 1 242 ? 3.676 -29.25 -19.562 1 94.31 242 GLY B O 1
ATOM 3959 N N . TYR B 1 243 ? 3.332 -27.234 -20.391 1 95.75 243 TYR B N 1
ATOM 3960 C CA . TYR B 1 243 ? 2.875 -26.766 -19.094 1 95.75 243 TYR B CA 1
ATOM 3961 C C . TYR B 1 243 ? 1.556 -27.422 -18.703 1 95.75 243 TYR B C 1
ATOM 3963 O O . TYR B 1 243 ? 0.583 -27.375 -19.453 1 95.75 243 TYR B O 1
ATOM 3971 N N . GLN B 1 244 ? 1.532 -28 -17.469 1 93.06 244 GLN B N 1
ATOM 3972 C CA . GLN B 1 244 ? 0.347 -28.719 -17 1 93.06 244 GLN B CA 1
ATOM 3973 C C . GLN B 1 244 ? -0.168 -28.109 -15.695 1 93.06 244 GLN B C 1
ATOM 3975 O O . GLN B 1 244 ? -1.04 -28.688 -15.039 1 93.06 244 GLN B O 1
ATOM 3980 N N . GLY B 1 245 ? 0.334 -27 -15.32 1 94.88 245 GLY B N 1
ATOM 3981 C CA . GLY B 1 245 ? -0.024 -26.406 -14.039 1 94.88 245 GLY B CA 1
ATOM 3982 C C . GLY B 1 245 ? -1.26 -25.531 -14.109 1 94.88 245 GLY B C 1
ATOM 3983 O O . GLY B 1 245 ? -2.033 -25.625 -15.062 1 94.88 245 GLY B O 1
ATOM 3984 N N . ASP B 1 246 ? -1.497 -24.766 -13.07 1 96.56 246 ASP B N 1
ATOM 3985 C CA . ASP B 1 246 ? -2.693 -23.938 -12.922 1 96.56 246 ASP B CA 1
ATOM 3986 C C . ASP B 1 246 ? -2.494 -22.562 -13.547 1 96.56 246 ASP B C 1
ATOM 3988 O O . ASP B 1 246 ? -1.359 -22.109 -13.719 1 96.56 246 ASP B O 1
ATOM 3992 N N . PHE B 1 247 ? -3.625 -21.969 -13.93 1 96.38 247 PHE B N 1
ATOM 3993 C CA . PHE B 1 247 ? -3.684 -20.578 -14.359 1 96.38 247 PHE B CA 1
ATOM 3994 C C . PHE B 1 247 ? -4.41 -19.719 -13.336 1 96.38 247 PHE B C 1
ATOM 3996 O O . PHE B 1 247 ? -5.523 -20.047 -12.922 1 96.38 247 PHE B O 1
ATOM 4003 N N . SER B 1 248 ? -3.76 -18.688 -12.875 1 97.06 248 SER B N 1
ATOM 4004 C CA . SER B 1 248 ? -4.359 -17.766 -11.906 1 97.06 248 SER B CA 1
ATOM 4005 C C . SER B 1 248 ? -5.031 -16.594 -12.594 1 97.06 248 SER B C 1
ATOM 4007 O O . SER B 1 248 ? -4.473 -16 -13.531 1 97.06 248 SER B O 1
ATOM 4009 N N . LEU B 1 249 ? -6.168 -16.203 -12.094 1 94.44 249 LEU B N 1
ATOM 4010 C CA . LEU B 1 249 ? -6.883 -15.031 -12.609 1 94.44 249 LEU B CA 1
ATOM 4011 C C . LEU B 1 249 ? -6.547 -13.789 -11.797 1 94.44 249 LEU B C 1
ATOM 4013 O O . LEU B 1 249 ? -7.152 -12.734 -11.992 1 94.44 249 LEU B O 1
ATOM 4017 N N . TYR B 1 250 ? -5.617 -13.906 -10.938 1 95.38 250 TYR B N 1
ATOM 4018 C CA . TYR B 1 250 ? -5.207 -12.742 -10.164 1 95.38 250 TYR B CA 1
ATOM 4019 C C . TYR B 1 250 ? -4.723 -11.625 -11.078 1 95.38 250 TYR B C 1
ATOM 4021 O O . TYR B 1 250 ? -3.881 -11.844 -11.945 1 95.38 250 TYR B O 1
ATOM 4029 N N . LEU B 1 251 ? -5.324 -10.445 -10.938 1 92.69 251 LEU B N 1
ATOM 4030 C CA . LEU B 1 251 ? -4.906 -9.242 -11.648 1 92.69 251 LEU B CA 1
ATOM 4031 C C . LEU B 1 251 ? -4.414 -8.18 -10.664 1 92.69 251 LEU B C 1
ATOM 4033 O O . LEU B 1 251 ? -5.207 -7.598 -9.93 1 92.69 251 LEU B O 1
ATOM 4037 N N . PRO B 1 252 ? -3.098 -7.922 -10.727 1 88.31 252 PRO B N 1
ATOM 4038 C CA . PRO B 1 252 ? -2.605 -6.863 -9.844 1 88.31 252 PRO B CA 1
ATOM 4039 C C . PRO B 1 252 ? -3.199 -5.496 -10.18 1 88.31 252 PRO B C 1
ATOM 4041 O O . PRO B 1 252 ? -3.432 -5.188 -11.352 1 88.31 252 PRO B O 1
ATOM 4044 N N . GLY B 1 253 ? -3.414 -4.746 -9.094 1 82.88 253 GLY B N 1
ATOM 4045 C CA . GLY B 1 253 ? -3.916 -3.391 -9.25 1 82.88 253 GLY B CA 1
ATOM 4046 C C . GLY B 1 253 ? -5.398 -3.264 -8.945 1 82.88 253 GLY B C 1
ATOM 4047 O O . GLY B 1 253 ? -6.043 -4.238 -8.555 1 82.88 253 GLY B O 1
ATOM 4048 N N . GLU B 1 254 ? -5.941 -2.035 -9.164 1 82.06 254 GLU B N 1
ATOM 4049 C CA . GLU B 1 254 ? -7.312 -1.75 -8.742 1 82.06 254 GLU B CA 1
ATOM 4050 C C . GLU B 1 254 ? -8.164 -1.265 -9.914 1 82.06 254 GLU B C 1
ATOM 4052 O O . GLU B 1 254 ? -9.164 -0.572 -9.719 1 82.06 254 GLU B O 1
ATOM 4057 N N . ARG B 1 255 ? -7.785 -1.638 -11.055 1 84.62 255 ARG B N 1
ATOM 4058 C CA . ARG B 1 255 ? -8.438 -1.144 -12.266 1 84.62 255 ARG B CA 1
ATOM 4059 C C . ARG B 1 255 ? -9.898 -1.568 -12.312 1 84.62 255 ARG B C 1
ATOM 4061 O O . ARG B 1 255 ? -10.75 -0.832 -12.82 1 84.62 255 ARG B O 1
ATOM 4068 N N . TYR B 1 256 ? -10.203 -2.711 -11.758 1 90.94 256 TYR B N 1
ATOM 4069 C CA . TYR B 1 256 ? -11.539 -3.273 -11.883 1 90.94 256 TYR B CA 1
ATOM 4070 C C . TYR B 1 256 ? -12.219 -3.379 -10.523 1 90.94 256 TYR B C 1
ATOM 4072 O O . TYR B 1 256 ? -13.055 -4.254 -10.305 1 90.94 256 TYR B O 1
ATOM 4080 N N . ILE B 1 257 ? -11.844 -2.506 -9.648 1 85.56 257 ILE B N 1
ATOM 4081 C CA . ILE B 1 257 ? -12.258 -2.588 -8.25 1 85.56 257 ILE B CA 1
ATOM 4082 C C . ILE B 1 257 ? -13.766 -2.354 -8.148 1 85.56 257 ILE B C 1
ATOM 4084 O O . ILE B 1 257 ? -14.422 -2.877 -7.242 1 85.56 257 ILE B O 1
ATOM 4088 N N . ASP B 1 258 ? -14.344 -1.619 -9.094 1 85.31 258 ASP B N 1
ATOM 4089 C CA . ASP B 1 258 ? -15.773 -1.308 -9.055 1 85.31 258 ASP B CA 1
ATOM 4090 C C . ASP B 1 258 ? -16.594 -2.418 -9.703 1 85.31 258 ASP B C 1
ATOM 4092 O O . ASP B 1 258 ? -17.812 -2.488 -9.508 1 85.31 258 ASP B O 1
ATOM 4096 N N . SER B 1 259 ? -15.945 -3.209 -10.492 1 91.06 259 SER B N 1
ATOM 4097 C CA . SER B 1 259 ? -16.562 -4.363 -11.141 1 91.06 259 SER B CA 1
ATOM 4098 C C . SER B 1 259 ? -15.648 -5.582 -11.078 1 91.06 259 SER B C 1
ATOM 4100 O O . SER B 1 259 ? -15.203 -6.082 -12.109 1 91.06 259 SER B O 1
ATOM 4102 N N . PRO B 1 260 ? -15.5 -6.094 -9.859 1 92.62 260 PRO B N 1
ATOM 4103 C CA . PRO B 1 260 ? -14.438 -7.086 -9.656 1 92.62 260 PRO B CA 1
ATOM 4104 C C . PRO B 1 260 ? -14.719 -8.406 -10.367 1 92.62 260 PRO B C 1
ATOM 4106 O O . PRO B 1 260 ? -13.805 -9.195 -10.609 1 92.62 260 PRO B O 1
ATOM 4109 N N . THR B 1 261 ? -15.969 -8.703 -10.789 1 94.88 261 THR B N 1
ATOM 4110 C CA . THR B 1 261 ? -16.297 -9.969 -11.445 1 94.88 261 THR B CA 1
ATOM 4111 C C . THR B 1 261 ? -16 -9.891 -12.938 1 94.88 261 THR B C 1
ATOM 4113 O O . THR B 1 261 ? -15.836 -10.922 -13.594 1 94.88 261 THR B O 1
ATOM 4116 N N . TYR B 1 262 ? -15.891 -8.719 -13.445 1 95.56 262 TYR B N 1
ATOM 4117 C CA . TYR B 1 262 ? -15.758 -8.492 -14.883 1 95.56 262 TYR B CA 1
ATOM 4118 C C . TYR B 1 262 ? -14.539 -9.219 -15.438 1 95.56 262 TYR B C 1
ATOM 4120 O O . TYR B 1 262 ? -14.648 -10 -16.391 1 95.56 262 TYR B O 1
ATOM 4128 N N . PRO B 1 263 ? -13.367 -9.023 -14.867 1 95.5 263 PRO B N 1
ATOM 4129 C CA . PRO B 1 263 ? -12.211 -9.727 -15.414 1 95.5 263 PRO B CA 1
ATOM 4130 C C . PRO B 1 263 ? -12.352 -11.25 -15.336 1 95.5 263 PRO B C 1
ATOM 4132 O O . PRO B 1 263 ? -11.875 -11.961 -16.219 1 95.5 263 PRO B O 1
ATOM 4135 N N . ASP B 1 264 ? -12.953 -11.75 -14.266 1 95 264 ASP B N 1
ATOM 4136 C CA . ASP B 1 264 ? -13.148 -13.188 -14.109 1 95 264 ASP B CA 1
ATOM 4137 C C . ASP B 1 264 ? -14.07 -13.742 -15.195 1 95 264 ASP B C 1
ATOM 4139 O O . ASP B 1 264 ? -13.789 -14.789 -15.781 1 95 264 ASP B O 1
ATOM 4143 N N . GLU B 1 265 ? -15.141 -13.078 -15.414 1 96 265 GLU B N 1
ATOM 4144 C CA . GLU B 1 265 ? -16.109 -13.492 -16.422 1 96 265 GLU B CA 1
ATOM 4145 C C . GLU B 1 265 ? -15.469 -13.539 -17.812 1 96 265 GLU B C 1
ATOM 4147 O O . GLU B 1 265 ? -15.68 -14.484 -18.578 1 96 265 GLU B O 1
ATOM 4152 N N . LYS B 1 266 ? -14.688 -12.539 -18.109 1 94.62 266 LYS B N 1
ATOM 4153 C CA . LYS B 1 266 ? -13.992 -12.477 -19.391 1 94.62 266 LYS B CA 1
ATOM 4154 C C . LYS B 1 266 ? -13.031 -13.656 -19.547 1 94.62 266 LYS B C 1
ATOM 4156 O O . LYS B 1 266 ? -12.984 -14.289 -20.609 1 94.62 266 LYS B O 1
ATOM 4161 N N . ALA B 1 267 ? -12.32 -13.891 -18.531 1 93.69 267 ALA B N 1
ATOM 4162 C CA . ALA B 1 267 ? -11.312 -14.945 -18.578 1 93.69 267 ALA B CA 1
ATOM 4163 C C . ALA B 1 267 ? -11.961 -16.328 -18.719 1 93.69 267 ALA B C 1
ATOM 4165 O O . ALA B 1 267 ? -11.523 -17.156 -19.5 1 93.69 267 ALA B O 1
ATOM 4166 N N . VAL B 1 268 ? -12.984 -16.578 -17.906 1 94.31 268 VAL B N 1
ATOM 4167 C CA . VAL B 1 268 ? -13.688 -17.859 -17.938 1 94.31 268 VAL B CA 1
ATOM 4168 C C . VAL B 1 268 ? -14.289 -18.094 -19.312 1 94.31 268 VAL B C 1
ATOM 4170 O O . VAL B 1 268 ? -14.18 -19.188 -19.875 1 94.31 268 VAL B O 1
ATOM 4173 N N . ALA B 1 269 ? -14.883 -17.078 -19.875 1 93.31 269 ALA B N 1
ATOM 4174 C CA . ALA B 1 269 ? -15.469 -17.188 -21.219 1 93.31 269 ALA B CA 1
ATOM 4175 C C . ALA B 1 269 ? -14.406 -17.484 -22.266 1 93.31 269 ALA B C 1
ATOM 4177 O O . ALA B 1 269 ? -14.586 -18.344 -23.109 1 93.31 269 ALA B O 1
ATOM 4178 N N . ALA B 1 270 ? -13.32 -16.781 -22.172 1 90.12 270 ALA B N 1
ATOM 4179 C CA . ALA B 1 270 ? -12.234 -16.953 -23.125 1 90.12 270 ALA B CA 1
ATOM 4180 C C . ALA B 1 270 ? -11.633 -18.359 -23.031 1 90.12 270 ALA B C 1
ATOM 4182 O O . ALA B 1 270 ? -11.312 -18.984 -24.047 1 90.12 270 ALA B O 1
ATOM 4183 N N . MET B 1 271 ? -11.445 -18.797 -21.828 1 88.19 271 MET B N 1
ATOM 4184 C CA . MET B 1 271 ? -10.852 -20.109 -21.609 1 88.19 271 MET B CA 1
ATOM 4185 C C . MET B 1 271 ? -11.742 -21.219 -22.156 1 88.19 271 MET B C 1
ATOM 4187 O O . MET B 1 271 ? -11.242 -22.188 -22.734 1 88.19 271 MET B O 1
ATOM 4191 N N . LYS B 1 272 ? -13.008 -21.078 -21.953 1 86.06 272 LYS B N 1
ATOM 4192 C CA . LYS B 1 272 ? -13.953 -22.062 -22.5 1 86.06 272 LYS B CA 1
ATOM 4193 C C . LYS B 1 272 ? -13.875 -22.109 -24.016 1 86.06 272 LYS B C 1
ATOM 4195 O O . LYS B 1 272 ? -13.984 -23.188 -24.625 1 86.06 272 LYS B O 1
ATOM 4200 N N . GLU B 1 273 ? -13.633 -21.016 -24.547 1 84.06 273 GLU B N 1
ATOM 4201 C CA . GLU B 1 273 ? -13.555 -20.938 -26.016 1 84.06 273 GLU B CA 1
ATOM 4202 C C . GLU B 1 273 ? -12.258 -21.562 -26.531 1 84.06 273 GLU B C 1
ATOM 4204 O O . GLU B 1 273 ? -12.266 -22.25 -27.547 1 84.06 273 GLU B O 1
ATOM 4209 N N . VAL B 1 274 ? -11.195 -21.328 -25.797 1 80 274 VAL B N 1
ATOM 4210 C CA . VAL B 1 274 ? -9.891 -21.781 -26.25 1 80 274 VAL B CA 1
ATOM 4211 C C . VAL B 1 274 ? -9.75 -23.281 -25.984 1 80 274 VAL B C 1
ATOM 4213 O O . VAL B 1 274 ? -9.164 -24 -26.797 1 80 274 VAL B O 1
ATOM 4216 N N . LEU B 1 275 ? -10.219 -23.703 -24.844 1 70.12 275 LEU B N 1
ATOM 4217 C CA . LEU B 1 275 ? -10.062 -25.109 -24.484 1 70.12 275 LEU B CA 1
ATOM 4218 C C . LEU B 1 275 ? -11.141 -25.953 -25.141 1 70.12 275 LEU B C 1
ATOM 4220 O O . LEU B 1 275 ? -11.047 -27.188 -25.141 1 70.12 275 LEU B O 1
ATOM 4224 N N . ALA B 1 276 ? -12.141 -25.344 -25.625 1 63.62 276 ALA B N 1
ATOM 4225 C CA . ALA B 1 276 ? -13.141 -26.078 -26.391 1 63.62 276 ALA B CA 1
ATOM 4226 C C . ALA B 1 276 ? -12.586 -26.516 -27.75 1 63.62 276 ALA B C 1
ATOM 4228 O O . ALA B 1 276 ? -11.727 -25.828 -28.328 1 63.62 276 ALA B O 1
#

Solvent-accessible surface area (backbone atoms only — not comparable to full-atom values): 28387 Å² total; per-residue (Å²): 112,87,44,40,19,43,42,52,54,32,37,50,63,42,44,53,67,60,53,54,50,51,33,52,75,70,68,39,46,35,21,35,36,38,59,37,59,66,65,32,53,69,36,50,89,36,56,48,81,57,62,66,54,54,52,53,30,57,75,64,62,38,47,48,55,28,37,42,56,76,52,77,88,27,19,41,27,38,57,93,55,60,52,27,53,42,24,50,28,31,52,51,30,49,48,51,48,26,42,75,59,69,14,45,29,36,43,46,50,40,38,53,38,50,62,64,51,58,52,70,58,32,51,51,28,28,42,56,44,48,44,53,51,35,53,56,22,50,77,56,60,27,32,38,20,46,28,58,26,36,30,72,90,32,70,93,65,42,32,20,81,45,46,33,40,65,66,51,43,49,52,48,49,61,70,48,64,48,95,26,56,42,24,27,47,39,49,37,38,34,50,77,61,70,50,48,73,65,56,44,54,68,71,34,72,92,37,59,66,34,32,31,72,39,12,13,55,90,87,42,64,30,39,58,84,72,38,76,54,64,54,69,58,50,52,49,50,40,50,75,71,63,59,81,59,42,38,30,59,57,51,76,67,66,88,44,49,92,47,47,60,53,44,55,54,41,39,55,53,49,47,54,60,66,76,91,111,86,45,39,18,43,42,51,55,32,36,50,66,42,45,56,68,60,53,53,51,52,33,53,74,71,68,40,45,35,22,34,36,39,59,36,61,65,65,32,52,69,36,50,88,34,55,48,80,57,62,65,56,51,51,52,30,56,74,64,62,37,45,47,54,28,35,43,56,76,53,79,88,25,20,42,25,39,57,92,54,58,52,27,53,43,26,51,28,30,52,51,30,49,47,50,49,26,40,75,59,69,14,46,28,34,41,46,50,41,38,52,39,50,62,67,51,57,53,69,59,31,52,50,28,28,41,54,43,48,45,54,50,35,53,58,22,51,76,55,60,26,33,39,19,46,28,56,28,37,29,71,90,32,68,93,66,42,31,21,81,46,46,34,40,64,66,50,43,48,51,47,49,61,71,48,63,48,97,26,56,41,26,28,47,39,49,37,40,33,50,75,60,70,49,49,72,65,56,45,52,67,72,33,72,93,36,58,65,32,32,30,70,40,12,13,56,89,86,42,62,31,39,58,83,72,38,76,53,64,52,71,58,52,52,49,50,42,49,74,69,62,60,80,61,41,35,30,59,57,52,75,67,67,88,44,46,92,47,45,58,54,44,55,54,41,40,54,54,50,47,54,59,67,75,92

Foldseek 3Di:
DQQEAEECQLQQVDEPLVSLVLCVVLVHAEHQYEQDPPHWDFFLQATDDCVVVLVSSVVSNHAYQEYEYDQVQAFLQDDPDDNLSRNLSRLLRVLVSCLVRVHQEYEDERFNDDAVDDQVSSLVSNLVSVLVSLVSSVVSNHAYAYEAFAAVLLVVGGGDPARQELVRVLVSCVSSVHPSYAHEAEVASCVNVPHDLVSNCVSHPVRHAEYAQFAADSNATDADPPHDDPSLVSVVSCVVSPPDHHYYPDGPDNPCSVPSSVSVVRVSVVCVVSVD/DQQEAEECQLQQVDEPLVSLVLCVVLVHAEHQYEQDPPLWDFFLQATDDCVVVLVSSVVSNHAYQEYEYDQVQAFLQDDPDDNLSRNLSRLLRVLVSCLVRVHQEYEDERFNDDAVDDQVSSLVSNLVSVLVSLVSSVVSNHAYAYEAFAAVLLVVGGGDPARQELVRVLVSCVSSVHPSYAHEAEPASCVLVPHDLVSNCVSHPVRHAEYAQFAADSNATDADPPHDDPSLVSVVSCVVSPPDHHYYLDGPDNPCSVPSSVSVNRVSVVCVVSVD

pLDDT: mean 94.1, std 5.51, range [63.53, 98.81]